Protein 7L6Y (pdb70)

Nearest PDB structures (foldseek):
  7l6y-assembly2_B  TM=1.002E+00  e=5.584E-46  Streptococcus pyogenes MGAS5005
  7l6z-assembly3_C  TM=9.583E-01  e=1.752E-33  Streptococcus pneumoniae R6
  1zkc-assembly2_B  TM=8.829E-01  e=7.314E-18  Homo sapiens
  2qer-assembly1_A  TM=8.668E-01  e=1.224E-15  Cryptosporidium parvum Iowa II
  3bo7-assembly2_B  TM=8.291E-01  e=6.160E-13  Toxoplasma gondii

Secondary structure (DSSP, 8-state):
-GGGSGGG--S--TT-EEE--BTTB--EEEE-TTT-HHHHHHHHHHHHTTTTTT-B--B--TT--EE--TTSSSS----TTTTT-TTT-SSS-B-----TT---BTTEE---SSTT-B-S-EEB----S--TTTS-GGGS-HHHHHHGGG-B-GGGTTTS---EEEEE--HHHHHHHTTTTGGGS-----BB----EEE------/-GGGSGGG--S--TT-EEE--BTTB--EEEE-TTT-HHHHHHHHHHHHHTTTTT-B--B--TT--EE--TTSSSS----TTTTT-TTT-SSS-BPP---TT---BTTEE---SSTT-B-S-EEB----S--TTTS-GGGS-HHHHHHGGG-B-GGGTTTS---EEEEE--HHHHHHHTTTTGGGS-----BB----EEE------

B-factor: mean 20.82, std 8.14, range [8.85, 63.01]

Structure (mmCIF, N/CA/C/O backbone):
data_7L6Y
#
_entry.id   7L6Y
#
_cell.length_a   68.251
_cell.length_b   50.532
_cell.length_c   106.977
_cell.angle_alpha   90.000
_cell.angle_beta   92.320
_cell.angle_gamma   90.000
#
_symmetry.space_group_name_H-M   'C 1 2 1'
#
loop_
_entity.id
_entity.type
_entity.pdbx_description
1 polymer 'Peptidyl-prolyl cis-trans isomerase'
2 water water
#
loop_
_atom_site.group_PDB
_atom_site.id
_atom_site.type_symbol
_atom_site.label_atom_id
_atom_site.label_alt_id
_atom_site.label_comp_id
_atom_site.label_asym_id
_atom_site.label_entity_id
_atom_site.label_seq_id
_atom_site.pdbx_PDB_ins_code
_atom_site.Cartn_x
_atom_site.Cartn_y
_atom_site.Cartn_z
_atom_site.occupancy
_atom_site.B_iso_or_equiv
_atom_site.auth_seq_id
_atom_site.auth_comp_id
_atom_site.auth_asym_id
_atom_site.auth_atom_id
_atom_site.pdbx_PDB_model_num
ATOM 1 N N . ASP A 1 4 ? -7.858 15.300 -5.246 1.00 53.49 60 ASP A N 1
ATOM 2 C CA . ASP A 1 4 ? -6.913 15.590 -4.129 1.00 47.30 60 ASP A CA 1
ATOM 3 C C . ASP A 1 4 ? -7.082 14.516 -3.050 1.00 41.02 60 ASP A C 1
ATOM 4 O O . ASP A 1 4 ? -8.187 14.423 -2.479 1.00 37.81 60 ASP A O 1
ATOM 9 N N . ALA A 1 5 ? -6.012 13.765 -2.770 1.00 37.45 61 ALA A N 1
ATOM 10 C CA . ALA A 1 5 ? -6.033 12.661 -1.780 1.00 35.68 61 ALA A CA 1
ATOM 11 C C . ALA A 1 5 ? -6.357 13.177 -0.369 1.00 34.15 61 ALA A C 1
ATOM 12 O O . ALA A 1 5 ? -6.899 12.389 0.404 1.00 33.02 61 ALA A O 1
ATOM 14 N N . SER A 1 6 ? -6.055 14.446 -0.057 1.00 35.89 62 SER A N 1
ATOM 15 C CA . SER A 1 6 ? -6.290 15.012 1.303 1.00 34.72 62 SER A CA 1
ATOM 16 C C . SER A 1 6 ? -7.788 15.057 1.655 1.00 31.76 62 SER A C 1
ATOM 17 O O . SER A 1 6 ? -8.097 15.059 2.864 1.00 36.43 62 SER A O 1
ATOM 20 N N . GLN A 1 7 ? -8.683 15.080 0.657 1.00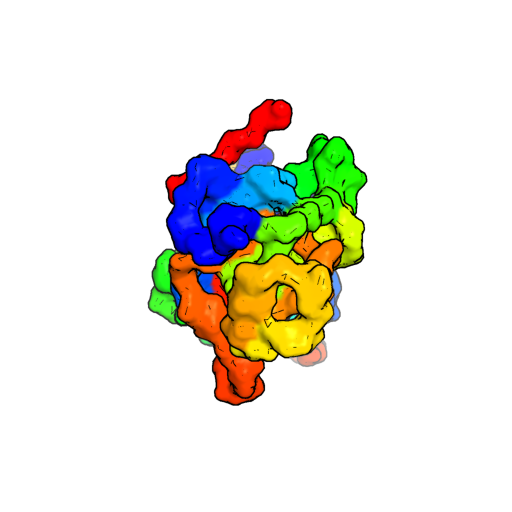 29.23 63 GLN A N 1
ATOM 21 C CA . GLN A 1 7 ? -10.157 15.076 0.893 1.00 27.99 63 GLN A CA 1
ATOM 22 C C . GLN A 1 7 ? -10.617 13.709 1.421 1.00 23.78 63 GLN A C 1
ATOM 23 O O . GLN A 1 7 ? -11.764 13.612 1.923 1.00 23.85 63 GLN A O 1
ATOM 29 N N . PHE A 1 8 ? -9.771 12.685 1.287 1.00 21.31 64 PHE A N 1
ATOM 30 C CA . PHE A 1 8 ? -10.083 11.293 1.694 1.00 18.84 64 PHE A CA 1
ATOM 31 C C . PHE A 1 8 ? -9.202 10.965 2.891 1.00 19.19 64 PHE A C 1
ATOM 32 O O . PHE A 1 8 ? -8.067 10.522 2.732 1.00 20.06 64 PHE A O 1
ATOM 40 N N . PRO A 1 9 ? -9.716 11.139 4.128 1.00 18.44 65 PRO A N 1
ATOM 41 C CA . PRO A 1 9 ? -8.868 11.057 5.317 1.00 18.90 65 PRO A CA 1
ATOM 42 C C . PRO A 1 9 ? -8.317 9.654 5.614 1.00 17.24 65 PRO A C 1
ATOM 43 O O . PRO A 1 9 ? -7.400 9.556 6.405 1.00 17.54 65 PRO A O 1
ATOM 47 N N . GLN A 1 10 ? -8.865 8.617 4.977 1.00 15.85 66 GLN A N 1
ATOM 48 C CA . GLN A 1 10 ? -8.308 7.249 5.158 1.00 15.47 66 GLN A CA 1
ATOM 49 C C . GLN A 1 10 ? -6.954 7.107 4.441 1.00 16.83 66 GLN A C 1
ATOM 50 O O . GLN A 1 10 ? -6.279 6.115 4.706 1.00 17.62 66 GLN A O 1
ATOM 56 N N . LEU A 1 11 ? -6.566 8.064 3.591 1.00 17.21 67 LEU A N 1
ATOM 57 C CA . LEU A 1 11 ? -5.355 7.879 2.744 1.00 18.53 67 LEU A CA 1
ATOM 58 C C . LEU A 1 11 ? -4.091 8.416 3.424 1.00 19.90 67 LEU A C 1
ATOM 59 O O . LEU A 1 11 ? -3.032 8.352 2.800 1.00 22.96 67 LEU A O 1
ATOM 64 N N . THR A 1 12 ? -4.192 8.901 4.657 1.00 19.64 68 THR A N 1
ATOM 65 C CA . THR A 1 12 ? -3.002 9.319 5.440 1.00 20.69 68 THR A CA 1
ATOM 66 C C . THR A 1 12 ? -3.076 8.687 6.834 1.00 21.20 68 THR A C 1
ATOM 67 O O . THR A 1 12 ? -4.186 8.586 7.379 1.00 19.45 68 THR A O 1
ATOM 71 N N . LYS A 1 13 ? -1.929 8.263 7.364 1.00 22.33 69 LYS A N 1
ATOM 72 C CA A LYS A 1 13 ? -1.849 7.667 8.724 0.50 22.47 69 LYS A CA 1
ATOM 73 C CA B LYS A 1 13 ? -1.826 7.667 8.722 0.50 22.45 69 LYS A CA 1
ATOM 74 C C . LYS A 1 13 ? -1.862 8.779 9.776 1.00 21.28 69 LYS A C 1
ATOM 75 O O . LYS A 1 13 ? -2.091 8.456 10.938 1.00 22.81 69 LYS A O 1
ATOM 86 N N . GLU A 1 14 ? -1.629 10.030 9.365 1.00 22.03 70 GLU A N 1
ATOM 87 C CA . GLU A 1 14 ? -1.618 11.156 10.333 1.00 23.22 70 GLU A CA 1
ATOM 88 C C . GLU A 1 14 ? -3.017 11.330 10.929 1.00 21.44 70 GLU A C 1
ATOM 89 O O . GLU A 1 14 ? -4.012 11.277 10.177 1.00 21.51 70 GLU A O 1
ATOM 95 N N . VAL A 1 15 ? -3.076 11.497 12.250 1.00 21.52 71 VAL A N 1
ATOM 96 C CA . VAL A 1 15 ? -4.369 11.731 12.942 1.00 19.52 71 VAL A CA 1
ATOM 97 C C . VAL A 1 15 ? -4.665 13.230 12.879 1.00 21.06 71 VAL A C 1
ATOM 98 O O . VAL A 1 15 ? -3.919 14.012 13.496 1.00 23.27 71 VAL A O 1
ATOM 102 N N . GLY A 1 16 ? -5.704 13.601 12.128 1.00 20.00 72 GLY A N 1
ATOM 103 C CA . GLY A 1 16 ? -6.102 15.008 11.924 1.00 22.38 72 GLY A CA 1
ATOM 104 C C . GLY A 1 16 ? -6.676 15.641 13.181 1.00 21.29 72 GLY A C 1
ATOM 105 O O . GLY A 1 16 ? -7.006 14.905 14.130 1.00 20.57 72 GLY A O 1
ATOM 106 N N . LYS A 1 17 ? -6.786 16.970 13.184 1.00 22.52 73 LYS A N 1
ATOM 107 C CA . LYS A 1 17 ? -7.348 17.726 14.330 1.00 24.51 73 LYS A CA 1
ATOM 108 C C . LYS A 1 17 ? -8.709 17.154 14.743 1.00 22.41 73 LYS A C 1
ATOM 109 O O . LYS A 1 17 ? -8.929 17.022 15.946 1.00 23.83 73 LYS A O 1
ATOM 115 N N . GLU A 1 18 ? -9.578 16.843 13.775 1.00 22.19 74 GLU A N 1
ATOM 116 C CA . GLU A 1 18 ? -10.957 16.379 14.081 1.00 21.39 74 GLU A CA 1
ATOM 117 C C . GLU A 1 18 ? -11.048 14.852 13.984 1.00 19.14 74 GLU A C 1
ATOM 118 O O . GLU A 1 18 ? -12.127 14.348 13.639 1.00 22.04 74 GLU A O 1
ATOM 124 N N . GLU A 1 19 ? -9.948 14.153 14.258 1.00 17.41 75 GLU A N 1
ATOM 125 C CA . GLU A 1 19 ? -9.955 12.670 14.262 1.00 15.68 75 GLU A CA 1
ATOM 126 C C . GLU A 1 19 ? -9.586 12.155 15.651 1.00 16.49 75 GLU A C 1
ATOM 127 O O . GLU A 1 19 ? -8.821 12.816 16.377 1.00 19.62 75 GLU A O 1
ATOM 133 N N . ALA A 1 20 ? -10.139 11.002 16.000 1.00 14.26 76 ALA A N 1
ATOM 134 C CA . ALA A 1 20 ? -9.834 10.341 17.278 1.00 14.99 76 ALA A CA 1
ATOM 135 C C . ALA A 1 20 ? -8.830 9.217 17.017 1.00 14.77 76 ALA A C 1
ATOM 136 O O . ALA A 1 20 ? -8.652 8.816 15.848 1.00 15.29 76 ALA A O 1
ATOM 138 N N . LYS A 1 21 ? -8.245 8.690 18.080 1.00 15.24 77 LYS A N 1
ATOM 139 C CA . LYS A 1 21 ? -7.224 7.625 17.927 1.00 15.65 77 LYS A CA 1
ATOM 140 C C . LYS A 1 21 ? -7.374 6.628 19.069 1.00 15.49 77 LYS A C 1
ATOM 141 O O . LYS A 1 21 ? -7.450 7.063 20.239 1.00 14.99 77 LYS A O 1
ATOM 147 N N . VAL A 1 22 ? -7.425 5.343 18.726 1.00 14.49 78 VAL A N 1
ATOM 148 C CA . VAL A 1 22 ? -7.515 4.281 19.760 1.00 15.08 78 VAL A CA 1
ATOM 149 C C . VAL A 1 22 ? -6.526 3.167 19.443 1.00 14.89 78 VAL A C 1
ATOM 150 O O . VAL A 1 22 ? -6.130 3.002 18.264 1.00 14.91 78 VAL A O 1
ATOM 154 N N . VAL A 1 23 ? -6.170 2.413 20.478 1.00 16.07 79 VAL A N 1
ATOM 155 C CA . VAL A 1 23 ? -5.362 1.179 20.287 1.00 15.99 79 VAL A CA 1
ATOM 156 C C . VAL A 1 23 ? -6.221 0.026 20.793 1.00 15.70 79 VAL A C 1
ATOM 157 O O . VAL A 1 23 ? -6.596 -0.029 21.963 1.00 18.76 79 VAL A O 1
ATOM 169 N N . ARG A 1 25 ? -6.230 -3.530 21.687 1.00 16.97 81 ARG A N 1
ATOM 170 C CA . ARG A 1 25 ? -5.321 -4.592 22.080 1.00 17.93 81 ARG A CA 1
ATOM 171 C C . ARG A 1 25 ? -6.045 -5.932 21.920 1.00 17.55 81 ARG A C 1
ATOM 172 O O . ARG A 1 25 ? -7.148 -6.086 22.474 1.00 18.46 81 ARG A O 1
ATOM 180 N N . THR A 1 26 ? -5.466 -6.847 21.140 1.00 17.18 82 THR A N 1
ATOM 181 C CA . THR A 1 26 ? -6.100 -8.168 20.892 1.00 16.07 82 THR A CA 1
ATOM 182 C C . THR A 1 26 ? -5.150 -9.292 21.298 1.00 17.37 82 THR A C 1
ATOM 183 O O . THR A 1 26 ? -3.927 -9.047 21.474 1.00 17.63 82 THR A O 1
ATOM 187 N N . SER A 1 27 ? -5.697 -10.500 21.382 1.00 17.36 83 SER A N 1
ATOM 188 C CA . SER A 1 27 ? -4.872 -11.679 21.734 1.00 18.97 83 SER A CA 1
ATOM 189 C C . SER A 1 27 ? -3.859 -11.973 20.623 1.00 19.18 83 SER A C 1
ATOM 190 O O . SER A 1 27 ? -2.969 -12.781 20.870 1.00 20.80 83 SER A O 1
ATOM 193 N N . GLN A 1 28 ? -3.986 -11.324 19.465 1.00 17.84 84 GLN A N 1
ATOM 194 C CA . GLN A 1 28 ? -3.044 -11.526 18.331 1.00 18.07 84 GLN A CA 1
ATOM 195 C C . GLN A 1 28 ? -2.185 -10.276 18.103 1.00 17.92 84 GLN A C 1
ATOM 196 O O . GLN A 1 28 ? -1.413 -10.269 17.120 1.00 18.25 84 GLN A O 1
ATOM 202 N N . GLY A 1 29 ? -2.291 -9.258 18.953 1.00 16.62 85 GLY A N 1
ATOM 203 C CA . GLY A 1 29 ? -1.487 -8.034 18.786 1.00 16.86 85 GLY A CA 1
ATOM 204 C C . GLY A 1 29 ? -2.332 -6.778 18.810 1.00 15.12 85 GLY A C 1
ATOM 205 O O . GLY A 1 29 ? -3.576 -6.873 18.930 1.00 15.99 85 GLY A O 1
ATOM 206 N N . ASP A 1 30 ? -1.673 -5.630 18.715 1.00 17.01 86 ASP A N 1
ATOM 207 C CA . ASP A 1 30 ? -2.330 -4.307 18.841 1.00 16.17 86 ASP A CA 1
ATOM 208 C C . ASP A 1 30 ? -2.671 -3.728 17.471 1.00 15.27 86 ASP A C 1
ATOM 209 O O . ASP A 1 30 ? -1.810 -3.726 16.585 1.00 18.05 86 ASP A O 1
ATOM 214 N N . ILE A 1 31 ? -3.898 -3.234 17.336 1.00 15.39 87 ILE A N 1
ATOM 215 C CA . ILE A 1 31 ? -4.386 -2.554 16.103 1.00 14.55 87 ILE A CA 1
ATOM 216 C C . ILE A 1 31 ? -4.671 -1.100 16.474 1.00 15.08 87 ILE A C 1
ATOM 217 O O . ILE A 1 31 ? -5.499 -0.867 17.369 1.00 15.96 87 ILE A O 1
ATOM 222 N N . THR A 1 32 ? -3.993 -0.161 15.842 1.00 13.69 88 THR A N 1
ATOM 223 C CA . THR A 1 32 ? -4.200 1.281 16.087 1.00 15.50 88 THR A CA 1
ATOM 224 C C . THR A 1 32 ? -5.114 1.812 14.994 1.00 13.30 88 THR A C 1
ATOM 225 O O . THR A 1 32 ? -4.873 1.516 13.816 1.00 14.55 88 THR A O 1
ATOM 229 N N . LEU A 1 33 ? -6.174 2.492 15.410 1.00 13.82 89 LEU A N 1
ATOM 230 C CA . LEU A 1 33 ? -7.173 3.026 14.462 1.00 14.46 89 LEU A CA 1
ATOM 231 C C . LEU A 1 33 ? -7.391 4.508 14.703 1.00 14.73 89 LEU A C 1
ATOM 232 O O . LEU A 1 33 ? -7.365 4.935 15.876 1.00 16.30 89 LEU A O 1
ATOM 237 N N . LYS A 1 34 ? -7.609 5.241 13.623 1.00 13.27 90 LYS A N 1
ATOM 238 C CA . LYS A 1 34 ? -8.124 6.609 13.779 1.00 15.14 90 LYS A CA 1
ATOM 239 C C . LYS A 1 34 ? -9.602 6.554 13.405 1.00 13.89 90 LYS A C 1
ATOM 240 O O . LYS A 1 34 ? -10.001 5.667 12.629 1.00 14.11 90 LYS A O 1
ATOM 246 N N . LEU A 1 35 ? -10.374 7.469 13.965 1.00 13.25 91 LEU A N 1
ATOM 247 C CA . LEU A 1 35 ? -11.837 7.514 13.748 1.00 12.83 91 LEU A CA 1
ATOM 248 C C . LEU A 1 35 ? -12.208 8.860 13.140 1.00 12.93 91 LEU A C 1
ATOM 249 O O . LEU A 1 35 ? -11.471 9.848 13.348 1.00 14.69 91 LEU A O 1
ATOM 254 N N . PHE A 1 36 ? -13.380 8.912 12.507 1.00 12.94 92 PHE A N 1
ATOM 255 C CA . PHE A 1 36 ? -13.795 10.084 11.694 1.00 13.84 92 PHE A CA 1
ATOM 256 C C . PHE A 1 36 ? -15.090 10.705 12.205 1.00 14.22 92 PHE A C 1
ATOM 257 O O . PHE A 1 36 ? -16.129 10.627 11.555 1.00 14.17 92 PHE A O 1
ATOM 265 N N . PRO A 1 37 ? -15.065 11.402 13.355 1.00 15.53 93 PRO A N 1
ATOM 266 C CA . PRO A 1 37 ? -16.288 12.001 13.881 1.00 17.22 93 PRO A CA 1
ATOM 267 C C . PRO A 1 37 ? -16.887 13.109 13.002 1.00 18.10 93 PRO A C 1
ATOM 268 O O . PRO A 1 37 ? -18.046 13.393 13.157 1.00 19.13 93 PRO A O 1
ATOM 272 N N . LYS A 1 38 ? -16.112 13.664 12.076 1.00 19.69 94 LYS A N 1
ATOM 273 C CA A LYS A 1 38 ? -16.586 14.724 11.149 0.50 21.09 94 LYS A CA 1
ATOM 274 C CA B LYS A 1 38 ? -16.638 14.741 11.195 0.50 21.47 94 LYS A CA 1
ATOM 275 C C . LYS A 1 38 ? -17.641 14.134 10.203 1.00 21.14 94 LYS A C 1
ATOM 276 O O . LYS A 1 38 ? -18.548 14.868 9.783 1.00 22.26 94 LYS A O 1
ATOM 287 N N . TYR A 1 39 ? -17.524 12.833 9.906 1.00 17.38 95 TYR A N 1
ATOM 288 C CA . TYR A 1 39 ? -18.382 12.195 8.873 1.00 17.58 95 TYR A CA 1
ATOM 289 C C . TYR A 1 39 ? -19.328 11.145 9.452 1.00 17.16 95 TYR A C 1
ATOM 290 O O . TYR A 1 39 ? -20.378 10.898 8.837 1.00 19.67 95 TYR A O 1
ATOM 299 N N . ALA A 1 40 ? -18.977 10.550 10.588 1.00 15.14 96 ALA A N 1
ATOM 300 C CA . ALA A 1 40 ? -19.823 9.496 11.188 1.00 14.66 96 ALA A CA 1
ATOM 301 C C . ALA A 1 40 ? -19.848 9.713 12.692 1.00 14.41 96 ALA A C 1
ATOM 302 O O . ALA A 1 40 ? -19.419 8.857 13.458 1.00 14.06 96 ALA A O 1
ATOM 304 N N . PRO A 1 41 ? -20.390 10.861 13.155 1.00 15.05 97 PRO A N 1
ATOM 305 C CA . PRO A 1 41 ? -20.346 11.198 14.575 1.00 15.72 97 PRO A CA 1
ATOM 306 C C . PRO A 1 41 ? -21.072 10.187 15.470 1.00 14.60 97 PRO A C 1
ATOM 307 O O . PRO A 1 41 ? -20.609 9.971 16.574 1.00 15.07 97 PRO A O 1
ATOM 311 N N . LEU A 1 42 ? -22.190 9.620 15.004 1.00 13.70 98 LEU A N 1
ATOM 312 C CA . LEU A 1 42 ? -22.932 8.657 15.862 1.00 14.53 98 LEU A CA 1
ATOM 313 C C . LEU A 1 42 ? -22.087 7.395 16.026 1.00 12.99 98 LEU A C 1
ATOM 314 O O . LEU A 1 42 ? -21.897 6.947 17.156 1.00 13.39 98 LEU A O 1
ATOM 319 N N . ALA A 1 43 ? -21.582 6.847 14.927 1.00 12.56 99 ALA A N 1
ATOM 320 C CA . ALA A 1 43 ? -20.777 5.617 15.051 1.00 12.13 99 ALA A CA 1
ATOM 321 C C . ALA A 1 43 ? -19.539 5.888 15.914 1.00 11.55 99 ALA A C 1
ATOM 322 O O . ALA A 1 43 ? -19.165 5.019 16.703 1.00 12.45 99 ALA A O 1
ATOM 324 N N . VAL A 1 44 ? -18.901 7.046 15.754 1.00 12.35 100 VAL A N 1
ATOM 325 C CA . VAL A 1 44 ? -17.685 7.321 16.562 1.00 12.85 100 VAL A CA 1
ATOM 326 C C . VAL A 1 44 ? -18.056 7.483 18.048 1.00 13.31 100 VAL A C 1
ATOM 327 O O . VAL A 1 44 ? -17.376 6.901 18.908 1.00 12.80 100 VAL A O 1
ATOM 331 N N . GLU A 1 45 ? -19.089 8.266 18.360 1.00 12.79 101 GLU A N 1
ATOM 332 C CA . GLU A 1 45 ? -19.458 8.435 19.787 1.00 13.09 101 GLU A CA 1
ATOM 333 C C . GLU A 1 45 ? -19.836 7.081 20.388 1.00 12.19 101 GLU A C 1
ATOM 334 O O . GLU A 1 45 ? -19.423 6.801 21.514 1.00 13.39 101 GLU A O 1
ATOM 340 N N . ASN A 1 46 ? -20.633 6.304 19.668 1.00 12.61 102 ASN A N 1
ATOM 341 C CA . ASN A 1 46 ? -21.090 4.981 20.143 1.00 11.98 102 ASN A CA 1
ATOM 342 C C . ASN A 1 46 ? -19.882 4.101 20.463 1.00 12.08 102 ASN A C 1
ATOM 343 O O . ASN A 1 46 ? -19.790 3.524 21.543 1.00 12.01 102 ASN A O 1
ATOM 348 N N . PHE A 1 47 ? -18.945 4.052 19.529 1.00 11.56 103 PHE A N 1
ATOM 349 C CA . PHE A 1 47 ? -17.777 3.162 19.682 1.00 11.90 103 PHE A CA 1
ATOM 350 C C . PHE A 1 47 ? -16.880 3.647 20.818 1.00 11.86 103 PHE A C 1
ATOM 351 O O . PHE A 1 47 ? -16.459 2.820 21.639 1.00 13.75 103 PHE A O 1
ATOM 359 N N . LEU A 1 48 ? -16.598 4.956 20.874 1.00 13.02 104 LEU A N 1
ATOM 360 C CA . LEU A 1 48 ? -15.691 5.473 21.935 1.00 13.37 104 LEU A CA 1
ATOM 361 C C . LEU A 1 48 ? -16.339 5.309 23.311 1.00 14.02 104 LEU A C 1
ATOM 362 O O . LEU A 1 48 ? -15.620 4.987 24.276 1.00 15.35 104 LEU A O 1
ATOM 367 N N . THR A 1 49 ? -17.652 5.541 23.407 1.00 14.24 105 THR A N 1
ATOM 368 C CA . THR A 1 49 ? -18.328 5.446 24.720 1.00 15.18 105 THR A CA 1
ATOM 369 C C . THR A 1 49 ? -18.326 3.993 25.196 1.00 13.67 105 THR A C 1
ATOM 370 O O . THR A 1 49 ? -18.029 3.766 26.374 1.00 15.89 105 THR A O 1
ATOM 374 N N . HIS A 1 50 ? -18.714 3.061 24.333 1.00 13.85 106 HIS A N 1
ATOM 375 C CA . HIS A 1 50 ? -18.635 1.613 24.658 1.00 13.17 106 HIS A CA 1
ATOM 376 C C . HIS A 1 50 ? -17.203 1.235 25.041 1.00 14.26 106 HIS A C 1
ATOM 377 O O . HIS A 1 50 ? -17.005 0.528 26.044 1.00 16.58 106 HIS A O 1
ATOM 384 N N . ALA A 1 51 ? -16.232 1.699 24.259 1.00 14.55 107 ALA A N 1
ATOM 385 C CA . ALA A 1 51 ? -14.826 1.348 24.533 1.00 15.23 107 ALA A CA 1
ATOM 386 C C . ALA A 1 51 ? -14.443 1.833 25.934 1.00 15.28 107 ALA A C 1
ATOM 387 O O . ALA A 1 51 ? -13.875 1.035 26.695 1.00 18.92 107 ALA A O 1
ATOM 389 N N . LYS A 1 52 ? -14.751 3.095 26.239 1.00 17.39 108 LYS A N 1
ATOM 390 C CA A LYS A 1 52 ? -14.368 3.733 27.527 0.50 18.32 108 LYS A CA 1
ATOM 391 C CA B LYS A 1 52 ? -14.363 3.716 27.540 0.50 20.08 108 LYS A CA 1
ATOM 392 C C . LYS A 1 52 ? -15.010 2.978 28.710 1.00 19.16 108 LYS A C 1
ATOM 393 O O . LYS A 1 52 ? -14.360 2.888 29.764 1.00 21.70 108 LYS A O 1
ATOM 404 N N . LYS A 1 53 ? -16.234 2.466 28.526 1.00 18.83 109 LYS A N 1
ATOM 405 C CA . LYS A 1 53 ? -16.977 1.747 29.600 1.00 19.45 109 LYS A CA 1
ATOM 406 C C . LYS A 1 53 ? -16.609 0.259 29.662 1.00 19.18 109 LYS A C 1
ATOM 407 O O . LYS A 1 53 ? -17.149 -0.443 30.538 1.00 22.78 109 LYS A O 1
ATOM 413 N N . GLY A 1 54 ? -15.706 -0.202 28.796 1.00 18.21 110 GLY A N 1
ATOM 414 C CA . GLY A 1 54 ? -15.258 -1.613 28.832 1.00 17.82 110 GLY A CA 1
ATOM 415 C C . GLY A 1 54 ? -16.225 -2.593 28.183 1.00 17.60 110 GLY A C 1
ATOM 416 O O . GLY A 1 54 ? -16.037 -3.822 28.352 1.00 18.46 110 GLY A O 1
ATOM 417 N N . TYR A 1 55 ? -17.200 -2.086 27.429 1.00 16.17 111 TYR A N 1
ATOM 418 C CA . TYR A 1 55 ? -18.232 -2.936 26.778 1.00 16.00 111 TYR A CA 1
ATOM 419 C C . TYR A 1 55 ? -17.601 -3.959 25.822 1.00 16.32 111 TYR A C 1
ATOM 420 O O . TYR A 1 55 ? -18.182 -5.062 25.623 1.00 16.77 111 TYR A O 1
ATOM 429 N N . TYR A 1 56 ? -16.456 -3.608 25.231 1.00 15.52 112 TYR A N 1
ATOM 430 C CA . TYR A 1 56 ? -15.831 -4.508 24.232 1.00 15.78 112 TYR A CA 1
ATOM 431 C C . TYR A 1 56 ? -14.769 -5.401 24.876 1.00 15.79 112 TYR A C 1
ATOM 432 O O . TYR A 1 56 ? -14.206 -6.269 24.181 1.00 16.09 112 TYR A O 1
ATOM 441 N N . ASP A 1 57 ? -14.512 -5.223 26.166 1.00 16.77 113 ASP A N 1
ATOM 442 C CA . ASP A 1 57 ? -13.419 -5.989 26.812 1.00 17.79 113 ASP A CA 1
ATOM 443 C C . ASP A 1 57 ? -13.744 -7.487 26.837 1.00 17.27 113 ASP A C 1
ATOM 444 O O . ASP A 1 57 ? -14.835 -7.886 27.302 1.00 19.36 113 ASP A O 1
ATOM 449 N N A ASN A 1 58 ? -12.777 -8.296 26.401 0.50 16.33 114 ASN A N 1
ATOM 450 N N B ASN A 1 58 ? -12.780 -8.274 26.364 0.50 17.05 114 ASN A N 1
ATOM 451 C CA A ASN A 1 58 ? -12.849 -9.783 26.373 0.50 16.26 114 ASN A CA 1
ATOM 452 C CA B ASN A 1 58 ? -12.806 -9.758 26.379 0.50 17.08 114 ASN A CA 1
ATOM 453 C C A ASN A 1 58 ? -13.897 -10.273 25.373 0.50 17.05 114 ASN A C 1
ATOM 454 C C B ASN A 1 58 ? -13.765 -10.293 25.306 0.50 17.66 114 ASN A C 1
ATOM 455 O O A ASN A 1 58 ? -14.342 -11.423 25.517 0.50 20.56 114 ASN A O 1
ATOM 456 O O B ASN A 1 58 ? -13.961 -11.521 25.278 0.50 18.09 114 ASN A O 1
ATOM 465 N N . LEU A 1 59 ? -14.270 -9.444 24.397 1.00 15.53 115 LEU A N 1
ATOM 466 C CA . LEU A 1 59 ? -15.190 -9.948 23.347 1.00 17.20 115 LEU A CA 1
ATOM 467 C C . LEU A 1 59 ? -14.360 -10.680 22.296 1.00 16.05 115 LEU A C 1
ATOM 468 O O . LEU A 1 59 ? -13.160 -10.388 22.140 1.00 17.14 115 LEU A O 1
ATOM 473 N N . THR A 1 60 ? -14.987 -11.627 21.620 1.00 15.57 116 THR A N 1
ATOM 474 C CA . THR A 1 60 ? -14.306 -12.373 20.541 1.00 15.97 116 THR A CA 1
ATOM 475 C C . THR A 1 60 ? -14.491 -11.693 19.183 1.00 15.16 116 THR A C 1
ATOM 476 O O . THR A 1 60 ? -15.393 -10.849 19.023 1.00 14.97 116 THR A O 1
ATOM 480 N N . PHE A 1 61 ? -13.589 -12.011 18.259 1.00 14.10 117 PHE A N 1
ATOM 481 C CA . PHE A 1 61 ? -13.849 -11.752 16.827 1.00 14.89 117 PHE A CA 1
ATOM 482 C C . PHE A 1 61 ? -14.739 -12.916 16.410 1.00 14.74 117 PHE A C 1
ATOM 483 O O . PHE A 1 61 ? -14.232 -14.026 16.215 1.00 15.79 117 PHE A O 1
ATOM 491 N N . HIS A 1 62 ? -16.057 -12.697 16.427 1.00 13.95 118 HIS A N 1
ATOM 492 C CA . HIS A 1 62 ? -16.998 -13.820 16.181 1.00 15.45 118 HIS A CA 1
ATOM 493 C C . HIS A 1 62 ? -17.160 -14.131 14.697 1.00 16.12 118 HIS A C 1
ATOM 494 O O . HIS A 1 62 ? -17.784 -15.153 14.403 1.00 17.23 118 HIS A O 1
ATOM 501 N N . ARG A 1 63 ? -16.653 -13.274 13.806 1.00 14.10 119 ARG A N 1
ATOM 502 C CA . ARG A 1 63 ? -16.655 -13.595 12.363 1.00 14.71 119 ARG A CA 1
ATOM 503 C C . ARG A 1 63 ? -15.266 -13.257 11.837 1.00 13.36 119 ARG A C 1
ATOM 504 O O . ARG A 1 63 ? -14.819 -12.119 12.017 1.00 15.59 119 ARG A O 1
ATOM 512 N N . VAL A 1 64 ? -14.605 -14.259 11.287 1.00 14.98 120 VAL A N 1
ATOM 513 C CA . VAL A 1 64 ? -13.239 -14.097 10.725 1.00 14.64 120 VAL A CA 1
ATOM 514 C C . VAL A 1 64 ? -13.249 -14.752 9.348 1.00 16.95 120 VAL A C 1
ATOM 515 O O . VAL A 1 64 ? -13.297 -15.994 9.288 1.00 16.46 120 VAL A O 1
ATOM 519 N N . ILE A 1 65 ? -13.224 -13.940 8.287 1.00 17.83 121 ILE A N 1
ATOM 520 C CA . ILE A 1 65 ? -13.312 -14.501 6.911 1.00 19.45 121 ILE A CA 1
ATOM 521 C C . ILE A 1 65 ? -12.147 -13.957 6.091 1.00 18.79 121 ILE A C 1
ATOM 522 O O . ILE A 1 65 ? -12.134 -12.753 5.785 1.00 17.44 121 ILE A O 1
ATOM 527 N N . ASN A 1 66 ? -11.200 -14.839 5.786 1.00 23.17 122 ASN A N 1
ATOM 528 C CA . ASN A 1 66 ? -9.992 -14.425 5.041 1.00 22.84 122 ASN A CA 1
ATOM 529 C C . ASN A 1 66 ? -10.400 -13.732 3.739 1.00 19.68 122 ASN A C 1
ATOM 530 O O . ASN A 1 66 ? -11.352 -14.179 3.064 1.00 20.96 122 ASN A O 1
ATOM 535 N N . ASP A 1 67 ? -9.677 -12.669 3.420 1.00 18.32 123 ASP A N 1
ATOM 536 C CA . ASP A 1 67 ? -9.862 -11.876 2.187 1.00 17.39 123 ASP A CA 1
ATOM 537 C C . ASP A 1 67 ? -11.207 -11.154 2.219 1.00 16.51 123 ASP A C 1
ATOM 538 O O . ASP A 1 67 ? -11.714 -10.787 1.160 1.00 16.46 123 ASP A O 1
ATOM 543 N N . PHE A 1 68 ? -11.751 -10.943 3.413 1.00 15.21 124 PHE A N 1
ATOM 544 C CA . PHE A 1 68 ? -13.052 -10.243 3.514 1.00 16.14 124 PHE A CA 1
ATOM 545 C C . PHE A 1 68 ? -12.965 -9.278 4.685 1.00 13.37 124 PHE A C 1
ATOM 546 O O . PHE A 1 68 ? -12.613 -8.115 4.488 1.00 14.24 124 PHE A O 1
ATOM 570 N N . ILE A 1 70 ? -12.899 -9.029 9.453 1.00 12.58 126 ILE A N 1
ATOM 571 C CA . ILE A 1 70 ? -12.932 -9.597 10.792 1.00 12.24 126 ILE A CA 1
ATOM 572 C C . ILE A 1 70 ? -13.956 -8.744 11.545 1.00 10.91 126 ILE A C 1
ATOM 573 O O . ILE A 1 70 ? -13.942 -7.511 11.400 1.00 12.90 126 ILE A O 1
ATOM 578 N N . GLN A 1 71 ? -14.782 -9.373 12.391 1.00 12.75 127 GLN A N 1
ATOM 579 C CA A GLN A 1 71 ? -15.911 -8.663 13.038 0.60 12.84 127 GLN A CA 1
ATOM 580 C CA B GLN A 1 71 ? -15.936 -8.690 13.028 0.40 12.60 127 GLN A CA 1
ATOM 581 C C . GLN A 1 71 ? -15.993 -9.004 14.525 1.00 12.52 127 GLN A C 1
ATOM 582 O O . GLN A 1 71 ? -15.775 -10.164 14.886 1.00 13.02 127 GLN A O 1
ATOM 593 N N . SER A 1 72 ? -16.299 -7.988 15.325 1.00 12.04 128 SER A N 1
ATOM 594 C CA . SER A 1 72 ? -16.434 -8.154 16.791 1.00 11.43 128 SER A CA 1
ATOM 595 C C . SER A 1 72 ? -17.548 -7.231 17.299 1.00 12.20 128 SER A C 1
ATOM 596 O O . SER A 1 72 ? -18.374 -6.790 16.497 1.00 12.39 128 SER A O 1
ATOM 599 N N . GLY A 1 73 ? -17.583 -7.033 18.610 1.00 12.56 129 GLY A N 1
ATOM 600 C CA . GLY A 1 73 ? -18.537 -6.115 19.248 1.00 13.07 129 GLY A CA 1
ATOM 601 C C . GLY A 1 73 ? -19.858 -6.756 19.644 1.00 13.65 129 GLY A C 1
ATOM 602 O O . GLY A 1 73 ? -20.774 -5.990 19.972 1.00 15.33 129 GLY A O 1
ATOM 603 N N . ASP A 1 74 ? -19.960 -8.088 19.657 1.00 13.75 130 ASP A N 1
ATOM 604 C CA . ASP A 1 74 ? -21.233 -8.747 20.055 1.00 15.17 130 ASP A CA 1
ATOM 605 C C . ASP A 1 74 ? -21.066 -9.436 21.408 1.00 16.54 130 ASP A C 1
ATOM 606 O O . ASP A 1 74 ? -20.424 -10.481 21.484 1.00 17.90 130 ASP A O 1
ATOM 611 N N . PRO A 1 75 ? -21.687 -8.925 22.499 1.00 16.90 131 PRO A N 1
ATOM 612 C CA . PRO A 1 75 ? -21.636 -9.594 23.796 1.00 19.46 131 PRO A CA 1
ATOM 613 C C . PRO A 1 75 ? -22.141 -11.045 23.760 1.00 20.83 131 PRO A C 1
ATOM 614 O O . PRO A 1 75 ? -21.736 -11.803 24.615 1.00 25.45 131 PRO A O 1
ATOM 618 N N . LYS A 1 76 ? -22.993 -11.386 22.781 1.00 21.60 132 LYS A N 1
ATOM 619 C CA . LYS A 1 76 ? -23.580 -12.752 22.640 1.00 22.97 132 LYS A CA 1
ATOM 620 C C . LYS A 1 76 ? -22.620 -13.682 21.888 1.00 24.23 132 LYS A C 1
ATOM 621 O O . LYS A 1 76 ? -22.843 -14.907 21.914 1.00 28.02 132 LYS A O 1
ATOM 627 N N . GLY A 1 77 ? -21.619 -13.112 21.211 1.00 22.82 133 GLY A N 1
ATOM 628 C CA . GLY A 1 77 ? -20.554 -13.897 20.548 1.00 22.55 133 GLY A CA 1
ATOM 629 C C . GLY A 1 77 ? -20.994 -14.653 19.296 1.00 23.46 133 GLY A C 1
ATOM 630 O O . GLY A 1 77 ? -20.208 -15.498 18.836 1.00 26.42 133 GLY A O 1
ATOM 631 N N . ASP A 1 78 ? -22.144 -14.323 18.699 1.00 25.64 134 ASP A N 1
ATOM 632 C CA . ASP A 1 78 ? -22.636 -15.111 17.533 1.00 25.70 134 ASP A CA 1
ATOM 633 C C . ASP A 1 78 ? -23.237 -14.201 16.452 1.00 22.79 134 ASP A C 1
ATOM 634 O O . ASP A 1 78 ? -23.762 -14.746 15.469 1.00 24.87 134 ASP A O 1
ATOM 639 N N . GLY A 1 79 ? -23.151 -12.877 16.621 1.00 21.76 135 GLY A N 1
ATOM 640 C CA . GLY A 1 79 ? -23.689 -11.929 15.628 1.00 21.94 135 GLY A CA 1
ATOM 641 C C . GLY A 1 79 ? -25.129 -11.519 15.891 1.00 22.35 135 GLY A C 1
ATOM 642 O O . GLY A 1 79 ? -25.612 -10.624 15.179 1.00 24.44 135 GLY A O 1
ATOM 643 N N . THR A 1 80 ? -25.808 -12.127 16.871 1.00 21.94 136 THR A N 1
ATOM 644 C CA . THR A 1 80 ? -27.235 -11.779 17.124 1.00 23.24 136 THR A CA 1
ATOM 645 C C . THR A 1 80 ? -27.391 -10.668 18.171 1.00 21.86 136 THR A C 1
ATOM 646 O O . THR A 1 80 ? -28.531 -10.190 18.330 1.00 25.71 136 THR A O 1
ATOM 650 N N . GLY A 1 81 ? -26.311 -10.254 18.836 1.00 19.64 137 GLY A N 1
ATOM 651 C CA . GLY A 1 81 ? -26.441 -9.332 19.976 1.00 18.50 137 GLY A CA 1
ATOM 652 C C . GLY A 1 81 ? -25.779 -7.982 19.789 1.00 17.71 137 GLY A C 1
ATOM 653 O O . GLY A 1 81 ? -25.423 -7.598 18.644 1.00 18.36 137 GLY A O 1
ATOM 654 N N . GLY A 1 82 ? -25.631 -7.273 20.895 1.00 17.52 138 GLY A N 1
ATOM 655 C CA . GLY A 1 82 ? -25.054 -5.924 20.908 1.00 18.24 138 GLY A CA 1
ATOM 656 C C . GLY A 1 82 ? -26.131 -4.871 20.785 1.00 15.25 138 GLY A C 1
ATOM 657 O O . GLY A 1 82 ? -27.202 -5.154 20.222 1.00 18.03 138 GLY A O 1
ATOM 658 N N . GLU A 1 83 ? -25.841 -3.678 21.283 1.00 15.06 139 GLU A N 1
ATOM 659 C CA . GLU A 1 83 ? -26.776 -2.545 21.180 1.00 14.36 139 GLU A CA 1
ATOM 660 C C . GLU A 1 83 ? -25.982 -1.257 21.228 1.00 13.08 139 GLU A C 1
ATOM 661 O O . GLU A 1 83 ? -24.838 -1.280 21.735 1.00 13.74 139 GLU A O 1
ATOM 667 N N . SER A 1 84 ? -26.583 -0.192 20.723 1.00 12.14 140 SER A N 1
ATOM 668 C CA . SER A 1 84 ? -25.958 1.142 20.803 1.00 12.47 140 SER A CA 1
ATOM 669 C C . SER A 1 84 ? -26.025 1.657 22.247 1.00 12.43 140 SER A C 1
ATOM 670 O O . SER A 1 84 ? -26.863 1.170 23.070 1.00 14.12 140 SER A O 1
ATOM 673 N N . ILE A 1 85 ? -25.257 2.701 22.504 1.00 13.04 141 ILE A N 1
ATOM 674 C CA . ILE A 1 85 ? -25.244 3.374 23.829 1.00 13.84 141 ILE A CA 1
ATOM 675 C C . ILE A 1 85 ? -26.564 4.121 24.057 1.00 13.52 141 ILE A C 1
ATOM 676 O O . ILE A 1 85 ? -26.793 4.564 25.206 1.00 15.05 141 ILE A O 1
ATOM 681 N N . TRP A 1 86 ? -27.405 4.249 23.029 1.00 13.21 142 TRP A N 1
ATOM 682 C CA . TRP A 1 86 ? -28.683 5.006 23.174 1.00 14.99 142 TRP A CA 1
ATOM 683 C C . TRP A 1 86 ? -29.905 4.091 23.278 1.00 14.32 142 TRP A C 1
ATOM 684 O O . TRP A 1 86 ? -31.017 4.614 23.537 1.00 15.13 142 TRP A O 1
ATOM 695 N N . LYS A 1 87 ? -29.737 2.790 23.064 1.00 13.94 143 LYS A N 1
ATOM 696 C CA . LYS A 1 87 ? -30.895 1.870 23.087 1.00 16.42 143 LYS A CA 1
ATOM 697 C C . LYS A 1 87 ? -31.559 1.925 24.458 1.00 16.49 143 LYS A C 1
ATOM 698 O O . LYS A 1 87 ? -30.883 1.697 25.460 1.00 17.55 143 LYS A O 1
ATOM 704 N N . GLY A 1 88 ? -32.856 2.222 24.470 1.00 16.72 144 GLY A N 1
ATOM 705 C CA . GLY A 1 88 ? -33.623 2.287 25.725 1.00 18.18 144 GLY A CA 1
ATOM 706 C C . GLY A 1 88 ? -33.405 3.584 26.476 1.00 19.89 144 GLY A C 1
ATOM 707 O O . GLY A 1 88 ? -33.967 3.706 27.569 1.00 22.65 144 GLY A O 1
ATOM 708 N N . LYS A 1 89 ? -32.677 4.537 25.900 1.00 18.74 145 LYS A N 1
ATOM 709 C CA . LYS A 1 89 ? -32.280 5.772 26.607 1.00 18.64 145 LYS A CA 1
ATOM 710 C C . LYS A 1 89 ? -32.591 7.040 25.811 1.00 19.45 145 LYS A C 1
ATOM 711 O O . LYS A 1 89 ? -33.064 7.995 26.445 1.00 23.95 145 LYS A O 1
ATOM 717 N N . ASP A 1 90 ? -32.346 7.052 24.496 1.00 18.50 146 ASP A N 1
ATOM 718 C CA . ASP A 1 90 ? -32.527 8.302 23.710 1.00 19.80 146 ASP A CA 1
ATOM 719 C C . ASP A 1 90 ? -33.133 7.940 22.368 1.00 18.10 146 ASP A C 1
ATOM 720 O O . ASP A 1 90 ? -32.416 7.595 21.434 1.00 17.82 146 ASP A O 1
ATOM 725 N N . PRO A 1 91 ? -34.472 8.019 22.212 1.00 18.95 147 PRO A N 1
ATOM 726 C CA . PRO A 1 91 ? -35.097 7.625 20.950 1.00 21.21 147 PRO A CA 1
ATOM 727 C C . PRO A 1 91 ? -34.738 8.556 19.783 1.00 19.31 147 PRO A C 1
ATOM 728 O O . PRO A 1 91 ? -34.982 8.173 18.649 1.00 21.61 147 PRO A O 1
ATOM 732 N N . LYS A 1 92 ? -34.151 9.724 20.067 1.00 20.83 148 LYS A N 1
ATOM 733 C CA . LYS A 1 92 ? -33.674 10.627 18.981 1.00 22.22 148 LYS A CA 1
ATOM 734 C C . LYS A 1 92 ? -32.533 9.933 18.235 1.00 21.49 148 LYS A C 1
ATOM 735 O O . LYS A 1 92 ? -32.332 10.220 17.046 1.00 22.37 148 LYS A O 1
ATOM 741 N N . LYS A 1 93 ? -31.826 9.039 18.923 1.00 19.05 149 LYS A N 1
ATOM 742 C CA . LYS A 1 93 ? -30.640 8.378 18.323 1.00 19.35 149 LYS A CA 1
ATOM 743 C C . LYS A 1 93 ? -30.900 6.888 18.090 1.00 17.85 149 LYS A C 1
ATOM 744 O O . LYS A 1 93 ? -30.356 6.349 17.120 1.00 20.03 149 LYS A O 1
ATOM 750 N N . ASP A 1 94 ? -31.691 6.247 18.940 1.00 16.68 150 ASP A N 1
ATOM 751 C CA . ASP A 1 94 ? -31.960 4.796 18.781 1.00 15.59 150 ASP A CA 1
ATOM 752 C C . ASP A 1 94 ? -33.393 4.547 19.251 1.00 17.27 150 ASP A C 1
ATOM 753 O O . ASP A 1 94 ? -33.631 4.625 20.467 1.00 18.50 150 ASP A O 1
ATOM 758 N N . ALA A 1 95 ? -34.288 4.236 18.309 1.00 19.72 151 ALA A N 1
ATOM 759 C CA . ALA A 1 95 ? -35.717 4.004 18.609 1.00 21.34 151 ALA A CA 1
ATOM 760 C C . ALA A 1 95 ? -35.949 2.598 19.172 1.00 20.07 151 ALA A C 1
ATOM 761 O O . ALA A 1 95 ? -37.100 2.305 19.518 1.00 22.77 151 ALA A O 1
ATOM 763 N N . GLY A 1 96 ? -34.917 1.759 19.217 1.00 19.28 152 GLY A N 1
ATOM 764 C CA . GLY A 1 96 ? -35.024 0.399 19.772 1.00 19.55 152 GLY A CA 1
ATOM 765 C C . GLY A 1 96 ? -34.315 -0.656 18.948 1.00 21.31 152 GLY A C 1
ATOM 766 O O . GLY A 1 96 ? -34.056 -1.750 19.495 1.00 25.30 152 GLY A O 1
ATOM 767 N N . ASN A 1 97 ? -33.985 -0.345 17.694 1.00 20.69 153 A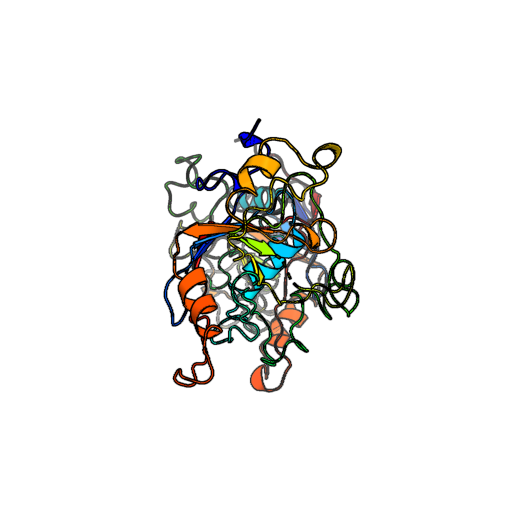SN A N 1
ATOM 768 C CA . ASN A 1 97 ? -33.372 -1.360 16.793 1.00 23.85 153 ASN A CA 1
ATOM 769 C C . ASN A 1 97 ? -31.996 -0.904 16.311 1.00 19.58 153 ASN A C 1
ATOM 770 O O . ASN A 1 97 ? -31.458 -1.587 15.443 1.00 24.07 153 ASN A O 1
ATOM 775 N N . GLY A 1 98 ? -31.483 0.218 16.818 1.00 16.90 154 GLY A N 1
ATOM 776 C CA . GLY A 1 98 ? -30.168 0.715 16.379 1.00 14.24 154 GLY A CA 1
ATOM 777 C C . GLY A 1 98 ? -30.218 2.132 15.833 1.00 14.80 154 GLY A C 1
ATOM 778 O O . GLY A 1 98 ? -31.313 2.719 15.735 1.00 16.21 154 GLY A O 1
ATOM 779 N N . PHE A 1 99 ? -29.047 2.667 15.477 1.00 14.13 155 PHE A N 1
ATOM 780 C CA . PHE A 1 99 ? -28.984 4.062 14.980 1.00 14.13 155 PHE A CA 1
ATOM 781 C C . PHE A 1 99 ? -28.779 4.050 13.468 1.00 14.09 155 PHE A C 1
ATOM 782 O O . PHE A 1 99 ? -28.458 2.996 12.882 1.00 14.83 155 PHE A O 1
ATOM 790 N N . VAL A 1 100 ? -28.952 5.225 12.867 1.00 15.41 156 VAL A N 1
ATOM 791 C CA . VAL A 1 100 ? -28.941 5.361 11.387 1.00 15.27 156 VAL A CA 1
ATOM 792 C C . VAL A 1 100 ? -27.540 5.126 10.809 1.00 14.82 156 VAL A C 1
ATOM 793 O O . VAL A 1 100 ? -26.523 5.441 11.462 1.00 14.04 156 VAL A O 1
ATOM 797 N N . ASN A 1 101 ? -27.519 4.634 9.570 1.00 15.27 157 ASN A N 1
ATOM 798 C CA . ASN A 1 101 ? -26.275 4.590 8.778 1.00 14.79 157 ASN A CA 1
ATOM 799 C C . ASN A 1 101 ? -25.801 6.027 8.567 1.00 15.28 157 ASN A C 1
ATOM 800 O O . ASN A 1 101 ? -26.658 6.950 8.477 1.00 17.06 157 ASN A O 1
ATOM 805 N N . GLU A 1 102 ? -24.485 6.181 8.433 1.00 15.39 158 GLU A N 1
ATOM 806 C CA . GLU A 1 102 ? -23.855 7.489 8.152 1.00 16.54 158 GLU A CA 1
ATOM 807 C C . GLU A 1 102 ? -22.940 7.249 6.948 1.00 16.62 158 GLU A C 1
ATOM 808 O O . GLU A 1 102 ? -21.798 6.841 7.153 1.00 17.73 158 GLU A O 1
ATOM 814 N N . ILE A 1 103 ? -23.480 7.409 5.742 1.00 16.94 159 ILE A N 1
ATOM 815 C CA . ILE A 1 103 ? -22.735 7.194 4.473 1.00 16.85 159 ILE A CA 1
ATOM 816 C C . ILE A 1 103 ? -22.084 8.518 4.086 1.00 17.54 159 ILE A C 1
ATOM 817 O O . ILE A 1 103 ? -22.769 9.551 4.112 1.00 20.06 159 ILE A O 1
ATOM 822 N N . SER A 1 104 ? -20.815 8.457 3.694 1.00 16.93 160 SER A N 1
ATOM 823 C CA . SER A 1 104 ? -20.034 9.661 3.329 1.00 17.30 160 SER A CA 1
ATOM 824 C C . SER A 1 104 ? -19.392 9.463 1.966 1.00 17.40 160 SER A C 1
ATOM 825 O O . SER A 1 104 ? -18.855 8.403 1.698 1.00 17.47 160 SER A O 1
ATOM 828 N N . PRO A 1 105 ? -19.412 10.471 1.080 1.00 18.25 161 PRO A N 1
ATOM 829 C CA . PRO A 1 105 ? -18.692 10.357 -0.184 1.00 17.92 161 PRO A CA 1
ATOM 830 C C . PRO A 1 105 ? -17.164 10.411 0.021 1.00 17.80 161 PRO A C 1
ATOM 831 O O . PRO A 1 105 ? -16.432 10.270 -0.958 1.00 17.80 161 PRO A O 1
ATOM 835 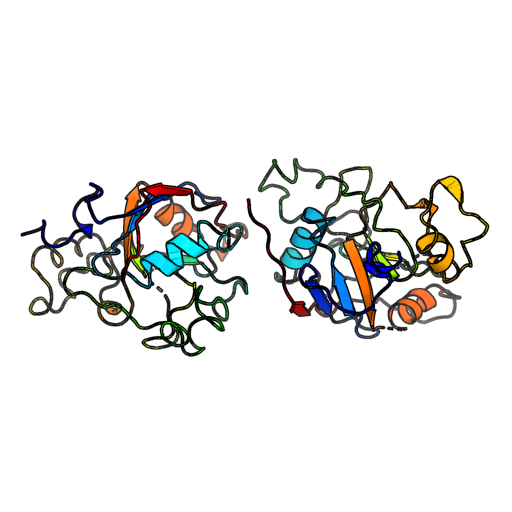N N . PHE A 1 106 ? -16.718 10.611 1.270 1.00 17.17 162 PHE A N 1
ATOM 836 C CA . PHE A 1 106 ? -15.270 10.697 1.587 1.00 17.62 162 PHE A CA 1
ATOM 837 C C . PHE A 1 106 ? -14.736 9.427 2.249 1.00 16.23 162 PHE A C 1
ATOM 838 O O . PHE A 1 106 ? -13.530 9.380 2.470 1.00 16.68 162 PHE A O 1
ATOM 846 N N . LEU A 1 107 ? -15.590 8.445 2.542 1.00 15.15 163 LEU A N 1
ATOM 847 C CA . LEU A 1 107 ? -15.150 7.231 3.288 1.00 14.31 163 LEU A CA 1
ATOM 848 C C . LEU A 1 107 ? -15.613 5.972 2.567 1.00 13.42 163 LEU A C 1
ATOM 849 O O . LEU A 1 107 ? -16.787 5.905 2.171 1.00 14.02 163 LEU A O 1
ATOM 854 N N . TYR A 1 108 ? -14.719 4.990 2.451 1.00 13.21 164 TYR A N 1
ATOM 855 C CA . TYR A 1 108 ? -14.952 3.786 1.618 1.00 13.22 164 TYR A CA 1
ATOM 856 C C . TYR A 1 108 ? -14.422 2.529 2.316 1.00 12.83 164 TYR A C 1
ATOM 857 O O . TYR A 1 108 ? -13.536 2.612 3.185 1.00 12.69 164 TYR A O 1
ATOM 866 N N . HIS A 1 109 ? -14.921 1.384 1.870 1.00 12.53 165 HIS A N 1
ATOM 867 C CA . HIS A 1 109 ? -14.528 0.052 2.389 1.00 12.46 165 HIS A CA 1
ATOM 868 C C . HIS A 1 109 ? -13.182 -0.415 1.819 1.00 13.08 165 HIS A C 1
ATOM 869 O O . HIS A 1 109 ? -13.042 -1.596 1.498 1.00 13.18 165 HIS A O 1
ATOM 876 N N . ILE A 1 110 ? -12.206 0.478 1.767 1.00 12.41 166 ILE A N 1
ATOM 877 C CA . ILE A 1 110 ? -10.842 0.037 1.363 1.00 12.85 166 ILE A CA 1
ATOM 878 C C . ILE A 1 110 ? -10.273 -0.832 2.491 1.00 13.14 166 ILE A C 1
ATOM 879 O O . ILE A 1 110 ? -10.769 -0.791 3.636 1.00 12.94 166 ILE A O 1
ATOM 884 N N . ARG A 1 111 ? -9.253 -1.598 2.158 1.00 13.64 167 ARG A N 1
ATOM 885 C CA . ARG A 1 111 ? -8.542 -2.440 3.140 1.00 13.92 167 ARG A CA 1
ATOM 886 C C . ARG A 1 111 ? -8.131 -1.552 4.325 1.00 13.04 167 ARG A C 1
ATOM 887 O O . ARG A 1 111 ? -7.639 -0.433 4.105 1.00 13.82 167 ARG A O 1
ATOM 895 N N . GLY A 1 112 ? -8.434 -2.002 5.546 1.00 12.80 168 GLY A N 1
ATOM 896 C CA . GLY A 1 112 ? -8.108 -1.257 6.775 1.00 13.28 168 GLY A CA 1
ATOM 897 C C . GLY A 1 112 ? -9.278 -0.415 7.265 1.00 12.22 168 GLY A C 1
ATOM 898 O O . GLY A 1 112 ? -9.196 0.087 8.392 1.00 12.49 168 GLY A O 1
ATOM 899 N N . ALA A 1 113 ? -10.342 -0.272 6.474 1.00 12.02 169 ALA A N 1
ATOM 900 C CA . ALA A 1 113 ? -11.489 0.559 6.916 1.00 11.51 169 ALA A CA 1
ATOM 901 C C . ALA A 1 113 ? -12.235 -0.132 8.062 1.00 12.55 169 ALA A C 1
ATOM 902 O O . ALA A 1 113 ? -12.474 -1.351 7.989 1.00 12.46 169 ALA A O 1
ATOM 904 N N . LEU A 1 114 ? -12.573 0.655 9.074 1.00 11.09 170 LEU A N 1
ATOM 905 C CA . LEU A 1 114 ? -13.405 0.229 10.230 1.00 11.19 170 LEU A CA 1
ATOM 906 C C . LEU A 1 114 ? -14.851 0.633 9.935 1.00 9.93 170 LEU A C 1
ATOM 907 O O . LEU A 1 114 ? -15.091 1.800 9.643 1.00 11.63 170 LEU A O 1
ATOM 912 N N . ALA A 1 115 ? -15.768 -0.320 10.032 1.00 10.98 171 ALA A N 1
ATOM 913 C CA . ALA A 1 115 ? -17.172 -0.062 9.649 1.00 11.35 171 ALA A CA 1
ATOM 914 C C . ALA A 1 115 ? -18.116 -0.703 10.659 1.00 11.17 171 ALA A C 1
ATOM 915 O O . ALA A 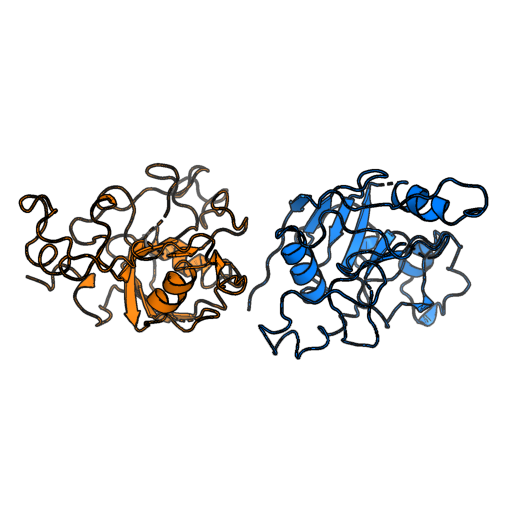1 115 ? -17.709 -1.574 11.427 1.00 11.52 171 ALA A O 1
ATOM 925 N N . ALA A 1 117 ? -21.282 -3.086 11.378 1.00 13.34 173 ALA A N 1
ATOM 926 C CA . ALA A 1 117 ? -22.173 -4.111 10.870 1.00 14.64 173 ALA A CA 1
ATOM 927 C C . ALA A 1 117 ? -23.635 -3.687 11.109 1.00 16.76 173 ALA A C 1
ATOM 928 O O . ALA A 1 117 ? -23.898 -2.867 12.000 1.00 17.80 173 ALA A O 1
ATOM 930 N N . ASN A 1 118 ? -24.551 -4.195 10.298 1.00 18.01 174 ASN A N 1
ATOM 931 C CA . ASN A 1 118 ? -25.988 -3.879 10.514 1.00 20.92 174 ASN A CA 1
ATOM 932 C C . ASN A 1 118 ? -26.794 -5.059 9.971 1.00 23.48 174 ASN A C 1
ATOM 933 O O . ASN A 1 118 ? -26.252 -5.844 9.177 1.00 26.15 174 ASN A O 1
ATOM 938 N N . ALA A 1 119 ? -28.030 -5.192 10.445 1.00 25.67 175 ALA A N 1
ATOM 939 C CA . ALA A 1 119 ? -28.992 -6.236 10.019 1.00 29.53 175 ALA A CA 1
ATOM 940 C C . ALA A 1 119 ? -30.059 -5.541 9.177 1.00 28.68 175 ALA A C 1
ATOM 941 O O . ALA A 1 119 ? -31.235 -5.924 9.239 1.00 33.37 175 ALA A O 1
ATOM 943 N N . GLY A 1 120 ? -29.624 -4.532 8.432 1.00 26.63 176 GLY A N 1
ATOM 944 C CA . GLY A 1 120 ? -30.497 -3.701 7.598 1.00 27.57 176 GLY A CA 1
ATOM 945 C C . GLY A 1 120 ? -30.141 -2.251 7.797 1.00 26.49 176 GLY A C 1
ATOM 946 O O . GLY A 1 120 ? -29.655 -1.896 8.896 1.00 24.29 176 GLY A O 1
ATOM 947 N N . ALA A 1 121 ? -30.359 -1.434 6.776 1.00 28.23 177 ALA A N 1
ATOM 948 C CA . ALA A 1 121 ? -30.043 0.001 6.913 1.00 26.38 177 ALA A CA 1
ATOM 949 C C . ALA A 1 121 ? -30.632 0.539 8.224 1.00 24.31 177 ALA A C 1
ATOM 950 O O . ALA A 1 121 ? -31.814 0.260 8.518 1.00 26.36 177 ALA A O 1
ATOM 952 N N . ASN A 1 122 ? -29.803 1.240 8.992 1.00 24.92 178 ASN A N 1
ATOM 953 C CA . ASN A 1 122 ? -30.249 1.992 10.192 1.00 24.08 178 ASN A CA 1
ATOM 954 C C . ASN A 1 122 ? -30.542 1.080 11.397 1.00 25.68 178 ASN A C 1
ATOM 955 O O . ASN A 1 122 ? -31.372 1.462 12.208 1.00 23.69 178 ASN A O 1
ATOM 960 N N . THR A 1 123 ? -29.844 -0.049 11.532 1.00 20.20 179 THR A N 1
ATOM 961 C CA . THR A 1 123 ? -29.921 -0.992 12.683 1.00 18.35 179 THR A CA 1
ATOM 962 C C . THR A 1 123 ? -28.532 -1.128 13.325 1.00 16.65 179 THR A C 1
ATOM 963 O O . THR A 1 123 ? -28.209 -2.191 13.876 1.00 19.96 179 THR A O 1
ATOM 967 N N . ASN A 1 124 ? -27.741 -0.067 13.280 1.00 14.48 180 ASN A N 1
ATOM 968 C CA . ASN A 1 124 ? -26.387 -0.105 13.896 1.00 13.39 180 ASN A CA 1
ATOM 969 C C . ASN A 1 124 ? -26.503 -0.240 15.420 1.00 12.62 180 ASN A C 1
ATOM 970 O O . ASN A 1 124 ? -27.227 0.549 16.049 1.00 12.68 180 ASN A O 1
ATOM 975 N N . GLY A 1 125 ? -25.774 -1.183 16.003 1.00 12.47 181 GLY A N 1
ATOM 976 C CA . GLY A 1 125 ? -25.801 -1.414 17.455 1.00 12.01 181 GLY A CA 1
ATOM 977 C C . GLY A 1 125 ? -24.415 -1.248 18.043 1.00 10.83 181 GLY A C 1
ATOM 978 O O . GLY A 1 125 ? -23.999 -0.103 18.286 1.00 13.27 181 GLY A O 1
ATOM 979 N N . SER A 1 126 ? -23.693 -2.350 18.191 1.00 12.01 182 SER A N 1
ATOM 980 C CA . SER A 1 126 ? -22.302 -2.294 18.713 1.00 12.39 182 SER A CA 1
ATOM 981 C C . SER A 1 126 ? -21.320 -3.064 17.828 1.00 12.86 182 SER A C 1
ATOM 982 O O . SER A 1 126 ? -20.127 -2.923 18.061 1.00 13.85 182 SER A O 1
ATOM 985 N N . GLN A 1 127 ? -21.803 -3.872 16.889 1.00 12.45 183 GLN A N 1
ATOM 986 C CA . GLN A 1 127 ? -20.890 -4.733 16.092 1.00 12.12 183 GLN A CA 1
ATOM 987 C C . GLN A 1 127 ? -20.168 -3.923 15.024 1.00 11.85 183 GLN A C 1
ATOM 988 O O . GLN A 1 127 ? -20.775 -3.086 14.355 1.00 12.58 183 GLN A O 1
ATOM 994 N N . PHE A 1 128 ? -18.875 -4.181 14.913 1.00 11.79 184 PHE A N 1
ATOM 995 C CA . PHE A 1 128 ? -18.001 -3.469 13.955 1.00 11.41 184 PHE A CA 1
ATOM 996 C C . PHE A 1 128 ? -17.116 -4.486 13.241 1.00 12.85 184 PHE A C 1
ATOM 997 O O . PHE A 1 128 ? -16.927 -5.614 13.722 1.00 12.00 184 PHE A O 1
ATOM 1005 N N . TYR A 1 129 ? -16.620 -4.093 12.075 1.00 10.84 185 TYR A N 1
ATOM 1006 C CA . TYR A 1 129 ? -15.700 -4.980 11.332 1.00 12.39 185 TYR A CA 1
ATOM 1007 C C . TYR A 1 129 ? -14.588 -4.157 10.707 1.00 10.15 185 TYR A C 1
ATOM 1008 O O . TYR A 1 129 ? -14.736 -2.947 10.480 1.00 11.69 185 TYR A O 1
ATOM 1017 N N . ILE A 1 130 ? -13.467 -4.836 10.511 1.00 11.20 186 ILE A N 1
ATOM 1018 C CA . ILE A 1 130 ? -12.310 -4.258 9.782 1.00 11.60 186 ILE A CA 1
ATOM 1019 C C . ILE A 1 130 ? -12.201 -4.965 8.429 1.00 12.98 186 ILE A C 1
ATOM 1020 O O . ILE A 1 130 ? -12.155 -6.206 8.389 1.00 12.41 186 ILE A O 1
ATOM 1025 N N . ASN A 1 131 ? -12.198 -4.175 7.368 1.00 12.22 187 ASN A N 1
ATOM 1026 C CA . ASN A 1 131 ? -12.070 -4.689 5.982 1.00 12.59 187 ASN A CA 1
ATOM 1027 C C . ASN A 1 131 ? -10.645 -5.198 5.793 1.00 12.56 187 ASN A C 1
ATOM 1028 O O . ASN A 1 131 ? -9.708 -4.417 6.012 1.00 13.29 187 ASN A O 1
ATOM 1033 N N . GLN A 1 132 ? -10.513 -6.451 5.355 1.00 12.53 188 GLN A N 1
ATOM 1034 C CA . GLN A 1 132 ? -9.156 -7.070 5.271 1.00 13.32 188 GLN A CA 1
ATOM 1035 C C . GLN A 1 132 ? -8.792 -7.518 3.848 1.00 13.78 188 GLN A C 1
ATOM 1036 O O . GLN A 1 132 ? -7.611 -7.779 3.625 1.00 15.92 188 GLN A O 1
ATOM 1042 N N . ASN A 1 133 ? -9.759 -7.569 2.945 1.00 14.15 189 ASN A N 1
ATOM 1043 C CA . ASN A 1 133 ? -9.571 -8.016 1.541 1.00 14.17 189 ASN A CA 1
ATOM 1044 C C . ASN A 1 133 ? -8.290 -7.420 0.944 1.00 13.96 189 ASN A C 1
ATOM 1045 O O . ASN A 1 133 ? -8.050 -6.212 1.103 1.00 14.62 189 ASN A O 1
ATOM 1050 N N . LYS A 1 134 ? -7.549 -8.245 0.204 1.00 16.65 190 LYS A N 1
ATOM 1051 C CA . LYS A 1 134 ? -6.281 -7.833 -0.453 1.00 18.22 190 LYS A CA 1
ATOM 1052 C C . LYS A 1 134 ? -6.364 -7.932 -1.985 1.00 17.15 190 LYS A C 1
ATOM 1053 O O . LYS A 1 134 ? -5.296 -7.813 -2.631 1.00 22.03 190 LYS A O 1
ATOM 1059 N N . LYS A 1 135 ? -7.549 -8.171 -2.554 1.00 18.71 191 LYS A N 1
ATOM 1060 C CA . LYS A 1 135 ? -7.707 -8.307 -4.033 1.00 18.85 191 LYS A CA 1
ATOM 1061 C C . LYS A 1 135 ? -7.601 -6.927 -4.685 1.00 18.37 191 LYS A C 1
ATOM 1062 O O . LYS A 1 135 ? -8.156 -5.979 -4.139 1.00 18.38 191 LYS A O 1
ATOM 1068 N N . ASN A 1 136 ? -6.915 -6.837 -5.825 1.00 17.94 192 ASN A N 1
ATOM 1069 C CA . ASN A 1 136 ? -6.902 -5.577 -6.602 1.00 17.22 192 ASN A CA 1
ATOM 1070 C C . ASN A 1 136 ? -8.336 -5.317 -7.078 1.00 18.00 192 ASN A C 1
ATOM 1071 O O . ASN A 1 136 ? -8.784 -6.005 -8.000 1.00 19.47 192 ASN A O 1
ATOM 1076 N N . GLN A 1 137 ? -9.028 -4.349 -6.477 1.00 16.08 193 GLN A N 1
ATOM 1077 C CA . GLN A 1 137 ? -10.449 -4.059 -6.807 1.00 17.04 193 GLN A CA 1
ATOM 1078 C C . GLN A 1 137 ? -10.606 -2.913 -7.819 1.00 18.04 193 GLN A C 1
ATOM 1079 O O . GLN A 1 137 ? -11.743 -2.669 -8.242 1.00 19.75 193 GLN A O 1
ATOM 1085 N N A SER A 1 138 ? -9.498 -2.285 -8.235 0.60 18.31 194 SER A N 1
ATOM 1086 N N B SER A 1 138 ? -9.509 -2.269 -8.224 0.40 18.65 194 SER A N 1
ATOM 1087 C CA A SER A 1 138 ? -9.558 -1.063 -9.088 0.60 19.64 194 SER A CA 1
ATOM 1088 C CA B SER A 1 138 ? -9.591 -1.051 -9.079 0.40 20.07 194 SER A CA 1
ATOM 1089 C C A SER A 1 138 ? -10.353 -1.291 -10.381 0.60 21.15 194 SER A C 1
ATOM 1090 C C B SER A 1 138 ? -10.366 -1.292 -10.384 0.40 21.64 194 SER A C 1
ATOM 1091 O O A SER A 1 138 ? -11.271 -0.494 -10.642 0.60 22.48 194 SER A O 1
ATOM 1092 O O B SER A 1 138 ? -11.285 -0.500 -10.659 0.40 22.92 194 SER A O 1
ATOM 1097 N N . LYS A 1 139 ? -10.014 -2.328 -11.154 1.00 24.70 195 LYS A N 1
ATOM 1098 C CA . LYS A 1 139 ? -10.651 -2.565 -12.487 1.00 27.00 195 LYS A CA 1
ATOM 1099 C C . LYS A 1 139 ? -12.150 -2.857 -12.370 1.00 27.26 195 LYS A C 1
ATOM 1100 O O . LYS A 1 139 ? -12.906 -2.431 -13.275 1.00 28.13 195 LYS A O 1
ATOM 1106 N N . GLY A 1 140 ? -12.557 -3.543 -11.304 1.00 24.03 196 GLY A N 1
ATOM 1107 C CA . GLY A 1 140 ? -13.963 -3.948 -11.116 1.00 24.48 196 GLY A CA 1
ATOM 1108 C C . GLY A 1 140 ? -14.859 -2.784 -10.745 1.00 23.14 196 GLY A C 1
ATOM 1109 O O . GLY A 1 140 ? -16.082 -2.948 -10.844 1.00 25.60 196 GLY A O 1
ATOM 1110 N N . LEU A 1 141 ? -14.281 -1.646 -10.353 1.00 22.05 197 LEU A N 1
ATOM 1111 C CA . LEU A 1 141 ? -15.107 -0.498 -9.885 1.00 21.70 197 LEU A CA 1
ATOM 1112 C C . LEU A 1 141 ? -15.757 0.215 -11.070 1.00 22.11 197 LEU A C 1
ATOM 1113 O O . LEU A 1 141 ? -15.149 0.259 -12.152 1.00 23.81 197 LEU A O 1
ATOM 1118 N N . SER A 1 142 ? -16.966 0.738 -10.850 1.00 22.15 198 SER A N 1
ATOM 1119 C CA . SER A 1 142 ? -17.577 1.704 -11.793 1.00 24.37 198 SER A CA 1
ATOM 1120 C C . SER A 1 142 ? -16.797 3.006 -11.588 1.00 25.54 198 SER A C 1
ATOM 1121 O O . SER A 1 142 ? -17.104 3.737 -10.631 1.00 23.63 198 SER A O 1
ATOM 1124 N N . SER A 1 143 ? -15.770 3.229 -12.405 1.00 24.52 199 SER A N 1
ATOM 1125 C CA . SER A 1 143 ? -14.841 4.381 -12.263 1.00 27.68 199 SER A CA 1
ATOM 1126 C C . SER A 1 143 ? -15.612 5.695 -12.138 1.00 22.18 199 SER A C 1
ATOM 1127 O O . SER A 1 143 ? -15.201 6.541 -11.322 1.00 21.27 199 SER A O 1
ATOM 1130 N N . THR A 1 144 ? -16.662 5.862 -12.949 1.00 19.95 200 THR A N 1
ATOM 1131 C CA . THR A 1 144 ? -17.469 7.110 -12.980 1.00 19.12 200 THR A CA 1
ATOM 1132 C C . THR A 1 144 ? -17.967 7.449 -11.572 1.00 17.68 200 THR A C 1
ATOM 1133 O O . THR A 1 144 ? -18.115 8.634 -11.271 1.00 18.47 200 THR A O 1
ATOM 1137 N N . ASN A 1 145 ? -18.175 6.431 -10.743 1.00 17.65 201 ASN A N 1
ATOM 1138 C CA . ASN A 1 145 ? -18.838 6.646 -9.435 1.00 18.23 201 ASN A CA 1
ATOM 1139 C C . ASN A 1 145 ? -17.853 6.641 -8.261 1.00 17.60 201 ASN A C 1
ATOM 1140 O O . ASN A 1 145 ? -18.322 6.708 -7.118 1.00 19.65 201 ASN A O 1
ATOM 1145 N N . TYR A 1 146 ? -16.550 6.592 -8.526 1.00 18.12 202 TYR A N 1
ATOM 1146 C CA . TYR A 1 146 ? -15.529 6.593 -7.445 1.00 18.18 202 TYR A CA 1
ATOM 1147 C C . TYR A 1 146 ? -14.511 7.698 -7.674 1.00 18.93 202 TYR A C 1
ATOM 1148 O O . TYR A 1 146 ? -14.084 7.901 -8.803 1.00 20.74 202 TYR A O 1
ATOM 1157 N N . PRO A 1 147 ? -14.098 8.437 -6.621 1.00 19.26 203 PRO A N 1
ATOM 1158 C CA . PRO A 1 147 ? -13.025 9.421 -6.748 1.00 20.66 203 PRO A CA 1
ATOM 1159 C C . PRO A 1 147 ? -11.747 8.709 -7.209 1.00 21.12 203 PRO A C 1
ATOM 1160 O O . PRO A 1 147 ? -11.510 7.585 -6.823 1.00 19.40 203 PRO A O 1
ATOM 1164 N N A LYS A 1 148 ? -10.956 9.391 -8.038 0.50 20.92 204 LYS A N 1
ATOM 1165 N N B LYS A 1 148 ? -10.948 9.383 -8.032 0.50 20.94 204 LYS A N 1
ATOM 1166 C CA A LYS A 1 148 ? -9.678 8.829 -8.561 0.50 22.43 204 LYS A CA 1
ATOM 1167 C CA B LYS A 1 148 ? -9.696 8.777 -8.565 0.50 22.39 204 LYS A CA 1
ATOM 1168 C C A LYS A 1 148 ? -8.801 8.301 -7.428 0.50 22.05 204 LYS A C 1
ATOM 1169 C C B LYS A 1 148 ? -8.777 8.305 -7.436 0.50 21.93 204 LYS A C 1
ATOM 1170 O O A LYS A 1 148 ? -8.293 7.185 -7.519 0.50 21.72 204 LYS A O 1
ATOM 1171 O O B LYS A 1 148 ? -8.215 7.215 -7.535 0.50 20.91 204 LYS A O 1
ATOM 1182 N N . PRO A 1 149 ? -8.554 9.081 -6.346 1.00 21.03 205 PRO A N 1
ATOM 1183 C CA . PRO A 1 149 ? -7.665 8.622 -5.277 1.00 20.15 205 PRO A CA 1
ATOM 1184 C C . PRO A 1 149 ? -8.149 7.319 -4.626 1.00 17.87 205 PRO A C 1
ATOM 1185 O O . PRO A 1 149 ? -7.342 6.563 -4.140 1.00 18.46 205 PRO A O 1
ATOM 1189 N N . ILE A 1 150 ? -9.461 7.098 -4.646 1.00 16.50 206 ILE A N 1
ATOM 1190 C CA . ILE A 1 150 ? -10.072 5.887 -4.029 1.00 15.98 206 ILE A CA 1
ATOM 1191 C C . ILE A 1 150 ? -9.977 4.711 -4.997 1.00 15.91 206 ILE A C 1
ATOM 1192 O O . ILE A 1 150 ? -9.715 3.593 -4.543 1.00 15.98 206 ILE A O 1
ATOM 1197 N N . ILE A 1 151 ? -10.152 4.958 -6.294 1.00 15.73 207 ILE A N 1
ATOM 1198 C CA . ILE A 1 151 ? -9.902 3.876 -7.289 1.00 17.43 207 ILE A CA 1
ATOM 1199 C C . ILE A 1 151 ? -8.471 3.367 -7.088 1.00 17.58 207 ILE A C 1
ATOM 1200 O O . ILE A 1 151 ? -8.255 2.146 -7.029 1.00 18.10 207 ILE A O 1
ATOM 1205 N N . SER A 1 152 ? -7.527 4.299 -6.976 1.00 17.41 208 SER A N 1
ATOM 1206 C CA . SER A 1 152 ? -6.100 3.924 -6.782 1.00 17.71 208 SER A CA 1
ATOM 1207 C C . SER A 1 152 ? -5.947 3.153 -5.460 1.00 17.20 208 SER A C 1
ATOM 1208 O O . SER A 1 152 ? -5.307 2.083 -5.446 1.00 17.20 208 SER A O 1
ATOM 1211 N N . ALA A 1 153 ? -6.544 3.659 -4.377 1.00 15.61 209 ALA A N 1
ATOM 1212 C CA . ALA A 1 153 ? -6.366 2.987 -3.073 1.00 16.12 209 ALA A CA 1
ATOM 1213 C C . ALA A 1 153 ? -6.923 1.556 -3.144 1.00 15.21 209 ALA A C 1
ATOM 1214 O O . ALA A 1 153 ? -6.361 0.660 -2.529 1.00 15.78 209 ALA A O 1
ATOM 1216 N N . TYR A 1 154 ? -8.005 1.352 -3.893 1.00 14.92 210 TYR A N 1
ATOM 1217 C CA . TYR A 1 154 ? -8.631 0.008 -3.992 1.00 14.05 210 TYR A CA 1
ATOM 1218 C C . TYR A 1 154 ? -7.709 -1.017 -4.682 1.00 15.90 210 TYR A C 1
ATOM 1219 O O . TYR A 1 154 ? -8.020 -2.219 -4.667 1.00 15.13 210 TYR A O 1
ATOM 1228 N N A GLU A 1 155 ? -6.613 -0.549 -5.284 0.60 15.34 211 GLU A N 1
ATOM 1229 N N B GLU A 1 155 ? -6.589 -0.573 -5.253 0.40 16.51 211 GLU A N 1
ATOM 1230 C CA A GLU A 1 155 ? -5.615 -1.494 -5.863 0.60 16.27 211 GLU A CA 1
ATOM 1231 C CA B GLU A 1 155 ? -5.674 -1.563 -5.889 0.40 18.05 211 GLU A CA 1
ATOM 1232 C C A GLU A 1 155 ? -5.157 -2.480 -4.777 0.60 16.63 211 GLU A C 1
ATOM 1233 C C B GLU A 1 155 ? -5.020 -2.433 -4.800 0.40 17.81 211 GLU A C 1
ATOM 1234 O O A GLU A 1 155 ? -4.877 -3.655 -5.106 0.60 16.04 211 GLU A O 1
ATOM 1235 O O B GLU A 1 155 ? -4.482 -3.500 -5.156 0.40 18.26 211 GLU A O 1
ATOM 1246 N N . HIS A 1 156 ? -5.097 -2.017 -3.528 1.00 15.83 212 HIS A N 1
ATOM 1247 C CA . HIS A 1 156 ? -4.513 -2.789 -2.395 1.00 16.72 212 HIS A CA 1
ATOM 1248 C C . HIS A 1 156 ? -5.558 -3.644 -1.686 1.00 16.09 212 HIS A C 1
ATOM 1249 O O . HIS A 1 156 ? -5.173 -4.373 -0.766 1.00 16.89 212 HIS A O 1
ATOM 1256 N N . GLY A 1 157 ? -6.803 -3.573 -2.133 1.00 14.90 213 GLY A N 1
ATOM 1257 C CA . GLY A 1 157 ? -7.850 -4.423 -1.544 1.00 14.43 213 GLY A CA 1
ATOM 1258 C C . GLY A 1 157 ? -8.997 -3.653 -0.929 1.00 12.84 213 GLY A C 1
ATOM 1259 O O . GLY A 1 157 ? -8.890 -2.449 -0.654 1.00 14.10 213 GLY A O 1
ATOM 1260 N N . GLY A 1 158 ? -10.091 -4.360 -0.748 1.00 14.25 214 GLY A N 1
ATOM 1261 C CA . GLY A 1 158 ? -11.260 -3.788 -0.061 1.00 13.81 2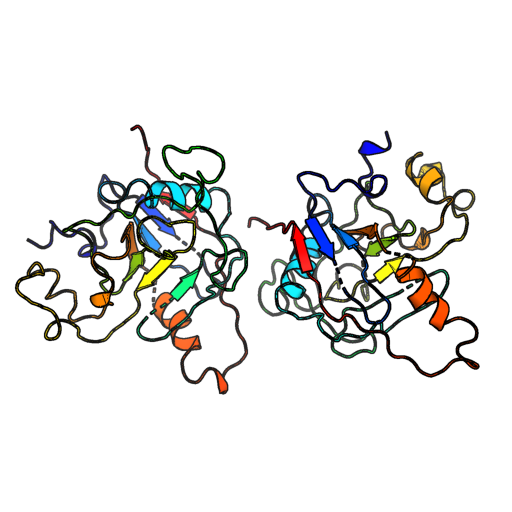14 GLY A CA 1
ATOM 1262 C C . GLY A 1 158 ? -12.517 -4.488 -0.482 1.00 14.54 214 GLY A C 1
ATOM 1263 O O . GLY A 1 158 ? -12.448 -5.439 -1.249 1.00 15.29 214 GLY A O 1
ATOM 1264 N N . ASN A 1 159 ? -13.640 -4.000 0.022 1.00 12.94 215 ASN A N 1
ATOM 1265 C CA . ASN A 1 159 ? -14.962 -4.621 -0.221 1.00 12.80 215 ASN A CA 1
ATOM 1266 C C . ASN A 1 159 ? -15.886 -3.552 -0.783 1.00 13.80 215 ASN A C 1
ATOM 1267 O O . ASN A 1 159 ? -16.786 -3.079 -0.090 1.00 13.79 215 ASN A O 1
ATOM 1272 N N . PRO A 1 160 ? -15.715 -3.162 -2.066 1.00 13.66 216 PRO A N 1
ATOM 1273 C CA . PRO A 1 160 ? -16.502 -2.066 -2.628 1.00 14.99 216 PRO A CA 1
ATOM 1274 C C . PRO A 1 160 ? -18.010 -2.346 -2.667 1.00 14.51 216 PRO A C 1
ATOM 1275 O O . PRO A 1 160 ? -18.754 -1.395 -2.738 1.00 16.26 216 PRO A O 1
ATOM 1279 N N . SER A 1 161 ? -18.399 -3.621 -2.650 1.00 14.54 217 SER A N 1
ATOM 1280 C CA . SER A 1 161 ? -19.839 -3.983 -2.647 1.00 16.96 217 SER A CA 1
ATOM 1281 C C . SER A 1 161 ? -20.533 -3.438 -1.391 1.00 17.16 217 SER A C 1
ATOM 1282 O O . SER A 1 161 ? -21.768 -3.358 -1.398 1.00 19.65 217 SER A O 1
ATOM 1285 N N . LEU A 1 162 ? -19.773 -3.079 -0.363 1.00 15.10 218 LEU A N 1
ATOM 1286 C CA . LEU A 1 162 ? -20.342 -2.590 0.921 1.00 14.17 218 LEU A CA 1
ATOM 1287 C C . LEU A 1 162 ? -20.478 -1.065 0.912 1.00 15.53 218 LEU A C 1
ATOM 1288 O O . LEU A 1 162 ? -21.178 -0.520 1.779 1.00 15.03 218 LEU A O 1
ATOM 1293 N N . ASP A 1 163 ? -19.834 -0.386 -0.024 1.00 13.52 219 ASP A N 1
ATOM 1294 C CA . ASP A 1 163 ? -19.928 1.087 -0.105 1.00 14.85 219 ASP A CA 1
ATOM 1295 C C . ASP A 1 163 ? -21.397 1.488 -0.275 1.00 14.83 219 ASP A C 1
ATOM 1296 O O . ASP A 1 163 ? -22.074 0.949 -1.164 1.00 16.22 219 ASP A O 1
ATOM 1301 N N . GLY A 1 164 ? -21.839 2.415 0.567 1.00 15.31 220 GLY A N 1
ATOM 1302 C CA . GLY A 1 164 ? -23.205 2.957 0.528 1.00 15.25 220 GLY A CA 1
ATOM 1303 C C . GLY A 1 164 ? -24.178 2.163 1.388 1.00 16.10 220 GLY A C 1
ATOM 1304 O O . GLY A 1 164 ? -25.277 2.656 1.643 1.00 17.57 220 GLY A O 1
ATOM 1305 N N . GLY A 1 165 ? -23.813 0.958 1.814 1.00 15.08 221 GLY A N 1
ATOM 1306 C CA . GLY A 1 165 ? -24.715 0.102 2.605 1.00 16.24 221 GLY A CA 1
ATOM 1307 C C . GLY A 1 165 ? -24.380 0.047 4.088 1.00 15.55 221 GLY A C 1
ATOM 1308 O O . GLY A 1 165 ? -25.240 -0.387 4.864 1.00 16.63 221 GLY A O 1
ATOM 1309 N N . TYR A 1 166 ? -23.179 0.468 4.467 1.00 13.73 222 TYR A N 1
ATOM 1310 C CA . TYR A 1 166 ? -22.687 0.337 5.855 1.00 13.50 222 TYR A CA 1
ATOM 1311 C C . TYR A 1 166 ? -21.847 1.557 6.210 1.00 12.97 222 TYR A C 1
ATOM 1312 O O . TYR A 1 166 ? -21.065 2.036 5.357 1.00 13.95 222 TYR A O 1
ATOM 1321 N N . THR A 1 167 ? -21.951 1.991 7.456 1.00 12.70 223 THR A N 1
ATOM 1322 C CA . THR A 1 167 ? -21.158 3.142 7.915 1.00 13.04 223 THR A CA 1
ATOM 1323 C C . THR A 1 167 ? -19.684 2.790 8.021 1.00 13.26 223 THR A C 1
ATOM 1324 O O . THR A 1 167 ? -19.349 1.823 8.698 1.00 14.20 223 THR A O 1
ATOM 1328 N N . VAL A 1 168 ? -18.849 3.578 7.360 1.00 12.06 224 VAL A N 1
ATOM 1329 C CA . VAL A 1 168 ? -17.389 3.539 7.618 1.00 12.45 224 VAL A CA 1
ATOM 1330 C C . VAL A 1 168 ? -17.109 4.637 8.645 1.00 10.74 224 VAL A C 1
ATOM 1331 O O . VAL A 1 168 ? -17.553 5.780 8.422 1.00 12.86 224 VAL A O 1
ATOM 1335 N N . PHE A 1 169 ? -16.326 4.342 9.686 1.00 11.60 225 PHE A N 1
ATOM 1336 C CA . PHE A 1 169 ? -16.079 5.387 10.717 1.00 11.79 225 PHE A CA 1
ATOM 1337 C C . PHE A 1 169 ? -14.633 5.378 11.227 1.00 12.70 225 PHE A C 1
ATOM 1338 O O . PHE A 1 169 ? -14.332 6.160 12.123 1.00 12.59 225 PHE A O 1
ATOM 1346 N N . GLY A 1 170 ? -13.758 4.554 10.656 1.00 11.59 226 GLY A N 1
ATOM 1347 C CA . GLY A 1 170 ? -12.358 4.606 11.092 1.00 11.93 226 GLY A CA 1
ATOM 1348 C C . GLY A 1 170 ? -11.448 3.928 10.095 1.00 11.62 226 GLY A C 1
ATOM 1349 O O . GLY A 1 170 ? -11.923 3.426 9.058 1.00 11.76 226 GLY A O 1
ATOM 1350 N N . GLN A 1 171 ? -10.161 3.921 10.423 1.00 12.01 227 GLN A N 1
ATOM 1351 C CA . GLN A 1 171 ? -9.144 3.321 9.532 1.00 12.15 227 GLN A CA 1
ATOM 1352 C C . GLN A 1 171 ? -7.995 2.795 10.386 1.00 13.01 227 GLN A C 1
ATOM 1353 O O . GLN A 1 171 ? -7.511 3.512 11.268 1.00 12.81 227 GLN A O 1
ATOM 1359 N N . VAL A 1 172 ? -7.543 1.587 10.072 1.00 12.61 228 VAL A N 1
ATOM 1360 C CA . VAL A 1 172 ? -6.315 1.058 10.720 1.00 13.25 228 VAL A CA 1
ATOM 1361 C C . VAL A 1 172 ? -5.110 1.878 10.256 1.00 14.92 228 VAL A C 1
ATOM 1362 O O . VAL A 1 172 ? -4.921 2.006 9.027 1.00 15.56 228 VAL A O 1
ATOM 1366 N N . ILE A 1 173 ? -4.344 2.396 11.215 1.00 14.28 229 ILE A N 1
ATOM 1367 C CA . ILE A 1 173 ? -3.123 3.189 10.900 1.00 15.02 229 ILE A CA 1
ATOM 1368 C C . ILE A 1 173 ? -1.856 2.467 11.392 1.00 16.15 229 ILE A C 1
ATOM 1369 O O . ILE A 1 173 ? -0.750 2.936 11.091 1.00 18.21 229 ILE A O 1
ATOM 1374 N N . ASP A 1 174 ? -2.004 1.387 12.156 1.00 15.27 230 ASP A N 1
ATOM 1375 C CA . ASP A 1 174 ? -0.850 0.549 12.567 1.00 17.68 230 ASP A CA 1
ATOM 1376 C C . ASP A 1 174 ? -1.431 -0.803 12.969 1.00 16.03 230 ASP A C 1
ATOM 1377 O O . ASP A 1 174 ? -2.566 -0.846 13.462 1.00 15.25 230 ASP A O 1
ATOM 1382 N N . GLY A 1 175 ? -0.702 -1.874 12.710 1.00 17.32 231 GLY A N 1
ATOM 1383 C CA . GLY A 1 175 ? -1.131 -3.224 13.092 1.00 16.51 231 GLY A CA 1
ATOM 1384 C C . GLY A 1 175 ? -1.972 -3.948 12.043 1.00 17.23 231 GLY A C 1
ATOM 1385 O O . GLY A 1 175 ? -2.667 -4.897 12.367 1.00 17.33 231 GLY A O 1
ATOM 1402 N N . ASP A 1 177 ? -0.829 -5.889 10.064 1.00 15.98 233 ASP A N 1
ATOM 1403 C CA . ASP A 1 177 ? -0.300 -7.241 10.124 1.00 16.32 233 ASP A CA 1
ATOM 1404 C C . ASP A 1 177 ? -1.093 -8.077 11.133 1.00 18.47 233 ASP A C 1
ATOM 1405 O O . ASP A 1 177 ? -1.236 -9.292 10.926 1.00 16.02 233 ASP A O 1
ATOM 1410 N N . VAL A 1 178 ? -1.572 -7.453 12.203 1.00 15.08 234 VAL A N 1
ATOM 1411 C CA . VAL A 1 178 ? -2.400 -8.172 13.218 1.00 15.34 234 VAL A CA 1
ATOM 1412 C C . VAL A 1 178 ? -3.738 -8.559 12.575 1.00 14.29 234 VAL A C 1
ATOM 1413 O O . VAL A 1 178 ? -4.174 -9.700 12.760 1.00 14.75 234 VAL A O 1
ATOM 1417 N N . VAL A 1 179 ? -4.367 -7.628 11.861 1.00 14.16 235 VAL A N 1
ATOM 1418 C CA . VAL A 1 179 ? -5.650 -7.926 11.167 1.00 13.36 235 VAL A CA 1
ATOM 1419 C C . VAL A 1 179 ? -5.429 -9.112 10.223 1.00 13.30 235 VAL A C 1
ATOM 1420 O O . VAL A 1 179 ? -6.255 -10.022 10.188 1.00 15.10 235 VAL A O 1
ATOM 1424 N N . ASP A 1 180 ? -4.300 -9.140 9.517 1.00 14.63 236 ASP A N 1
ATOM 1425 C CA . ASP A 1 180 ? -4.013 -10.255 8.575 1.00 15.19 236 ASP A CA 1
ATOM 1426 C C . ASP A 1 180 ? -3.768 -11.561 9.338 1.00 15.53 236 ASP A C 1
ATOM 1427 O O . ASP A 1 180 ? -4.205 -12.606 8.856 1.00 16.34 236 ASP A O 1
ATOM 1432 N N . LYS A 1 181 ? -3.086 -11.500 10.477 1.00 15.88 237 LYS A N 1
ATOM 1433 C CA . LYS A 1 181 ? -2.830 -12.701 11.308 1.00 17.15 237 LYS A CA 1
ATOM 1434 C C . LYS A 1 181 ? -4.164 -13.266 11.815 1.00 16.73 237 LYS A C 1
ATOM 1435 O O . LYS A 1 181 ? -4.338 -14.488 11.815 1.00 17.24 237 LYS A O 1
ATOM 1441 N N . ILE A 1 182 ? -5.073 -12.394 12.244 1.00 15.02 238 ILE A N 1
ATOM 1442 C CA . ILE A 1 182 ? -6.421 -12.866 12.675 1.00 15.21 238 ILE A CA 1
ATOM 1443 C C . ILE A 1 182 ? -7.119 -13.508 11.470 1.00 15.36 238 ILE A C 1
ATOM 1444 O O . ILE A 1 182 ? -7.633 -14.641 11.599 1.00 16.40 238 ILE A O 1
ATOM 1449 N N . ALA A 1 183 ? -7.127 -12.825 10.326 1.00 14.93 239 ALA A N 1
ATOM 1450 C CA . ALA A 1 183 ? -7.827 -13.364 9.140 1.00 16.80 239 ALA A CA 1
ATOM 1451 C C . ALA A 1 183 ? -7.231 -14.719 8.734 1.00 18.42 239 ALA A C 1
ATOM 1452 O O . ALA A 1 183 ? -7.994 -15.586 8.309 1.00 18.18 239 ALA A O 1
ATOM 1454 N N . ALA A 1 184 ? -5.913 -14.883 8.875 1.00 18.52 240 ALA A N 1
ATOM 1455 C CA . ALA A 1 184 ? -5.206 -16.123 8.478 1.00 19.57 240 ALA A CA 1
ATOM 1456 C C . ALA A 1 184 ? -5.756 -17.354 9.208 1.00 20.82 240 ALA A C 1
ATOM 1457 O O . ALA A 1 184 ? -5.611 -18.460 8.666 1.00 21.95 240 ALA A O 1
ATOM 1459 N N . THR A 1 185 ? -6.345 -17.182 10.394 1.00 18.82 241 THR A N 1
ATOM 1460 C CA . THR A 1 185 ? -6.860 -18.340 11.176 1.00 20.24 241 THR A CA 1
ATOM 1461 C C . THR A 1 185 ? -8.024 -19.024 10.448 1.00 20.49 241 THR A C 1
ATOM 1462 O O . THR A 1 185 ? -8.324 -20.175 10.804 1.00 22.57 241 THR A O 1
ATOM 1466 N N . SER A 1 186 ? -8.643 -18.362 9.466 1.00 19.21 242 SER A N 1
ATOM 1467 C CA . SER A 1 186 ? -9.776 -18.980 8.720 1.00 21.17 242 SER A CA 1
ATOM 1468 C C . SER A 1 186 ? -9.241 -19.876 7.590 1.00 23.62 242 SER A C 1
ATOM 1469 O O . SER A 1 186 ? -10.029 -20.656 7.046 1.00 27.63 242 SER A O 1
ATOM 1472 N N . ILE A 1 187 ? -7.959 -19.736 7.226 1.00 23.72 243 ILE A N 1
ATOM 1473 C CA . ILE A 1 187 ? -7.307 -20.525 6.136 1.00 27.11 243 ILE A CA 1
ATOM 1474 C C . ILE A 1 187 ? -6.943 -21.906 6.687 1.00 28.33 243 ILE A C 1
ATOM 1475 O O . ILE A 1 187 ? -6.269 -21.958 7.736 1.00 28.04 243 ILE A O 1
ATOM 1480 N N . ASN A 1 188 ? -7.354 -22.972 5.989 1.00 32.28 244 ASN A N 1
ATOM 1481 C CA . ASN A 1 188 ? -7.067 -24.373 6.409 1.00 34.37 244 ASN A CA 1
ATOM 1482 C C . ASN A 1 188 ? -7.376 -24.533 7.904 1.00 33.41 244 ASN A C 1
ATOM 1483 O O . ASN A 1 188 ? -6.610 -25.224 8.601 1.00 37.09 244 ASN A O 1
ATOM 1488 N N . GLN A 1 189 ? -8.464 -23.916 8.371 1.00 38.28 245 GLN A N 1
ATOM 1489 C CA . GLN A 1 189 ? -8.864 -23.968 9.805 1.00 39.55 245 GLN A CA 1
ATOM 1490 C C . GLN A 1 189 ? -9.088 -25.429 10.228 1.00 41.23 245 GLN A C 1
ATOM 1491 O O . GLN A 1 189 ? -8.983 -25.704 11.439 1.00 39.05 245 GLN A O 1
ATOM 1497 N N . ASN A 1 190 ? -9.363 -26.323 9.267 1.00 43.47 246 ASN A N 1
ATOM 1498 C CA . ASN A 1 190 ? -9.592 -27.770 9.544 1.00 49.66 246 ASN A CA 1
ATOM 1499 C C . ASN A 1 190 ? -8.295 -28.449 10.013 1.00 48.05 246 ASN A C 1
ATOM 1500 O O . ASN A 1 190 ? -8.392 -29.570 10.550 1.00 53.19 246 ASN A O 1
ATOM 1505 N N . ASP A 1 191 ? -7.136 -27.808 9.808 1.00 46.59 247 ASP A N 1
ATOM 1506 C CA . ASP A 1 191 ? -5.818 -28.402 10.176 1.00 44.46 247 ASP A CA 1
ATOM 1507 C C . ASP A 1 191 ? -5.120 -27.559 11.253 1.00 39.55 247 ASP A C 1
ATOM 1508 O O . ASP A 1 191 ? -3.963 -27.883 11.589 1.00 45.73 247 ASP A O 1
ATOM 1513 N N . LYS A 1 192 ? -5.793 -26.529 11.774 1.00 32.52 248 LYS A N 1
ATOM 1514 C CA . LYS A 1 192 ? -5.192 -25.618 12.785 1.00 30.30 248 LYS A CA 1
ATOM 1515 C C . LYS A 1 192 ? -5.883 -25.783 14.134 1.00 28.21 248 LYS A C 1
ATOM 1516 O O . LYS A 1 192 ? -7.050 -26.171 14.201 1.00 29.62 248 LYS A O 1
ATOM 1522 N N . PRO A 1 193 ? -5.195 -25.463 15.255 1.00 27.23 249 PRO A N 1
ATOM 1523 C CA . PRO A 1 193 ? -5.802 -25.577 16.578 1.00 28.37 249 PRO A CA 1
ATOM 1524 C C . PRO A 1 193 ? -7.008 -24.644 16.725 1.00 28.23 249 PRO A C 1
ATOM 1525 O O . PRO A 1 193 ? -7.021 -23.587 16.110 1.00 26.66 249 PRO A O 1
ATOM 1529 N N . GLU A 1 194 ? -7.995 -25.064 17.516 1.00 32.16 250 GLU A N 1
ATOM 1530 C CA . GLU A 1 194 ? -9.149 -24.184 17.813 1.00 32.87 250 GLU A CA 1
ATOM 1531 C C . GLU A 1 194 ? -8.576 -22.928 18.468 1.00 29.64 250 GLU A C 1
ATOM 1532 O O . GLU A 1 194 ? -7.601 -23.056 19.241 1.00 29.27 250 GLU A O 1
ATOM 1538 N N . GLN A 1 195 ? -9.111 -21.759 18.131 1.00 28.30 251 GLN A N 1
ATOM 1539 C CA . GLN A 1 195 ? -8.592 -20.480 18.668 1.00 28.41 251 GLN A CA 1
ATOM 1540 C C . GLN A 1 195 ? -9.706 -19.435 18.700 1.00 27.31 251 GLN A C 1
ATOM 1541 O O . GLN A 1 195 ? -10.311 -19.167 17.648 1.00 28.93 251 GLN A O 1
ATOM 1547 N N . ASP A 1 196 ? -9.957 -18.891 19.885 1.00 24.86 252 ASP A N 1
ATOM 1548 C CA . ASP A 1 196 ? -10.897 -17.758 20.055 1.00 25.19 252 ASP A CA 1
ATOM 1549 C C . ASP A 1 196 ? -10.021 -16.512 20.153 1.00 24.19 252 ASP A C 1
ATOM 1550 O O . ASP A 1 196 ? -9.184 -16.461 21.073 1.00 28.21 252 ASP A O 1
ATOM 1555 N N . ILE A 1 197 ? -10.131 -15.607 19.184 1.00 19.61 253 ILE A N 1
ATOM 1556 C CA . ILE A 1 197 ? -9.343 -14.346 19.195 1.00 18.33 253 ILE A CA 1
ATOM 1557 C C . ILE A 1 197 ? -10.177 -13.287 19.909 1.00 16.99 253 ILE A C 1
ATOM 1558 O O . ILE A 1 197 ? -11.365 -13.134 19.562 1.00 17.86 253 ILE A O 1
ATOM 1563 N N . THR A 1 198 ? -9.577 -12.621 20.896 1.00 17.21 254 THR A N 1
ATOM 1564 C CA . THR A 1 198 ? -10.328 -11.654 21.724 1.00 15.95 254 THR A CA 1
ATOM 1565 C C . THR A 1 198 ? -9.712 -10.259 21.737 1.00 16.85 254 THR A C 1
ATOM 1566 O O . THR A 1 198 ? -8.512 -10.093 21.426 1.00 17.36 254 THR A O 1
ATOM 1570 N N . ILE A 1 199 ? -10.572 -9.287 22.008 1.00 15.16 255 ILE A N 1
ATOM 1571 C CA . ILE A 1 199 ? -10.144 -7.906 22.341 1.00 16.74 255 ILE A CA 1
ATOM 1572 C C . ILE A 1 199 ? -9.835 -7.906 23.834 1.00 15.78 255 ILE A C 1
ATOM 1573 O O . ILE A 1 199 ? -10.707 -8.304 24.632 1.00 18.94 255 ILE A O 1
ATOM 1578 N N . THR A 1 200 ? -8.616 -7.532 24.186 1.00 18.41 256 THR A N 1
ATOM 1579 C CA . THR A 1 200 ? -8.219 -7.426 25.609 1.00 20.54 256 THR A CA 1
ATOM 1580 C C . THR A 1 200 ? -8.787 -6.134 26.184 1.00 23.05 256 THR A C 1
ATOM 1581 O O . THR A 1 200 ? -9.400 -6.155 27.267 1.00 24.84 256 THR A O 1
ATOM 1585 N N . SER A 1 201 ? -8.553 -5.049 25.462 1.00 18.22 257 SER A N 1
ATOM 1586 C CA . SER A 1 201 ? -8.923 -3.689 25.901 1.00 20.98 257 SER A CA 1
ATOM 1587 C C . SER A 1 201 ? -8.813 -2.750 24.708 1.00 18.27 257 SER A C 1
ATOM 1588 O O . SER A 1 201 ? -8.208 -3.144 23.690 1.00 18.99 257 SER A O 1
ATOM 1591 N N . ILE A 1 202 ? -9.390 -1.563 24.840 1.00 20.26 258 ILE A N 1
ATOM 1592 C CA . ILE A 1 202 ? -9.290 -0.479 23.832 1.00 19.58 258 ILE A CA 1
ATOM 1593 C C . ILE A 1 202 ? -8.852 0.774 24.582 1.00 21.70 258 ILE A C 1
ATOM 1594 O O . ILE A 1 202 ? -9.592 1.229 25.481 1.00 28.82 258 ILE A O 1
ATOM 1599 N N . ASP A 1 203 ? -7.653 1.246 24.280 1.00 20.83 259 ASP A N 1
ATOM 1600 C CA . ASP A 1 203 ? -7.045 2.442 24.905 1.00 21.96 259 ASP A CA 1
ATOM 1601 C C . ASP A 1 203 ? -7.423 3.659 24.058 1.00 18.64 259 ASP A C 1
ATOM 1602 O O . ASP A 1 203 ? -7.146 3.647 22.854 1.00 18.94 259 ASP A O 1
ATOM 1607 N N . ILE A 1 204 ? -8.080 4.650 24.650 1.00 17.65 260 ILE A N 1
ATOM 1608 C CA . ILE A 1 204 ? -8.389 5.883 23.880 1.00 17.14 260 ILE A CA 1
ATOM 1609 C C . ILE A 1 204 ? -7.188 6.817 24.023 1.00 18.28 260 ILE A C 1
ATOM 1610 O O . ILE A 1 204 ? -6.965 7.355 25.119 1.00 20.59 260 ILE A O 1
ATOM 1615 N N . VAL A 1 205 ? -6.416 6.940 22.948 1.00 17.58 261 VAL A N 1
ATOM 1616 C CA . VAL A 1 205 ? -5.199 7.794 22.938 1.00 18.17 261 VAL A CA 1
ATOM 1617 C C . VAL A 1 205 ? -5.632 9.239 22.719 1.00 18.86 261 VAL A C 1
ATOM 1618 O O . VAL A 1 205 ? -5.104 10.122 23.417 1.00 20.25 261 VAL A O 1
ATOM 1622 N N . LYS A 1 206 ? -6.527 9.451 21.752 1.00 17.00 262 LYS A N 1
ATOM 1623 C CA . LYS A 1 206 ? -7.078 10.798 21.490 1.00 18.44 262 LYS A CA 1
ATOM 1624 C C . LYS A 1 206 ? -8.592 10.653 21.427 1.00 16.86 262 LYS A C 1
ATOM 1625 O O . LYS A 1 206 ? -9.116 10.039 20.492 1.00 16.69 262 LYS A O 1
ATOM 1631 N N . ASP A 1 207 ? -9.250 11.188 22.436 1.00 17.74 263 ASP A N 1
ATOM 1632 C CA . ASP A 1 207 ? -10.713 11.068 22.536 1.00 18.28 263 ASP A CA 1
ATOM 1633 C C . ASP A 1 207 ? -11.348 12.119 21.633 1.00 19.25 263 ASP A C 1
ATOM 1634 O O . ASP A 1 207 ? -10.646 12.984 21.072 1.00 20.70 263 ASP A O 1
ATOM 1639 N N A TYR A 1 208 ? -12.661 11.997 21.512 0.60 19.92 264 TYR A N 1
ATOM 1640 N N B TYR A 1 208 ? -12.667 12.050 21.472 0.40 20.42 264 TYR A N 1
ATOM 1641 C CA A TYR A 1 208 ? -13.473 12.975 20.766 0.60 20.15 264 TYR A CA 1
ATOM 1642 C CA B TYR A 1 208 ? -13.420 13.073 20.699 0.40 21.08 264 TYR A CA 1
ATOM 1643 C C A TYR A 1 208 ? -14.839 12.994 21.436 0.60 21.17 264 TYR A C 1
ATOM 1644 C C B TYR A 1 208 ? -14.869 13.031 21.176 0.40 21.73 264 TYR A C 1
ATOM 1645 O O A TYR A 1 208 ? -15.326 11.926 21.863 0.60 23.78 264 TYR A O 1
ATOM 1646 O O B TYR A 1 208 ? -15.488 11.943 21.109 0.40 20.20 264 TYR A O 1
ATOM 1663 N N . ARG A 1 209 ? -15.397 14.183 21.591 1.00 21.32 265 ARG A N 1
ATOM 1664 C CA . ARG A 1 209 ? -16.748 14.241 22.193 1.00 20.98 265 ARG A CA 1
ATOM 1665 C C . ARG A 1 209 ? -17.667 15.094 21.332 1.00 21.75 265 ARG A C 1
ATOM 1666 O O . ARG A 1 209 ? -17.188 15.839 20.464 1.00 22.35 265 ARG A O 1
ATOM 1674 N N . PHE A 1 210 ? -18.959 14.912 21.566 1.00 21.11 266 PHE A N 1
ATOM 1675 C CA . PHE A 1 210 ? -20.001 15.488 20.689 1.00 22.22 266 PHE A CA 1
ATOM 1676 C C . PHE A 1 210 ? -20.957 16.356 21.493 1.00 21.78 266 PHE A C 1
ATOM 1677 O O . PHE A 1 210 ? -21.224 16.061 22.684 1.00 24.73 266 PHE A O 1
ATOM 1685 N N . LYS A 1 211 ? -21.415 17.418 20.833 1.00 27.30 267 LYS A N 1
ATOM 1686 C CA . LYS A 1 211 ? -22.370 18.415 21.369 1.00 27.99 267 LYS A CA 1
ATOM 1687 C C . LYS A 1 211 ? -23.795 18.004 21.001 1.00 27.39 267 LYS A C 1
ATOM 1688 O O . LYS A 1 211 ? -23.986 17.376 19.940 1.00 29.43 267 LYS A O 1
ATOM 1694 N N . ASN A 1 212 ? -24.757 18.388 21.834 1.00 27.72 268 ASN A N 1
ATOM 1695 C CA . ASN A 1 212 ? -26.197 18.140 21.569 1.00 29.74 268 ASN A CA 1
ATOM 1696 C C . ASN A 1 212 ? -26.814 19.452 21.072 1.00 35.98 268 ASN A C 1
ATOM 1697 O O . ASN A 1 212 ? -26.079 20.406 20.783 1.00 37.07 268 ASN A O 1
ATOM 1703 N N . ASP B 1 4 ? -28.428 39.302 58.551 1.00 47.15 60 ASP B N 1
ATOM 1704 C CA . ASP B 1 4 ? -29.354 39.640 57.431 1.00 41.29 60 ASP B CA 1
ATOM 1705 C C . ASP B 1 4 ? -29.189 38.591 56.327 1.00 35.97 60 ASP B C 1
ATOM 1706 O O . ASP B 1 4 ? -28.076 38.497 55.760 1.00 32.51 60 ASP B O 1
ATOM 1711 N N . ALA B 1 5 ? -30.263 37.857 56.020 1.00 32.54 61 ALA B N 1
ATOM 1712 C CA . ALA B 1 5 ? -30.229 36.770 55.012 1.00 31.43 61 ALA B CA 1
ATOM 1713 C C . ALA B 1 5 ? -29.845 37.304 53.623 1.00 29.47 61 ALA B C 1
ATOM 1714 O O . ALA B 1 5 ? -29.268 36.521 52.854 1.00 26.87 61 ALA B O 1
ATOM 1716 N N . SER B 1 6 ? -30.123 38.583 53.328 1.00 30.70 62 SER B N 1
ATOM 1717 C CA . SER B 1 6 ? -29.849 39.174 51.984 1.00 30.14 62 SER B CA 1
ATOM 1718 C C . SER B 1 6 ? -28.345 39.244 51.666 1.00 27.61 62 SER B C 1
ATOM 1719 O O . SER B 1 6 ? -28.003 39.428 50.485 1.00 31.72 62 SER B O 1
ATOM 1722 N N A GLN B 1 7 ? -27.486 39.085 52.680 0.60 26.11 63 GLN B N 1
ATOM 1723 N N B GLN B 1 7 ? -27.478 39.111 52.679 0.40 24.12 63 GLN B N 1
ATOM 1724 C CA A GLN B 1 7 ? -26.007 39.118 52.485 0.60 23.96 63 GLN B CA 1
ATOM 1725 C CA B GLN B 1 7 ? -26.002 39.135 52.455 0.40 21.67 63 GLN B CA 1
ATOM 1726 C C A GLN B 1 7 ? -25.532 37.776 51.919 0.60 21.83 63 GLN B C 1
ATOM 1727 C C B GLN B 1 7 ? -25.536 37.782 51.904 0.40 20.59 63 GLN B C 1
ATOM 1728 O O A GLN B 1 7 ? -24.395 37.713 51.402 0.60 22.40 63 GLN B O 1
ATOM 1729 O O B GLN B 1 7 ? -24.402 37.713 51.382 0.40 20.97 63 GLN B O 1
ATOM 1740 N N . PHE B 1 8 ? -26.386 36.756 52.010 1.00 19.47 64 PHE B N 1
ATOM 1741 C CA . PHE B 1 8 ? -26.063 35.376 51.570 1.00 18.73 64 PHE B CA 1
ATOM 1742 C C . PHE B 1 8 ? -26.946 35.057 50.375 1.00 17.49 64 PHE B C 1
ATOM 1743 O O . PHE B 1 8 ? -28.096 34.657 50.535 1.00 17.77 64 PHE B O 1
ATOM 1751 N N . PRO B 1 9 ? -26.435 35.211 49.133 1.00 16.63 65 PRO B N 1
ATOM 1752 C CA . PRO B 1 9 ? -27.299 35.108 47.960 1.00 17.64 65 PRO B CA 1
ATOM 1753 C C . PRO B 1 9 ? -27.872 33.706 47.701 1.00 15.76 65 PRO B C 1
ATOM 1754 O O . PRO B 1 9 ? -28.772 33.590 46.885 1.00 16.73 65 PRO B O 1
ATOM 1758 N N . GLN B 1 10 ? -27.355 32.682 48.380 1.00 14.12 66 GLN B N 1
ATOM 1759 C CA . GLN B 1 10 ? -27.914 31.325 48.186 1.00 13.91 66 GLN B CA 1
ATOM 1760 C C . GLN B 1 10 ? -29.271 31.225 48.884 1.00 14.73 66 GLN B C 1
ATOM 1761 O O . GLN B 1 10 ? -29.981 30.257 48.617 1.00 15.68 66 GLN B O 1
ATOM 1767 N N . LEU B 1 11 ? -29.618 32.199 49.731 1.00 15.07 67 LEU B N 1
ATOM 1768 C CA . LEU B 1 11 ? -30.828 32.063 50.589 1.00 16.51 67 LEU B CA 1
ATOM 1769 C C . LEU B 1 11 ? -32.071 32.627 49.906 1.00 18.06 67 LEU B C 1
ATOM 1770 O O . LEU B 1 11 ? -33.126 32.594 50.536 1.00 21.29 67 LEU B O 1
ATOM 1775 N N . THR B 1 12 ? -31.958 33.070 48.656 1.00 18.12 68 THR B N 1
ATOM 1776 C CA . THR B 1 12 ? -33.148 33.470 47.867 1.00 18.83 68 THR B CA 1
ATOM 1777 C C . THR B 1 12 ? -33.076 32.818 46.485 1.00 18.04 68 THR B C 1
ATOM 1778 O O . THR B 1 12 ? -31.972 32.721 45.915 1.00 17.92 68 THR B O 1
ATOM 1782 N N . LYS B 1 13 ? -34.225 32.406 45.970 1.00 19.32 69 LYS B N 1
ATOM 1783 C CA . LYS B 1 13 ? -34.301 31.817 44.614 1.00 19.77 69 LYS B CA 1
ATOM 1784 C C . LYS B 1 13 ? -34.273 32.916 43.552 1.00 20.32 69 LYS B C 1
ATOM 1785 O O . LYS B 1 13 ? -34.037 32.599 42.388 1.00 20.17 69 LYS B O 1
ATOM 1791 N N A GLU B 1 14 ? -34.537 34.163 43.944 0.60 20.63 70 GLU B N 1
ATOM 1792 N N B GLU B 1 14 ? -34.515 34.167 43.959 0.40 20.60 70 GLU B N 1
ATOM 1793 C CA A GLU B 1 14 ? -34.541 35.280 42.966 0.60 22.41 70 GLU B CA 1
ATOM 1794 C CA B GLU B 1 14 ? -34.502 35.312 43.011 0.40 21.89 70 GLU B CA 1
ATOM 1795 C C A GLU B 1 14 ? -33.137 35.431 42.371 0.60 20.43 70 GLU B C 1
ATOM 1796 C C B GLU B 1 14 ? -33.115 35.422 42.373 0.40 20.15 70 GLU B C 1
ATOM 1797 O O A GLU B 1 14 ? -32.149 35.383 43.130 0.60 21.04 70 GLU B O 1
ATOM 1798 O O B GLU B 1 14 ? -32.110 35.325 43.106 0.40 19.59 70 GLU B O 1
ATOM 1809 N N . VAL B 1 15 ? -33.068 35.583 41.050 1.00 20.07 71 VAL B N 1
ATOM 1810 C CA . VAL B 1 15 ? -31.769 35.769 40.354 1.00 19.53 71 VAL B CA 1
ATOM 1811 C C . VAL B 1 15 ? -31.437 37.261 40.424 1.00 21.11 71 VAL B C 1
ATOM 1812 O O . VAL B 1 15 ? -32.179 38.072 39.843 1.00 23.85 71 VAL B O 1
ATOM 1816 N N . GLY B 1 16 ? -30.362 37.591 41.132 1.00 20.77 72 GLY B N 1
ATOM 1817 C CA . GLY B 1 16 ? -29.946 38.990 41.324 1.00 21.36 72 GLY B CA 1
ATOM 1818 C C . GLY B 1 16 ? -29.377 39.609 40.059 1.00 21.78 72 GLY B C 1
ATOM 1819 O O . GLY B 1 16 ? -29.068 38.874 39.100 1.00 20.59 72 GLY B O 1
ATOM 1820 N N . LYS B 1 17 ? -29.221 40.927 40.082 1.00 21.97 73 LYS B N 1
ATOM 1821 C CA . LYS B 1 17 ? -28.679 41.689 38.931 1.00 24.02 73 LYS B CA 1
ATOM 1822 C C . LYS B 1 17 ? -27.334 41.105 38.483 1.00 22.14 73 LYS B C 1
ATOM 1823 O O . LYS B 1 17 ? -27.108 41.037 37.262 1.00 23.65 73 LYS B O 1
ATOM 1829 N N . GLU B 1 18 ? -26.467 40.749 39.437 1.00 20.53 74 GLU B N 1
ATOM 1830 C CA . GLU B 1 18 ? -25.098 40.256 39.142 1.00 20.47 74 GLU B CA 1
ATOM 1831 C C . GLU B 1 18 ? -25.033 38.725 39.212 1.00 18.86 74 GLU B C 1
ATOM 1832 O O . GLU B 1 18 ? -23.929 38.184 39.426 1.00 20.53 74 GLU B O 1
ATOM 1838 N N . GLU B 1 19 ? -26.165 38.051 39.017 1.00 17.08 75 GLU B N 1
ATOM 1839 C CA . GLU B 1 19 ? -26.158 36.568 39.018 1.00 16.85 75 GLU B CA 1
ATOM 1840 C C . GLU B 1 19 ? -26.499 36.073 37.614 1.00 16.12 75 GLU B C 1
ATOM 1841 O O . GLU B 1 19 ? -27.191 36.790 36.870 1.00 19.86 75 GLU B O 1
ATOM 1847 N N . ALA B 1 20 ? -25.977 34.903 37.260 1.00 15.78 76 ALA B N 1
ATOM 1848 C CA . ALA B 1 20 ? -26.294 34.252 35.971 1.00 15.79 76 ALA B CA 1
ATOM 1849 C C . ALA B 1 20 ? -27.261 33.092 36.235 1.00 14.20 76 ALA B C 1
ATOM 1850 O O . ALA B 1 20 ? -27.459 32.726 37.406 1.00 14.80 76 ALA B O 1
ATOM 1852 N N . LYS B 1 21 ? -27.877 32.572 35.182 1.00 14.75 77 LYS B N 1
ATOM 1853 C CA . LYS B 1 21 ? -28.896 31.513 35.340 1.00 14.64 77 LYS B CA 1
ATOM 1854 C C . LYS B 1 21 ? -28.759 30.507 34.208 1.00 13.79 77 LYS B C 1
ATOM 1855 O O . LYS B 1 21 ? -28.649 30.914 33.033 1.00 14.95 77 LYS B O 1
ATOM 1861 N N . VAL B 1 22 ? -28.741 29.236 34.570 1.00 13.79 78 VAL B N 1
ATOM 1862 C CA . VAL B 1 22 ? -28.633 28.152 33.563 1.00 13.57 78 VAL B CA 1
ATOM 1863 C C . VAL B 1 22 ? -29.647 27.060 33.885 1.00 13.17 78 VAL B C 1
ATOM 1864 O O . VAL B 1 22 ? -30.065 26.918 35.050 1.00 13.56 78 VAL B O 1
ATOM 1868 N N . VAL B 1 23 ? -29.987 26.280 32.873 1.00 13.76 79 VAL B N 1
ATOM 1869 C CA . VAL B 1 23 ? -30.799 25.056 33.069 1.00 13.71 79 VAL B CA 1
ATOM 1870 C C . VAL B 1 23 ? -29.940 23.892 32.604 1.00 13.93 79 VAL B C 1
ATOM 1871 O O . VAL B 1 23 ? -29.554 23.829 31.435 1.00 15.18 79 VAL B O 1
ATOM 1891 N N . ARG B 1 25 ? -29.983 20.270 31.770 1.00 14.46 81 ARG B N 1
ATOM 1892 C CA . ARG B 1 25 ? -30.887 19.199 31.387 1.00 15.17 81 ARG B CA 1
ATOM 1893 C C . ARG B 1 25 ? -30.147 17.874 31.534 1.00 14.61 81 ARG B C 1
ATOM 1894 O O . ARG B 1 25 ? -29.037 17.759 30.984 1.00 15.92 81 ARG B O 1
ATOM 1902 N N . THR B 1 26 ? -30.704 16.942 32.305 1.00 12.75 82 THR B N 1
ATOM 1903 C CA . THR B 1 26 ? -30.079 15.618 32.530 1.00 13.41 82 THR B CA 1
ATOM 1904 C C . THR B 1 26 ? -31.032 14.505 32.114 1.00 12.53 82 THR B C 1
ATOM 1905 O O . THR B 1 26 ? -32.242 14.759 31.951 1.00 14.32 82 THR B O 1
ATOM 1909 N N . SER B 1 27 ? -30.519 13.288 32.066 1.00 13.46 83 SER B N 1
ATOM 1910 C CA . SER B 1 27 ? -31.354 12.114 31.738 1.00 14.35 83 SER B CA 1
ATOM 1911 C C . SER B 1 27 ? -32.359 11.841 32.871 1.00 14.29 83 SER B C 1
ATOM 1912 O O . SER B 1 27 ? -33.245 11.008 32.659 1.00 16.36 83 SER B O 1
ATOM 1915 N N . GLN B 1 28 ? -32.231 12.519 34.016 1.00 14.16 84 GLN B N 1
ATOM 1916 C CA . GLN B 1 28 ? -33.211 12.323 35.123 1.00 14.44 84 GLN B CA 1
ATOM 1917 C C . GLN B 1 28 ? -34.048 13.583 35.347 1.00 14.71 84 GLN B C 1
ATOM 1918 O O . GLN B 1 28 ? -34.821 13.606 36.316 1.00 15.38 84 GLN B O 1
ATOM 1924 N N . GLY B 1 29 ? -33.926 14.586 34.484 1.00 13.41 85 GLY B N 1
ATOM 1925 C CA . GLY B 1 29 ? -34.721 15.816 34.602 1.00 13.65 85 GLY B CA 1
ATOM 1926 C C . GLY B 1 29 ? -33.878 17.078 34.592 1.00 12.56 85 GLY B C 1
ATOM 1927 O O . GLY B 1 29 ? -32.653 16.996 34.503 1.00 13.29 85 GLY B O 1
ATOM 1928 N N . ASP B 1 30 ? -34.533 18.223 34.719 1.00 13.49 86 ASP B N 1
ATOM 1929 C CA . ASP B 1 30 ? -33.882 19.546 34.581 1.00 13.89 86 ASP B CA 1
ATOM 1930 C C . ASP B 1 30 ? -33.571 20.187 35.926 1.00 13.08 86 ASP B C 1
ATOM 1931 O O . ASP B 1 30 ? -34.461 20.250 36.786 1.00 15.97 86 ASP B O 1
ATOM 1936 N N . ILE B 1 31 ? -32.341 20.673 36.066 1.00 12.59 87 ILE B N 1
ATOM 1937 C CA . ILE B 1 31 ? -31.871 21.366 37.296 1.00 12.62 87 ILE B CA 1
ATOM 1938 C C . ILE B 1 31 ? -31.578 22.818 36.920 1.00 13.03 87 ILE B C 1
ATOM 1939 O O . ILE B 1 31 ? -30.728 23.053 36.033 1.00 14.10 87 ILE B O 1
ATOM 1944 N N . THR B 1 32 ? -32.246 23.764 37.559 1.00 12.29 88 THR B N 1
ATOM 1945 C CA . THR B 1 32 ? -32.031 25.200 37.291 1.00 12.12 88 THR B CA 1
ATOM 1946 C C . THR B 1 32 ? -31.091 25.747 38.349 1.00 11.97 88 THR B C 1
ATOM 1947 O O . THR B 1 32 ? -31.343 25.530 39.538 1.00 12.47 88 THR B O 1
ATOM 1951 N N . LEU B 1 33 ? -30.041 26.435 37.907 1.00 11.69 89 LEU B N 1
ATOM 1952 C CA . LEU B 1 33 ? -29.054 26.963 38.864 1.00 13.11 89 LEU B CA 1
ATOM 1953 C C . LEU B 1 33 ? -28.810 28.436 38.607 1.00 12.93 89 LEU B C 1
ATOM 1954 O O . LEU B 1 33 ? -28.752 28.857 37.425 1.00 14.90 89 LEU B O 1
ATOM 1959 N N . LYS B 1 34 ? -28.626 29.175 39.685 1.00 12.74 90 LYS B N 1
ATOM 1960 C CA . LYS B 1 34 ? -28.085 30.531 39.506 1.00 13.71 90 LYS B CA 1
ATOM 1961 C C . LYS B 1 34 ? -26.603 30.509 39.902 1.00 13.32 90 LYS B C 1
ATOM 1962 O O . LYS B 1 34 ? -26.194 29.656 40.700 1.00 13.47 90 LYS B O 1
ATOM 1968 N N . LEU B 1 35 ? -25.827 31.403 39.302 1.00 12.88 91 LEU B N 1
ATOM 1969 C CA . LEU B 1 35 ? -24.358 31.444 39.500 1.00 13.12 91 LEU B CA 1
ATOM 1970 C C . LEU B 1 35 ? -23.942 32.784 40.100 1.00 12.66 91 LEU B C 1
ATOM 1971 O O . LEU B 1 35 ? -24.635 33.793 39.897 1.00 13.63 91 LEU B O 1
ATOM 1976 N N . PHE B 1 36 ? -22.769 32.797 40.730 1.00 13.48 92 PHE B N 1
ATOM 1977 C CA . PHE B 1 36 ? -22.328 33.969 41.522 1.00 13.51 92 PHE B CA 1
ATOM 1978 C C . PHE B 1 36 ? -21.015 34.551 41.002 1.00 14.45 92 PHE B C 1
ATOM 1979 O O . PHE B 1 36 ? -19.984 34.477 41.680 1.00 15.11 92 PHE B O 1
ATOM 1987 N N . PRO B 1 37 ? -21.005 35.191 39.812 1.00 15.77 93 PRO B N 1
ATOM 1988 C CA . PRO B 1 37 ? -19.766 35.753 39.266 1.00 17.28 93 PRO B CA 1
ATOM 1989 C C . PRO B 1 37 ? -19.172 36.913 40.087 1.00 19.27 93 PRO B C 1
ATOM 1990 O O . PRO B 1 37 ? -17.995 37.182 39.929 1.00 19.94 93 PRO B O 1
ATOM 1994 N N . LYS B 1 38 ? -19.975 37.563 40.931 1.00 20.23 94 LYS B N 1
ATOM 1995 C CA . LYS B 1 38 ? -19.504 38.658 41.824 1.00 22.03 94 LYS B CA 1
ATOM 1996 C C . LYS B 1 38 ? -18.481 38.104 42.832 1.00 21.95 94 LYS B C 1
ATOM 1997 O O . LYS B 1 38 ? -17.584 38.860 43.257 1.00 24.20 94 LYS B O 1
ATOM 2003 N N . TYR B 1 39 ? -18.572 36.811 43.157 1.00 17.77 95 TYR B N 1
ATOM 2004 C CA . TYR B 1 39 ? -17.737 36.204 44.225 1.00 18.04 95 TYR B CA 1
ATOM 2005 C C . TYR B 1 39 ? -16.764 35.165 43.668 1.00 18.04 95 TYR B C 1
ATOM 2006 O O . TYR B 1 39 ? -15.701 34.983 44.263 1.00 20.21 95 TYR B O 1
ATOM 2015 N N . ALA B 1 40 ? -17.134 34.500 42.575 1.00 15.77 96 ALA B N 1
ATOM 2016 C CA . ALA B 1 40 ? -16.296 33.431 41.982 1.00 16.24 96 ALA B CA 1
ATOM 2017 C C . ALA B 1 40 ? -16.278 33.618 40.471 1.00 15.87 96 ALA B C 1
ATOM 2018 O O . ALA B 1 40 ? -16.729 32.757 39.727 1.00 15.58 96 ALA B O 1
ATOM 2020 N N . PRO B 1 41 ? -15.733 34.742 39.967 1.00 16.91 97 PRO B N 1
ATOM 2021 C CA . PRO B 1 41 ? -15.772 35.011 38.535 1.00 17.11 97 PRO B CA 1
ATOM 2022 C C . PRO B 1 41 ? -15.055 33.981 37.643 1.00 16.44 97 PRO B C 1
ATOM 2023 O O . PRO B 1 41 ? -15.514 33.733 36.559 1.00 16.21 97 PRO B O 1
ATOM 2027 N N A LEU B 1 42 ? -13.935 33.425 38.107 0.60 16.05 98 LEU B N 1
ATOM 2028 N N B LEU B 1 42 ? -13.942 33.413 38.117 0.40 16.27 98 LEU B N 1
ATOM 2029 C CA A LEU B 1 42 ? -13.201 32.401 37.319 0.60 15.50 98 LEU B CA 1
ATOM 2030 C CA B LEU B 1 42 ? -13.194 32.413 37.308 0.40 15.93 98 LEU B CA 1
ATOM 2031 C C A LEU B 1 42 ? -14.081 31.159 37.198 0.60 13.99 98 LEU B C 1
ATOM 2032 C C B LEU B 1 42 ? -14.028 31.133 37.209 0.40 14.43 98 LEU B C 1
ATOM 2033 O O A LEU B 1 42 ? -14.296 30.694 36.075 0.60 13.82 98 LEU B O 1
ATOM 2034 O O B LEU B 1 42 ? -14.149 30.600 36.098 0.40 14.21 98 LEU B O 1
ATOM 2043 N N . ALA B 1 43 ? -14.588 30.663 38.324 1.00 13.83 99 ALA B N 1
ATOM 2044 C CA . ALA B 1 43 ? -15.403 29.437 38.245 1.00 13.19 99 ALA B CA 1
ATOM 2045 C C . ALA B 1 43 ? -16.621 29.686 37.346 1.00 12.81 99 ALA B C 1
ATOM 2046 O O . ALA B 1 43 ? -16.994 28.797 36.572 1.00 12.84 99 ALA B O 1
ATOM 2048 N N . VAL B 1 44 ? -17.227 30.860 37.447 1.00 12.35 100 VAL B N 1
ATOM 2049 C CA . VAL B 1 44 ? -18.471 31.083 36.665 1.00 13.06 100 VAL B CA 1
ATOM 2050 C C . VAL B 1 44 ? -18.104 31.206 35.182 1.00 13.95 100 VAL B C 1
ATOM 2051 O O . VAL B 1 44 ? -18.812 30.615 34.342 1.00 13.83 100 VAL B O 1
ATOM 2055 N N . GLU B 1 45 ? -17.045 31.952 34.858 1.00 13.64 101 GLU B N 1
ATOM 2056 C CA . GLU B 1 45 ? -16.684 32.091 33.427 1.00 15.30 101 GLU B CA 1
ATOM 2057 C C . GLU B 1 45 ? -16.320 30.717 32.850 1.00 14.12 101 GLU B C 1
ATOM 2058 O O . GLU B 1 45 ? -16.756 30.397 31.738 1.00 14.93 101 GLU B O 1
ATOM 2064 N N . ASN B 1 46 ? -15.513 29.954 33.570 1.00 13.48 102 ASN B N 1
ATOM 2065 C CA . ASN B 1 46 ? -15.085 28.609 33.124 1.00 14.19 102 ASN B CA 1
ATOM 2066 C C . ASN B 1 46 ? -16.336 27.755 32.862 1.00 13.61 102 ASN B C 1
ATOM 2067 O O . ASN B 1 46 ? -16.438 27.116 31.805 1.00 13.17 102 ASN B O 1
ATOM 2072 N N . PHE B 1 47 ? -17.283 27.767 33.800 1.00 13.55 103 PHE B N 1
ATOM 2073 C CA . PHE B 1 47 ? -18.475 26.902 33.692 1.00 12.55 103 PHE B CA 1
ATOM 2074 C C . PHE B 1 47 ? -19.370 27.364 32.531 1.00 13.90 103 PHE B C 1
ATOM 2075 O O . PHE B 1 47 ? -19.826 26.510 31.750 1.00 13.66 103 PHE B O 1
ATOM 2083 N N . LEU B 1 48 ? -19.626 28.672 32.425 1.00 13.16 104 LEU B N 1
ATOM 2084 C CA . LEU B 1 48 ? -20.529 29.191 31.363 1.00 14.87 104 LEU B CA 1
ATOM 2085 C C . LEU B 1 48 ? -19.902 28.942 29.993 1.00 15.22 104 LEU B C 1
ATOM 2086 O O . LEU B 1 48 ? -20.629 28.612 29.051 1.00 16.39 104 LEU B O 1
ATOM 2091 N N . THR B 1 49 ? -18.587 29.115 29.897 1.00 15.24 105 THR B N 1
ATOM 2092 C CA . THR B 1 49 ? -17.918 28.915 28.588 1.00 14.92 105 THR B CA 1
ATOM 2093 C C . THR B 1 49 ? -17.962 27.433 28.202 1.00 15.86 105 THR B C 1
ATOM 2094 O O . THR B 1 49 ? -18.336 27.128 27.049 1.00 16.37 105 THR B O 1
ATOM 2098 N N . HIS B 1 50 ? -17.557 26.545 29.108 1.00 13.90 106 HIS B N 1
ATOM 2099 C CA . HIS B 1 50 ? -17.680 25.093 28.829 1.00 15.31 106 HIS B CA 1
ATOM 2100 C C . HIS B 1 50 ? -19.129 24.737 28.476 1.00 15.84 106 HIS B C 1
ATOM 2101 O O . HIS B 1 50 ? -19.338 23.929 27.559 1.00 15.56 106 HIS B O 1
ATOM 2108 N N . ALA B 1 51 ? -20.097 25.299 29.209 1.00 15.28 107 ALA B N 1
ATOM 2109 C CA . ALA B 1 51 ? -21.520 24.971 28.960 1.00 15.45 107 ALA B CA 1
ATOM 2110 C C . ALA B 1 51 ? -21.900 25.354 27.524 1.00 16.64 107 ALA B C 1
ATOM 2111 O O . ALA B 1 51 ? -22.420 24.501 26.796 1.00 16.54 107 ALA B O 1
ATOM 2113 N N A LYS B 1 52 ? -21.609 26.597 27.136 0.60 17.40 108 LYS B N 1
ATOM 2114 N N B LYS B 1 52 ? -21.646 26.614 27.153 0.40 17.43 108 LYS B N 1
ATOM 2115 C CA A LYS B 1 52 ? -21.948 27.144 25.788 0.60 19.07 108 LYS B CA 1
ATOM 2116 C CA B LYS B 1 52 ? -21.931 27.131 25.785 0.40 19.12 108 LYS B CA 1
ATOM 2117 C C A LYS B 1 52 ? -21.211 26.393 24.666 0.60 17.36 108 LYS B C 1
ATOM 2118 C C B LYS B 1 52 ? -21.263 26.258 24.722 0.40 17.43 108 LYS B C 1
ATOM 2119 O O A LYS B 1 52 ? -21.770 26.296 23.556 0.60 18.91 108 LYS B O 1
ATOM 2120 O O B LYS B 1 52 ? -21.938 25.891 23.741 0.40 18.44 108 LYS B O 1
ATOM 2131 N N . LYS B 1 53 ? -19.986 25.934 24.921 1.00 17.68 109 LYS B N 1
ATOM 2132 C CA . LYS B 1 53 ? -19.188 25.201 23.908 1.00 18.79 109 LYS B CA 1
ATOM 2133 C C . LYS B 1 53 ? -19.563 23.715 23.884 1.00 17.98 109 LYS B C 1
ATOM 2134 O O . LYS B 1 53 ? -19.037 23.009 23.009 1.00 20.58 109 LYS B O 1
ATOM 2140 N N . GLY B 1 54 ? -20.478 23.283 24.761 1.00 16.20 110 GLY B N 1
ATOM 2141 C CA . GLY B 1 54 ? -20.955 21.884 24.760 1.00 16.71 110 GLY B CA 1
ATOM 2142 C C . GLY B 1 54 ? -19.974 20.914 25.387 1.00 14.78 110 GLY B C 1
ATOM 2143 O O . GLY B 1 54 ? -20.164 19.697 25.255 1.00 16.62 110 GLY B O 1
ATOM 2144 N N . TYR B 1 55 ? -19.020 21.427 26.160 1.00 15.56 111 TYR B N 1
ATOM 2145 C CA . TYR B 1 55 ? -17.992 20.571 26.803 1.00 16.52 111 TYR B CA 1
ATOM 2146 C C . TYR B 1 55 ? -18.630 19.563 27.767 1.00 14.55 111 TYR B C 1
ATOM 2147 O O . TYR B 1 55 ? -18.109 18.454 27.934 1.00 16.25 111 TYR B O 1
ATOM 2156 N N . TYR B 1 56 ? -19.746 19.937 28.396 1.00 13.68 112 TYR B N 1
ATOM 2157 C CA . TYR B 1 56 ? -20.388 19.052 29.400 1.00 13.36 112 TYR B CA 1
ATOM 2158 C C . TYR B 1 56 ? -21.445 18.141 28.771 1.00 12.97 112 TYR B C 1
ATOM 2159 O O . TYR B 1 56 ? -21.931 17.226 29.439 1.00 14.20 112 TYR B O 1
ATOM 2168 N N . ASP B 1 57 ? -21.761 18.350 27.499 1.00 13.02 113 ASP B N 1
ATOM 2169 C CA . ASP B 1 57 ? -22.826 17.549 26.849 1.00 13.02 113 ASP B CA 1
ATOM 2170 C C . ASP B 1 57 ? -22.431 16.072 26.841 1.00 13.46 113 ASP B C 1
ATOM 2171 O O . ASP B 1 57 ? -21.288 15.749 26.455 1.00 14.81 113 ASP B O 1
ATOM 2176 N N . ASN B 1 58 ? -23.364 15.219 27.248 1.00 12.59 114 ASN B N 1
ATOM 2177 C CA . ASN B 1 58 ? -23.239 13.740 27.244 1.00 14.18 114 ASN B CA 1
ATOM 2178 C C . ASN B 1 58 ? -22.282 13.235 28.319 1.00 14.06 114 ASN B C 1
ATOM 2179 O O . ASN B 1 58 ? -22.056 12.008 28.349 1.00 16.09 114 ASN B O 1
ATOM 2184 N N . LEU B 1 59 ? -21.781 14.099 29.203 1.00 13.26 115 LEU B N 1
ATOM 2185 C CA . LEU B 1 59 ? -20.935 13.557 30.293 1.00 13.56 115 LEU B CA 1
ATOM 2186 C C . LEU B 1 59 ? -21.810 12.898 31.350 1.00 12.96 115 LEU B C 1
ATOM 2187 O O . LEU B 1 59 ? -22.990 13.273 31.509 1.00 13.89 115 LEU B O 1
ATOM 2192 N N . THR B 1 60 ? -21.245 11.915 32.022 1.00 13.59 116 THR B N 1
ATOM 2193 C CA . THR B 1 60 ? -21.953 11.239 33.124 1.00 12.35 116 THR B CA 1
ATOM 2194 C C . THR B 1 60 ? -21.788 12.004 34.434 1.00 12.94 116 THR B C 1
ATOM 2195 O O . THR B 1 60 ? -20.888 12.864 34.546 1.00 12.91 116 THR B O 1
ATOM 2199 N N . PHE B 1 61 ? -22.674 11.724 35.381 1.00 11.96 117 PHE B N 1
ATOM 2200 C CA . PHE B 1 61 ? -22.406 12.043 36.802 1.00 11.62 117 PHE B CA 1
ATOM 2201 C C . PHE B 1 61 ? -21.548 10.883 37.284 1.00 11.35 117 PHE B C 1
ATOM 2202 O O . PHE B 1 61 ? -22.059 9.794 37.523 1.00 12.96 117 PHE B O 1
ATOM 2210 N N . HIS B 1 62 ? -20.228 11.081 37.258 1.00 11.67 118 HIS B N 1
ATOM 2211 C CA . HIS B 1 62 ? -19.298 9.954 37.532 1.00 12.89 118 HIS B CA 1
ATOM 2212 C C . HIS B 1 62 ? -19.146 9.690 39.029 1.00 12.39 118 HIS B C 1
ATOM 2213 O O . HIS B 1 62 ? -18.505 8.710 39.398 1.00 14.78 118 HIS B O 1
ATOM 2220 N N . ARG B 1 63 ? -19.713 10.549 39.868 1.00 11.79 119 ARG B N 1
ATOM 2221 C CA . ARG B 1 63 ? -19.743 10.269 41.320 1.00 12.93 119 ARG B CA 1
ATOM 2222 C C . ARG B 1 63 ? -21.139 10.643 41.808 1.00 11.78 119 ARG B C 1
ATOM 2223 O O . ARG B 1 63 ? -21.559 11.775 41.594 1.00 12.64 119 ARG B O 1
ATOM 2231 N N . VAL B 1 64 ? -21.835 9.665 42.362 1.00 11.99 120 VAL B N 1
ATOM 2232 C CA . VAL B 1 64 ? -23.216 9.829 42.869 1.00 13.40 120 VAL B CA 1
ATOM 2233 C C . VAL B 1 64 ? -23.226 9.185 44.240 1.00 13.02 120 VAL B C 1
ATOM 2234 O O . VAL B 1 64 ? -23.177 7.961 44.329 1.00 14.73 120 VAL B O 1
ATOM 2238 N N . ILE B 1 65 ? -23.303 10.011 45.276 1.00 15.66 121 ILE B N 1
ATOM 2239 C CA . ILE B 1 65 ? -23.237 9.480 46.654 1.00 16.72 121 ILE B CA 1
ATOM 2240 C C . ILE B 1 65 ? -24.390 10.080 47.447 1.00 16.24 121 ILE B C 1
ATOM 2241 O O . ILE B 1 65 ? -24.370 11.294 47.738 1.00 14.02 121 ILE B O 1
ATOM 2246 N N . ASN B 1 66 ? -25.377 9.240 47.773 1.00 17.67 122 ASN B N 1
ATOM 2247 C CA . ASN B 1 66 ? -26.567 9.725 48.504 1.00 18.39 122 ASN B CA 1
ATOM 2248 C C . ASN B 1 66 ? -26.115 10.380 49.808 1.00 16.05 122 ASN B C 1
ATOM 2249 O O . ASN B 1 66 ? -25.152 9.910 50.460 1.00 17.83 122 ASN B O 1
ATOM 2254 N N . ASP B 1 67 ? -26.821 11.432 50.164 1.00 16.00 123 ASP B N 1
ATOM 2255 C CA . ASP B 1 67 ? -26.572 12.213 51.389 1.00 15.85 123 ASP B CA 1
ATOM 2256 C C . ASP B 1 67 ? -25.197 12.875 51.320 1.00 13.44 123 ASP B C 1
ATOM 2257 O O . ASP B 1 67 ? -24.675 13.245 52.365 1.00 14.14 123 ASP B O 1
ATOM 2262 N N . PHE B 1 68 ? -24.678 13.094 50.115 1.00 13.13 124 PHE B N 1
ATOM 2263 C CA . PHE B 1 68 ? -23.378 13.792 50.006 1.00 13.02 124 PHE B CA 1
ATOM 2264 C C . PHE B 1 68 ? -23.435 14.740 48.816 1.00 11.92 124 PHE B C 1
ATOM 2265 O O . PHE B 1 68 ? -23.731 15.931 48.977 1.00 12.20 124 PHE B O 1
ATOM 2289 N N . ILE B 1 70 ? -23.513 14.924 44.073 1.00 11.00 126 ILE B N 1
ATOM 2290 C CA . ILE B 1 70 ? -23.433 14.349 42.736 1.00 10.43 126 ILE B CA 1
ATOM 2291 C C . ILE B 1 70 ? -22.411 15.188 41.963 1.00 10.89 126 ILE B C 1
ATOM 2292 O O . ILE B 1 70 ? -22.418 16.438 42.095 1.00 10.30 126 ILE B O 1
ATOM 2297 N N . GLN B 1 71 ? -21.571 14.518 41.180 1.00 11.25 127 GLN B N 1
ATOM 2298 C CA . GLN B 1 71 ? -20.418 15.185 40.544 1.00 11.03 127 GLN B CA 1
ATOM 2299 C C . GLN B 1 71 ? -20.338 14.823 39.065 1.00 10.78 127 GLN B C 1
ATOM 2300 O O . GLN B 1 71 ? -20.564 13.651 38.708 1.00 11.86 127 GLN B O 1
ATOM 2306 N N . SER B 1 72 ? -20.001 15.811 38.259 1.00 10.73 128 SER B N 1
ATOM 2307 C CA . SER B 1 72 ? -19.810 15.575 36.802 1.00 10.13 128 SER B CA 1
ATOM 2308 C C . SER B 1 72 ? -18.635 16.416 36.284 1.00 10.89 128 SER B C 1
ATOM 2309 O O . SER B 1 72 ? -17.838 16.934 37.088 1.00 11.85 128 SER B O 1
ATOM 2312 N N . GLY B 1 73 ? -18.572 16.559 34.963 1.00 11.54 129 GLY B N 1
ATOM 2313 C CA . GLY B 1 73 ? -17.574 17.416 34.307 1.00 12.28 129 GLY B CA 1
ATOM 2314 C C . GLY B 1 73 ? -16.275 16.721 33.947 1.00 12.37 129 GLY B C 1
ATOM 2315 O O . GLY B 1 73 ? -15.306 17.444 33.670 1.00 15.74 129 GLY B O 1
ATOM 2316 N N . ASP B 1 74 ? -16.218 15.385 33.956 1.00 13.11 130 ASP B N 1
ATOM 2317 C CA . ASP B 1 74 ? -14.955 14.675 33.632 1.00 14.04 130 ASP B CA 1
ATOM 2318 C C . ASP B 1 74 ? -15.124 13.838 32.366 1.00 14.33 130 ASP B C 1
ATOM 2319 O O . ASP B 1 74 ? -15.720 12.766 32.398 1.00 15.97 130 ASP B O 1
ATOM 2324 N N . PRO B 1 75 ? -14.562 14.272 31.221 1.00 16.10 131 PRO B N 1
ATOM 2325 C CA . PRO B 1 75 ? -14.575 13.458 30.004 1.00 17.95 131 PRO B CA 1
ATOM 2326 C C . PRO B 1 75 ? -14.040 12.026 30.199 1.00 18.99 131 PRO B C 1
ATOM 2327 O O . PRO B 1 75 ? -14.526 11.124 29.522 1.00 20.58 131 PRO B O 1
ATOM 2331 N N . LYS B 1 76 ? -13.100 11.822 31.133 1.00 17.59 132 LYS B N 1
ATOM 2332 C CA . LYS B 1 76 ? -12.514 10.465 31.349 1.00 20.33 132 LYS B CA 1
ATOM 2333 C C . LYS B 1 76 ? -13.491 9.574 32.128 1.00 20.25 132 LYS B C 1
ATOM 2334 O O . LYS B 1 76 ? -13.281 8.352 32.146 1.00 23.56 132 LYS B O 1
ATOM 2340 N N . GLY B 1 77 ? -14.486 10.176 32.783 1.00 19.50 133 GLY B N 1
ATOM 2341 C CA . GLY B 1 77 ? -15.563 9.461 33.499 1.00 19.78 133 GLY B CA 1
ATOM 2342 C C . GLY B 1 77 ? -15.133 8.777 34.789 1.00 19.21 133 GLY B C 1
ATOM 2343 O O . GLY B 1 77 ? -15.945 7.974 35.301 1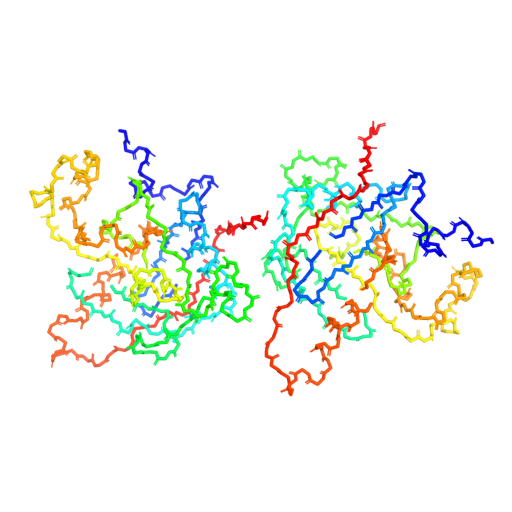.00 20.21 133 GLY B O 1
ATOM 2344 N N . ASP B 1 78 ? -13.969 9.115 35.354 1.00 19.90 134 ASP B N 1
ATOM 2345 C CA . ASP B 1 78 ? -13.464 8.410 36.570 1.00 20.74 134 ASP B CA 1
ATOM 2346 C C . ASP B 1 78 ? -12.871 9.401 37.582 1.00 19.79 134 ASP B C 1
ATOM 2347 O O . ASP B 1 78 ? -12.281 8.937 38.586 1.00 22.16 134 ASP B O 1
ATOM 2352 N N . GLY B 1 79 ? -13.015 10.703 37.331 1.00 17.54 135 GLY B N 1
ATOM 2353 C CA . GLY B 1 79 ? -12.502 11.747 38.239 1.00 19.07 135 GLY B CA 1
ATOM 2354 C C . GLY B 1 79 ? -11.065 12.150 37.949 1.00 19.74 135 GLY B C 1
ATOM 2355 O O . GLY B 1 79 ? -10.587 13.085 38.613 1.00 23.09 135 GLY B O 1
ATOM 2356 N N . THR B 1 80 ? -10.388 11.489 36.999 1.00 20.53 136 THR B N 1
ATOM 2357 C CA . THR B 1 80 ? -8.955 11.799 36.735 1.00 21.89 136 THR B CA 1
ATOM 2358 C C . THR B 1 80 ? -8.788 12.877 35.662 1.00 21.72 136 THR B C 1
ATOM 2359 O O . THR B 1 80 ? -7.639 13.306 35.451 1.00 23.73 136 THR B O 1
ATOM 2363 N N . GLY B 1 81 ? -9.872 13.307 35.014 1.00 18.83 137 GLY B N 1
ATOM 2364 C CA . GLY B 1 81 ? -9.693 14.223 33.877 1.00 19.75 137 GLY B CA 1
ATOM 2365 C C . GLY B 1 81 ? -10.405 15.552 34.001 1.00 17.27 137 GLY B C 1
ATOM 2366 O O . GLY B 1 81 ? -10.796 15.965 35.112 1.00 18.29 137 GLY B O 1
ATOM 2367 N N . GLY B 1 82 ? -10.577 16.192 32.853 1.00 16.62 138 GLY B N 1
ATOM 2368 C CA . GLY B 1 82 ? -11.211 17.512 32.776 1.00 16.41 138 GLY B CA 1
ATOM 2369 C C . GLY B 1 82 ? -10.179 18.603 32.869 1.00 15.60 138 GLY B C 1
ATOM 2370 O O . GLY B 1 82 ? -9.085 18.371 33.436 1.00 19.77 138 GLY B O 1
ATOM 2371 N N . GLU B 1 83 ? -10.507 19.760 32.324 1.00 15.18 139 GLU B N 1
ATOM 2372 C CA . GLU B 1 83 ? -9.542 20.875 32.365 1.00 15.91 139 GLU B CA 1
ATOM 2373 C C . GLU B 1 83 ? -10.297 22.183 32.219 1.00 14.99 139 GLU B C 1
ATOM 2374 O O . GLU B 1 83 ? -11.437 22.181 31.714 1.00 15.10 139 GLU B O 1
ATOM 2380 N N . SER B 1 84 ? -9.650 23.258 32.632 1.00 13.38 140 SER B N 1
ATOM 2381 C CA . SER B 1 84 ? -10.260 24.600 32.549 1.00 12.95 140 SER B CA 1
ATOM 2382 C C . SER B 1 84 ? -10.239 25.081 31.109 1.00 14.46 140 SER B C 1
ATOM 2383 O O . SER B 1 84 ? -9.452 24.533 30.304 1.00 15.84 140 SER B O 1
ATOM 2386 N N . ILE B 1 85 ? -10.978 26.153 30.832 1.00 14.32 141 ILE B N 1
ATOM 2387 C CA . ILE B 1 85 ? -10.999 26.757 29.468 1.00 14.86 141 ILE B CA 1
ATOM 2388 C C . ILE B 1 85 ? -9.659 27.453 29.206 1.00 15.82 141 ILE B C 1
ATOM 2389 O O . ILE B 1 85 ? -9.422 27.842 28.054 1.00 17.89 141 ILE B O 1
ATOM 2394 N N . TRP B 1 86 ? -8.822 27.601 30.235 1.00 14.90 142 TRP B N 1
ATOM 2395 C CA . TRP B 1 86 ? -7.526 28.329 30.086 1.00 15.11 142 TRP B CA 1
ATOM 2396 C C . TRP B 1 86 ? -6.318 27.388 30.054 1.00 15.85 142 TRP B C 1
ATOM 2397 O O . TRP B 1 86 ? -5.194 27.865 29.744 1.00 17.26 142 TRP B O 1
ATOM 2408 N N . LYS B 1 87 ? -6.497 26.104 30.333 1.00 17.48 143 LYS B N 1
ATOM 2409 C CA . LYS B 1 87 ? -5.349 25.165 30.329 1.00 18.59 143 LYS B CA 1
ATOM 2410 C C . LYS B 1 87 ? -4.689 25.182 28.940 1.00 19.51 143 LYS B C 1
ATOM 2411 O O . LYS B 1 87 ? -5.377 24.977 27.923 1.00 20.04 143 LYS B O 1
ATOM 2417 N N . GLY B 1 88 ? -3.379 25.434 28.909 1.00 19.54 144 GLY B N 1
ATOM 2418 C CA . GLY B 1 88 ? -2.602 25.455 27.656 1.00 21.57 144 GLY B CA 1
ATOM 2419 C C . GLY B 1 88 ? -2.898 26.677 26.802 1.00 21.31 144 GLY B C 1
ATOM 2420 O O . GLY B 1 88 ? -2.497 26.675 25.623 1.00 22.77 144 GLY B O 1
ATOM 2421 N N . LYS B 1 89 ? -3.534 27.705 27.376 1.00 21.40 145 LYS B N 1
ATOM 2422 C CA . LYS B 1 89 ? -3.939 28.922 26.625 1.00 21.69 145 LYS B CA 1
ATOM 2423 C C . LYS B 1 89 ? -3.557 30.208 27.365 1.00 22.31 145 LYS B C 1
ATOM 2424 O O . LYS B 1 89 ? -2.933 31.061 26.735 1.00 25.79 145 LYS B O 1
ATOM 2430 N N . ASP B 1 90 ? -3.865 30.320 28.658 1.00 20.72 146 ASP B N 1
ATOM 2431 C CA . ASP B 1 90 ? -3.689 31.596 29.407 1.00 20.18 146 ASP B CA 1
ATOM 2432 C C . ASP B 1 90 ? -3.071 31.303 30.773 1.00 19.47 146 ASP B C 1
ATOM 2433 O O . ASP B 1 90 ? -3.768 31.021 31.742 1.00 18.89 146 ASP B O 1
ATOM 2438 N N . PRO B 1 91 ? -1.727 31.333 30.880 1.00 19.86 147 PRO B N 1
ATOM 2439 C CA . PRO B 1 91 ? -1.036 31.091 32.151 1.00 19.83 147 PRO B CA 1
ATOM 2440 C C . PRO B 1 91 ? -1.444 31.982 33.339 1.00 19.62 147 PRO B C 1
ATOM 2441 O O . PRO B 1 91 ? -1.254 31.576 34.471 1.00 21.93 147 PRO B O 1
ATOM 2445 N N A LYS B 1 92 ? -1.973 33.181 33.071 0.60 19.52 148 LYS B N 1
ATOM 2446 N N B LYS B 1 92 ? -2.002 33.157 33.042 0.40 19.74 148 LYS B N 1
ATOM 2447 C CA A LYS B 1 92 ? -2.472 34.069 34.165 0.60 21.08 148 LYS B CA 1
ATOM 2448 C CA B LYS B 1 92 ? -2.462 34.106 34.091 0.40 20.99 148 LYS B CA 1
ATOM 2449 C C A LYS B 1 92 ? -3.621 33.373 34.912 0.60 18.68 148 LYS B C 1
ATOM 2450 C C B LYS B 1 92 ? -3.715 33.559 34.797 0.40 19.47 148 LYS B C 1
ATOM 2451 O O A LYS B 1 92 ? -3.767 33.550 36.135 0.60 18.39 148 LYS B O 1
ATOM 2452 O O B LYS B 1 92 ? -4.029 34.052 35.895 0.40 21.02 148 LYS B O 1
ATOM 2463 N N . LYS B 1 93 ? -4.398 32.584 34.187 1.00 17.84 149 LYS B N 1
ATOM 2464 C CA . LYS B 1 93 ? -5.602 31.939 34.744 1.00 17.37 149 LYS B CA 1
ATOM 2465 C C . LYS B 1 93 ? -5.331 30.484 35.123 1.00 18.19 149 LYS B C 1
ATOM 2466 O O . LYS B 1 93 ? -5.901 30.027 36.104 1.00 18.18 149 LYS B O 1
ATOM 2472 N N . ASP B 1 94 ? -4.517 29.784 34.350 1.00 16.68 150 ASP B N 1
ATOM 2473 C CA . ASP B 1 94 ? -4.252 28.342 34.591 1.00 16.12 150 ASP B CA 1
ATOM 2474 C C . ASP B 1 94 ? -2.806 28.080 34.176 1.00 17.61 150 ASP B C 1
ATOM 2475 O O . ASP B 1 94 ? -2.530 28.096 32.972 1.00 19.71 150 ASP B O 1
ATOM 2480 N N . ALA B 1 95 ? -1.949 27.850 35.170 1.00 20.72 151 ALA B N 1
ATOM 2481 C CA . ALA B 1 95 ? -0.509 27.630 34.911 1.00 21.89 151 ALA B CA 1
ATOM 2482 C C . ALA B 1 95 ? -0.269 26.243 34.302 1.00 21.82 151 ALA B C 1
ATOM 2483 O O . ALA B 1 95 ? 0.882 25.969 33.933 1.00 23.95 151 ALA B O 1
ATOM 2485 N N . GLY B 1 96 ? -1.298 25.392 34.239 1.00 20.62 152 GLY B N 1
ATOM 2486 C CA . GLY B 1 96 ? -1.225 24.037 33.660 1.00 22.18 152 GLY B CA 1
ATOM 2487 C C . GLY B 1 96 ? -1.924 22.975 34.500 1.00 21.77 152 GLY B C 1
ATOM 2488 O O . GLY B 1 96 ? -2.182 21.880 33.954 1.00 24.17 152 GLY B O 1
ATOM 2489 N N . ASN B 1 97 ? -2.232 23.263 35.773 1.00 21.58 153 ASN B N 1
ATOM 2490 C CA . ASN B 1 97 ? -2.870 22.259 36.672 1.00 23.98 153 ASN B CA 1
ATOM 2491 C C . ASN B 1 97 ? -4.264 22.722 37.110 1.00 21.09 153 ASN B C 1
ATOM 2492 O O . ASN B 1 97 ? -4.881 21.989 37.891 1.00 23.71 153 ASN B O 1
ATOM 2497 N N . GLY B 1 98 ? -4.743 23.872 36.624 1.00 17.54 154 GLY B N 1
ATOM 2498 C CA . GLY B 1 98 ? -6.070 24.400 36.993 1.00 15.84 154 GLY B CA 1
ATOM 2499 C C . GLY B 1 98 ? -5.999 25.826 37.509 1.00 15.19 154 GLY B C 1
ATOM 2500 O O . GLY B 1 98 ? -4.888 26.390 37.620 1.00 17.68 154 GLY B O 1
ATOM 2501 N N . PHE B 1 99 ? -7.156 26.399 37.825 1.00 15.06 155 PHE B N 1
ATOM 2502 C CA . PHE B 1 99 ? -7.225 27.795 38.316 1.00 13.66 155 PHE B CA 1
ATOM 2503 C C . PHE B 1 99 ? -7.461 27.830 39.837 1.00 15.34 155 PHE B C 1
ATOM 2504 O O . PHE B 1 99 ? -7.791 26.804 40.480 1.00 15.27 155 PHE B O 1
ATOM 2512 N N . VAL B 1 100 ? -7.285 29.027 40.403 1.00 14.87 156 VAL B N 1
ATOM 2513 C CA . VAL B 1 100 ? -7.283 29.196 41.881 1.00 16.22 156 VAL B CA 1
ATOM 2514 C C . VAL B 1 100 ? -8.682 28.981 42.464 1.00 15.26 156 VAL B C 1
ATOM 2515 O O . VAL B 1 100 ? -9.694 29.246 41.792 1.00 15.79 156 VAL B O 1
ATOM 2519 N N . ASN B 1 101 ? -8.703 28.548 43.722 1.00 15.97 157 ASN B N 1
ATOM 2520 C CA . ASN B 1 101 ? -9.943 28.535 44.518 1.00 15.33 157 ASN B CA 1
ATOM 2521 C C . ASN B 1 101 ? -10.416 29.976 44.700 1.00 14.32 157 ASN B C 1
ATOM 2522 O O . ASN B 1 101 ? -9.583 30.883 44.792 1.00 17.28 157 ASN B O 1
ATOM 2527 N N . GLU B 1 102 ? -11.726 30.144 44.834 1.00 15.13 158 GLU B N 1
ATOM 2528 C CA . GLU B 1 102 ? -12.345 31.461 45.097 1.00 15.91 158 GLU B CA 1
ATOM 2529 C C . GLU B 1 102 ? -13.276 31.268 46.302 1.00 16.16 158 GLU B C 1
ATOM 2530 O O . GLU B 1 102 ? -14.444 30.936 46.102 1.00 17.85 158 GLU B O 1
ATOM 2536 N N . ILE B 1 103 ? -12.734 31.411 47.507 1.00 17.35 159 ILE B N 1
ATOM 2537 C CA . ILE B 1 103 ? -13.490 31.213 48.776 1.00 17.79 159 ILE B CA 1
ATOM 2538 C C . ILE B 1 103 ? -14.131 32.543 49.162 1.00 17.67 159 ILE B C 1
ATOM 2539 O O . ILE B 1 103 ? -13.455 33.568 49.107 1.00 22.21 159 ILE B O 1
ATOM 2544 N N . SER B 1 104 ? -15.383 32.496 49.600 1.00 16.48 160 SER B N 1
ATOM 2545 C CA . SER B 1 104 ? -16.148 33.712 49.955 1.00 17.44 160 SER B CA 1
ATOM 2546 C C . SER B 1 104 ? -16.801 33.522 51.316 1.00 17.47 160 SER B C 1
ATOM 2547 O O . SER B 1 104 ? -17.370 32.468 51.571 1.00 16.99 160 SER B O 1
ATOM 2550 N N . PRO B 1 105 ? -16.797 34.545 52.187 1.00 17.82 161 PRO B N 1
ATOM 2551 C CA . PRO B 1 105 ? -17.511 34.436 53.457 1.00 17.44 161 PRO B CA 1
ATOM 2552 C C . PRO B 1 105 ? -19.034 34.492 53.246 1.00 17.27 161 PRO B C 1
ATOM 2553 O O . PRO B 1 105 ? -19.772 34.368 54.221 1.00 16.81 161 PRO B O 1
ATOM 2557 N N . PHE B 1 106 ? -19.472 34.683 51.995 1.00 16.54 162 PHE B N 1
ATOM 2558 C CA . PHE B 1 106 ? -20.926 34.765 51.693 1.00 17.48 162 PHE B CA 1
ATOM 2559 C C . PHE B 1 106 ? -21.450 33.499 51.014 1.00 15.65 162 PHE B C 1
ATOM 2560 O O . PHE B 1 106 ? -22.669 33.461 50.803 1.00 15.72 162 PHE B O 1
ATOM 2568 N N . LEU B 1 107 ? -20.607 32.496 50.753 1.00 14.40 163 LEU B N 1
ATOM 2569 C CA . LEU B 1 107 ? -21.068 31.291 50.014 1.00 14.07 163 LEU B CA 1
ATOM 2570 C C . LEU B 1 107 ? -20.615 30.049 50.765 1.00 12.98 163 LEU B C 1
ATOM 2571 O O . LEU B 1 107 ? -19.442 29.998 51.173 1.00 13.59 163 LEU B O 1
ATOM 2576 N N . TYR B 1 108 ? -21.514 29.073 50.874 1.00 12.39 164 TYR B N 1
ATOM 2577 C CA . TYR B 1 108 ? -21.301 27.871 51.708 1.00 12.02 164 TYR B CA 1
ATOM 2578 C C . TYR B 1 108 ? -21.848 26.618 51.032 1.00 11.29 164 TYR B C 1
ATOM 2579 O O . TYR B 1 108 ? -22.729 26.708 50.150 1.00 11.36 164 TYR B O 1
ATOM 2588 N N . HIS B 1 109 ? -21.351 25.479 51.488 1.00 10.64 165 HIS B N 1
ATOM 2589 C CA . HIS B 1 109 ? -21.765 24.139 50.999 1.00 10.56 165 HIS B CA 1
ATOM 2590 C C . HIS B 1 109 ? -23.106 23.693 51.607 1.00 10.58 165 HIS B C 1
ATOM 2591 O O . HIS B 1 109 ? -23.251 22.528 51.950 1.00 11.75 165 HIS B O 1
ATOM 2598 N N . ILE B 1 110 ? -24.067 24.595 51.626 1.00 11.00 166 ILE B N 1
ATOM 2599 C CA . ILE B 1 110 ? -25.436 24.184 52.018 1.00 11.13 166 ILE B CA 1
ATOM 2600 C C . ILE B 1 110 ? -26.010 23.292 50.909 1.00 11.00 166 ILE B C 1
ATOM 2601 O O . ILE B 1 110 ? -25.543 23.306 49.764 1.00 11.05 166 ILE B O 1
ATOM 2606 N N . ARG B 1 111 ? -27.034 22.536 51.246 1.00 11.88 167 ARG B N 1
ATOM 2607 C CA . ARG B 1 111 ? -27.744 21.720 50.255 1.00 11.08 167 ARG B CA 1
ATOM 2608 C C . ARG B 1 111 ? -28.141 22.614 49.078 1.00 11.05 167 ARG B C 1
ATOM 2609 O O . ARG B 1 111 ? -28.631 23.745 49.283 1.00 11.43 167 ARG B O 1
ATOM 2617 N N . GLY B 1 112 ? -27.900 22.122 47.871 1.00 10.24 168 GLY B N 1
ATOM 2618 C CA . GLY B 1 112 ? -28.183 22.857 46.628 1.00 10.95 168 GLY B CA 1
ATOM 2619 C C . GLY B 1 112 ? -26.987 23.649 46.125 1.00 9.56 168 GLY B C 1
ATOM 2620 O O . GLY B 1 112 ? -27.057 24.130 44.996 1.00 10.90 168 GLY B O 1
ATOM 2621 N N . ALA B 1 113 ? -25.925 23.777 46.917 1.00 10.34 169 ALA B N 1
ATOM 2622 C CA . ALA B 1 113 ? -24.763 24.584 46.470 1.00 10.48 169 ALA B CA 1
ATOM 2623 C C . ALA B 1 113 ? -24.016 23.864 45.340 1.00 9.58 169 ALA B C 1
ATOM 2624 O O . ALA B 1 113 ? -23.801 22.647 45.422 1.00 11.43 169 ALA B O 1
ATOM 2626 N N . LEU B 1 114 ? -23.667 24.626 44.311 1.00 10.65 170 LEU B N 1
ATOM 2627 C CA . LEU B 1 114 ? -22.841 24.174 43.167 1.00 10.59 170 LEU B CA 1
ATOM 2628 C C . LEU B 1 114 ? -21.399 24.592 43.434 1.00 10.16 170 LEU B C 1
ATOM 2629 O O . LEU B 1 114 ? -21.173 25.780 43.714 1.00 10.26 170 LEU B O 1
ATOM 2634 N N . ALA B 1 115 ? -20.481 23.635 43.353 1.00 10.14 171 ALA B N 1
ATOM 2635 C CA . ALA B 1 115 ? -19.084 23.878 43.737 1.00 10.65 171 ALA B CA 1
ATOM 2636 C C . ALA B 1 115 ? -18.154 23.203 42.740 1.00 11.17 171 ALA B C 1
ATOM 2637 O O . ALA B 1 115 ? -18.556 22.307 42.002 1.00 11.01 171 ALA B O 1
ATOM 2647 N N . ALA B 1 117 ? -14.932 20.800 42.117 1.00 13.62 173 ALA B N 1
ATOM 2648 C CA . ALA B 1 117 ? -14.059 19.762 42.633 1.00 14.19 173 ALA B CA 1
ATOM 2649 C C . ALA B 1 117 ? -12.607 20.191 42.389 1.00 15.29 173 ALA B C 1
ATOM 2650 O O . ALA B 1 117 ? -12.374 20.967 41.455 1.00 17.65 173 ALA B O 1
ATOM 2652 N N . ASN B 1 118 ? -11.695 19.735 43.231 1.00 17.19 174 ASN B N 1
ATOM 2653 C CA . ASN B 1 118 ? -10.265 20.040 42.997 1.00 18.90 174 ASN B CA 1
ATOM 2654 C C . ASN B 1 118 ? -9.462 18.870 43.563 1.00 22.24 174 ASN B C 1
ATOM 2655 O O . ASN B 1 118 ? -10.012 18.069 44.350 1.00 25.00 174 ASN B O 1
ATOM 2660 N N . ALA B 1 119 ? -8.217 18.761 43.110 1.00 24.81 175 ALA B N 1
ATOM 2661 C CA . ALA B 1 119 ? -7.245 17.728 43.544 1.00 28.34 175 ALA B CA 1
ATOM 2662 C C . ALA B 1 119 ? -6.172 18.430 44.374 1.00 28.31 175 ALA B C 1
ATOM 2663 O O . ALA B 1 119 ? -4.994 18.059 44.292 1.00 31.03 175 ALA B O 1
ATOM 2665 N N . GLY B 1 120 ? -6.611 19.417 45.148 1.00 25.14 176 GLY B N 1
ATOM 2666 C CA . GLY B 1 120 ? -5.746 20.281 45.960 1.00 26.83 176 GLY B CA 1
ATOM 2667 C C . GLY B 1 120 ? -6.127 21.719 45.704 1.00 27.66 176 GLY B C 1
ATOM 2668 O O . GLY B 1 120 ? -6.653 21.999 44.610 1.00 25.06 176 GLY B O 1
ATOM 2669 N N . ALA B 1 121 ? -5.891 22.597 46.672 1.00 31.29 177 ALA B N 1
ATOM 2670 C CA . ALA B 1 121 ? -6.256 24.016 46.492 1.00 28.46 177 ALA B CA 1
ATOM 2671 C C . ALA B 1 121 ? -5.671 24.531 45.173 1.00 28.67 177 ALA B C 1
ATOM 2672 O O . ALA B 1 121 ? -4.489 24.264 44.897 1.00 29.14 177 ALA B O 1
ATOM 2674 N N . ASN B 1 122 ? -6.499 25.189 44.364 1.00 27.63 178 ASN B N 1
ATOM 2675 C CA . ASN B 1 122 ? -6.028 25.897 43.142 1.00 27.94 178 ASN B CA 1
ATOM 2676 C C . ASN B 1 122 ? -5.724 24.936 41.972 1.00 30.15 178 ASN B C 1
ATOM 2677 O O . ASN B 1 122 ? -4.855 25.273 41.174 1.00 29.71 178 ASN B O 1
ATOM 2682 N N . THR B 1 123 ? -6.418 23.797 41.862 1.00 21.98 179 THR B N 1
ATOM 2683 C CA . THR B 1 123 ? -6.328 22.830 40.728 1.00 18.99 179 THR B CA 1
ATOM 2684 C C . THR B 1 123 ? -7.726 22.667 40.096 1.00 17.36 179 THR B C 1
ATOM 2685 O O . THR B 1 123 ? -8.080 21.562 39.627 1.00 20.57 179 THR B O 1
ATOM 2689 N N . ASN B 1 124 ? -8.510 23.735 40.097 1.00 15.72 180 ASN B N 1
ATOM 2690 C CA . ASN B 1 124 ? -9.870 23.717 39.503 1.00 14.29 180 ASN B CA 1
ATOM 2691 C C . ASN B 1 124 ? -9.753 23.514 37.988 1.00 13.71 180 ASN B C 1
ATOM 2692 O O . ASN B 1 124 ? -8.972 24.249 37.341 1.00 14.03 180 ASN B O 1
ATOM 2697 N N . GLY B 1 125 ? -10.502 22.559 37.445 1.00 13.35 181 GLY B N 1
ATOM 2698 C CA . GLY B 1 125 ? -10.484 22.260 36.007 1.00 13.11 181 GLY B CA 1
ATOM 2699 C C . GLY B 1 125 ? -11.872 22.415 35.448 1.00 13.40 181 GLY B C 1
ATOM 2700 O O . GLY B 1 125 ? -12.273 23.549 35.163 1.00 13.30 181 GLY B O 1
ATOM 2701 N N . SER B 1 126 ? -12.591 21.305 35.359 1.00 13.07 182 SER B N 1
ATOM 2702 C CA . SER B 1 126 ? -13.961 21.332 34.799 1.00 12.50 182 SER B CA 1
ATOM 2703 C C . SER B 1 126 ? -14.946 20.583 35.701 1.00 12.32 182 SER B C 1
ATOM 2704 O O . SER B 1 126 ? -16.140 20.732 35.466 1.00 13.34 182 SER B O 1
ATOM 2707 N N . GLN B 1 127 ? -14.460 19.786 36.652 1.00 12.22 183 GLN B N 1
ATOM 2708 C CA . GLN B 1 127 ? -15.371 18.959 37.483 1.00 12.04 183 GLN B CA 1
ATOM 2709 C C . GLN B 1 127 ? -16.101 19.820 38.509 1.00 11.10 183 GLN B C 1
ATOM 2710 O O . GLN B 1 127 ? -15.465 20.627 39.207 1.00 12.51 183 GLN B O 1
ATOM 2716 N N . PHE B 1 128 ? -17.400 19.605 38.620 1.00 11.35 184 PHE B N 1
ATOM 2717 C CA . PHE B 1 128 ? -18.255 20.357 39.561 1.00 11.51 184 PHE B CA 1
ATOM 2718 C C . PHE B 1 128 ? -19.167 19.362 40.254 1.00 10.37 184 PHE B C 1
ATOM 2719 O O . PHE B 1 128 ? -19.353 18.223 39.812 1.00 11.16 184 PHE B O 1
ATOM 2727 N N . TYR B 1 129 ? -19.674 19.782 41.405 1.00 10.08 185 TYR B N 1
ATOM 2728 C CA . TYR B 1 129 ? -20.622 18.934 42.149 1.00 10.74 185 TYR B CA 1
ATOM 2729 C C . TYR B 1 129 ? -21.735 19.791 42.731 1.00 10.84 185 TYR B C 1
ATOM 2730 O O . TYR B 1 129 ? -21.586 21.015 42.930 1.00 10.61 185 TYR B O 1
ATOM 2739 N N . ILE B 1 130 ? -22.846 19.106 42.978 1.00 10.18 186 ILE B N 1
ATOM 2740 C CA . ILE B 1 130 ? -24.001 19.714 43.675 1.00 10.30 186 ILE B CA 1
ATOM 2741 C C . ILE B 1 130 ? -24.096 19.033 45.038 1.00 8.85 186 ILE B C 1
ATOM 2742 O O . ILE B 1 130 ? -24.165 17.802 45.110 1.00 10.66 186 ILE B O 1
ATOM 2747 N N . ASN B 1 131 ? -24.093 19.843 46.078 1.00 11.06 187 ASN B N 1
ATOM 2748 C CA . ASN B 1 131 ? -24.226 19.341 47.462 1.00 10.20 187 ASN B CA 1
ATOM 2749 C C . ASN B 1 131 ? -25.671 18.879 47.693 1.00 10.00 187 ASN B C 1
ATOM 2750 O O . ASN B 1 131 ? -26.608 19.674 47.451 1.00 11.76 187 ASN B O 1
ATOM 2755 N N . GLN B 1 132 ? -25.834 17.637 48.144 1.00 10.59 188 GLN B N 1
ATOM 2756 C CA . GLN B 1 132 ? -27.190 17.026 48.216 1.00 11.14 188 GLN B CA 1
ATOM 2757 C C . GLN B 1 132 ? -27.563 16.611 49.641 1.00 12.22 188 GLN B C 1
ATOM 2758 O O . GLN B 1 132 ? -28.756 16.367 49.877 1.00 13.82 188 GLN B O 1
ATOM 2764 N N . ASN B 1 133 ? -26.597 16.534 50.535 1.00 11.61 189 ASN B N 1
ATOM 2765 C CA . ASN B 1 133 ? -26.814 16.120 51.940 1.00 12.17 189 ASN B CA 1
ATOM 2766 C C . ASN B 1 133 ? -28.059 16.779 52.544 1.00 13.74 189 ASN B C 1
ATOM 2767 O O . ASN B 1 133 ? -28.251 17.998 52.373 1.00 12.48 189 ASN B O 1
ATOM 2772 N N . LYS B 1 134 ? -28.850 15.975 53.257 1.00 14.69 190 LYS B N 1
ATOM 2773 C CA . LYS B 1 134 ? -30.100 16.447 53.910 1.00 16.41 190 LYS B CA 1
ATOM 2774 C C . LYS B 1 134 ? -30.025 16.363 55.441 1.00 16.23 190 LYS B C 1
ATOM 2775 O O . LYS B 1 134 ? -31.087 16.547 56.078 1.00 21.19 190 LYS B O 1
ATOM 2781 N N . LYS B 1 135 ? -28.856 16.055 56.012 1.00 16.70 191 LYS B N 1
ATOM 2782 C CA . LYS B 1 135 ? -28.709 15.916 57.489 1.00 17.69 191 LYS B CA 1
ATOM 2783 C C . LYS B 1 135 ? -28.792 17.299 58.141 1.00 16.24 191 LYS B C 1
ATOM 2784 O O . LYS B 1 135 ? -28.224 18.246 57.604 1.00 16.40 191 LYS B O 1
ATOM 2790 N N . ASN B 1 136 ? -29.438 17.396 59.292 1.00 14.17 192 ASN B N 1
ATOM 2791 C CA . ASN B 1 136 ? -29.390 18.671 60.043 1.00 14.65 192 ASN B CA 1
ATOM 2792 C C . ASN B 1 136 ? -27.961 18.888 60.541 1.00 14.65 192 ASN B C 1
ATOM 2793 O O . ASN B 1 136 ? -27.532 18.186 61.462 1.00 16.53 192 ASN B O 1
ATOM 2798 N N . GLN B 1 137 ? -27.245 19.827 59.930 1.00 13.62 193 GLN B N 1
ATOM 2799 C CA . GLN B 1 137 ? -25.816 20.065 60.258 1.00 14.49 193 GLN B CA 1
ATOM 2800 C C . GLN B 1 137 ? -25.617 21.206 61.264 1.00 15.98 193 GLN B C 1
ATOM 2801 O O . GLN B 1 137 ? -24.474 21.430 61.672 1.00 18.63 193 GLN B O 1
ATOM 2807 N N A SER B 1 138 ? -26.707 21.862 61.685 0.60 15.91 194 SER B N 1
ATOM 2808 N N B SER B 1 138 ? -26.694 21.885 61.668 0.40 16.28 194 SER B N 1
ATOM 2809 C CA A SER B 1 138 ? -26.624 23.110 62.498 0.60 18.06 194 SER B CA 1
ATOM 2810 C CA B SER B 1 138 ? -26.579 23.127 62.482 0.40 17.78 194 SER B CA 1
ATOM 2811 C C A SER B 1 138 ? -25.825 22.936 63.797 0.60 19.64 194 SER B C 1
ATOM 2812 C C B SER B 1 138 ? -25.799 22.929 63.792 0.40 19.54 194 SER B C 1
ATOM 2813 O O A SER B 1 138 ? -24.931 23.761 64.049 0.60 20.04 194 SER B O 1
ATOM 2814 O O B SER B 1 138 ? -24.879 23.728 64.042 0.40 19.92 194 SER B O 1
ATOM 2819 N N . LYS B 1 139 ? -26.165 21.938 64.609 1.00 22.64 195 LYS B N 1
ATOM 2820 C CA . LYS B 1 139 ? -25.518 21.771 65.943 1.00 25.20 195 LYS B CA 1
ATOM 2821 C C . LYS B 1 139 ? -24.064 21.306 65.812 1.00 26.99 195 LYS B C 1
ATOM 2822 O O . LYS B 1 139 ? -23.251 21.693 66.673 1.00 28.66 195 LYS B O 1
ATOM 2828 N N . GLY B 1 140 ? -23.738 20.547 64.768 1.00 22.04 196 GLY B N 1
ATOM 2829 C CA . GLY B 1 140 ? -22.362 20.047 64.603 1.00 22.44 196 GLY B CA 1
ATOM 2830 C C . GLY B 1 140 ? -21.411 21.144 64.165 1.00 21.26 196 GLY B C 1
ATOM 2831 O O . GLY B 1 140 ? -20.191 20.912 64.222 1.00 23.61 196 GLY B O 1
ATOM 2832 N N . LEU B 1 141 ? -21.946 22.299 63.750 1.00 19.44 197 LEU B N 1
ATOM 2833 C CA . LEU B 1 141 ? -21.084 23.399 63.239 1.00 20.32 197 LEU B CA 1
ATOM 2834 C C . LEU B 1 141 ? -20.339 24.061 64.386 1.00 18.67 197 LEU B C 1
ATOM 2835 O O . LEU B 1 141 ? -20.871 24.088 65.505 1.00 19.39 197 LEU B O 1
ATOM 2840 N N . SER B 1 142 ? -19.179 24.632 64.076 1.00 18.70 198 SER B N 1
ATOM 2841 C CA . SER B 1 142 ? -18.523 25.576 65.010 1.00 20.35 198 SER B CA 1
ATOM 2842 C C . SER B 1 142 ? -19.299 26.884 64.852 1.00 19.15 198 SER B C 1
ATOM 2843 O O . SER B 1 142 ? -19.004 27.624 63.907 1.00 17.33 198 SER B O 1
ATOM 2846 N N . SER B 1 143 ? -20.283 27.121 65.717 1.00 19.27 199 SER B N 1
ATOM 2847 C CA . SER B 1 143 ? -21.237 28.257 65.603 1.00 20.50 199 SER B CA 1
ATOM 2848 C C . SER B 1 143 ? -20.494 29.579 65.448 1.00 16.46 199 SER B C 1
ATOM 2849 O O . SER B 1 143 ? -20.925 30.422 64.639 1.00 16.85 199 SER B O 1
ATOM 2852 N N . THR B 1 144 ? -19.398 29.733 66.179 1.00 17.37 200 THR B N 1
ATOM 2853 C CA . THR B 1 144 ? -18.669 31.017 66.193 1.00 17.04 200 THR B CA 1
ATOM 2854 C C . THR B 1 144 ? -18.190 31.377 64.784 1.00 14.93 200 THR B C 1
ATOM 2855 O O . THR B 1 144 ? -18.070 32.571 64.508 1.00 15.69 200 THR B O 1
ATOM 2859 N N . ASN B 1 145 ? -17.974 30.370 63.934 1.00 14.96 201 ASN B N 1
ATOM 2860 C CA . ASN B 1 145 ? -17.327 30.577 62.618 1.00 16.03 201 ASN B CA 1
ATOM 2861 C C . ASN B 1 145 ? -18.351 30.624 61.477 1.00 15.19 201 ASN B C 1
ATOM 2862 O O . ASN B 1 145 ? -17.915 30.706 60.312 1.00 17.36 201 ASN B O 1
ATOM 2867 N N . TYR B 1 146 ? -19.649 30.660 61.794 1.00 14.97 202 TYR B N 1
ATOM 2868 C CA . TYR B 1 146 ? -20.693 30.684 60.737 1.00 15.30 202 TYR B CA 1
ATOM 2869 C C . TYR B 1 146 ? -21.701 31.795 60.987 1.00 15.77 202 TYR B C 1
ATOM 2870 O O . TYR B 1 146 ? -22.120 32.005 62.122 1.00 17.08 202 TYR B O 1
ATOM 2879 N N . PRO B 1 147 ? -22.103 32.547 59.939 1.00 15.62 203 PRO B N 1
ATOM 2880 C CA . PRO B 1 147 ? -23.161 33.550 60.075 1.00 16.38 203 PRO B CA 1
ATOM 2881 C C . PRO B 1 147 ? -24.472 32.890 60.526 1.00 15.10 203 PRO B C 1
ATOM 2882 O O . PRO B 1 147 ? -24.743 31.763 60.134 1.00 15.20 203 PRO B O 1
ATOM 2886 N N A LYS B 1 148 ? -25.256 33.603 61.339 0.50 17.54 204 LYS B N 1
ATOM 2887 N N B LYS B 1 148 ? -25.265 33.610 61.322 0.50 16.88 204 LYS B N 1
ATOM 2888 C CA A LYS B 1 148 ? -26.532 33.046 61.866 0.50 18.24 204 LYS B CA 1
ATOM 2889 C CA B LYS B 1 148 ? -26.541 33.071 61.864 0.50 17.04 204 LYS B CA 1
ATOM 2890 C C A LYS B 1 148 ? -27.439 32.547 60.741 0.50 17.19 204 LYS B C 1
ATOM 2891 C C B LYS B 1 148 ? -27.449 32.557 60.749 0.50 16.58 204 LYS B C 1
ATOM 2892 O O A LYS B 1 148 ? -27.980 31.451 60.847 0.50 16.73 204 LYS B O 1
ATOM 2893 O O B LYS B 1 148 ? -27.996 31.465 60.867 0.50 16.43 204 LYS B O 1
ATOM 2904 N N . PRO B 1 149 ? -27.653 33.291 59.629 1.00 16.28 205 PRO B N 1
ATOM 2905 C CA . PRO B 1 149 ? -28.527 32.788 58.564 1.00 16.20 205 PRO B CA 1
ATOM 2906 C C . PRO B 1 149 ? -28.041 31.474 57.939 1.00 14.22 205 PRO B C 1
ATOM 2907 O O . PRO B 1 149 ? -28.859 30.712 57.457 1.00 14.33 205 PRO B O 1
ATOM 2911 N N . ILE B 1 150 ? -26.722 31.261 57.947 1.00 13.71 206 ILE B N 1
ATOM 2912 C CA . ILE B 1 150 ? -26.118 30.034 57.360 1.00 14.03 206 ILE B CA 1
ATOM 2913 C C . ILE B 1 150 ? -26.237 28.879 58.355 1.00 12.20 206 ILE B C 1
ATOM 2914 O O . ILE B 1 150 ? -26.512 27.748 57.930 1.00 12.70 206 ILE B O 1
ATOM 2919 N N . ILE B 1 151 ? -26.036 29.139 59.647 1.00 12.63 207 ILE B N 1
ATOM 2920 C CA . ILE B 1 151 ? -26.297 28.080 60.666 1.00 13.00 207 ILE B CA 1
ATOM 2921 C C . ILE B 1 151 ? -27.739 27.600 60.474 1.00 11.91 207 ILE B C 1
ATOM 2922 O O . ILE B 1 151 ? -27.985 26.385 60.449 1.00 13.73 207 ILE B O 1
ATOM 2927 N N A SER B 1 152 ? -28.664 28.548 60.346 0.70 12.58 208 SER B N 1
ATOM 2928 N N B SER B 1 152 ? -28.678 28.542 60.349 0.30 12.59 208 SER B N 1
ATOM 2929 C CA A SER B 1 152 ? -30.091 28.192 60.153 0.70 13.93 208 SER B CA 1
ATOM 2930 C CA B SER B 1 152 ? -30.108 28.186 60.150 0.30 13.32 208 SER B CA 1
ATOM 2931 C C A SER B 1 152 ? -30.288 27.395 58.852 0.70 13.08 208 SER B C 1
ATOM 2932 C C B SER B 1 152 ? -30.296 27.393 58.851 0.30 12.88 208 SER B C 1
ATOM 2933 O O A SER B 1 152 ? -30.945 26.354 58.864 0.70 13.30 208 SER B O 1
ATOM 2934 O O B SER B 1 152 ? -30.984 26.362 58.874 0.30 13.00 208 SER B O 1
ATOM 2939 N N . ALA B 1 153 ? -29.688 27.846 57.752 1.00 12.37 209 ALA B N 1
ATOM 2940 C CA . ALA B 1 153 ? -29.822 27.136 56.452 1.00 12.64 209 ALA B CA 1
ATOM 2941 C C . ALA B 1 153 ? -29.295 25.703 56.566 1.00 11.82 209 ALA B C 1
ATOM 2942 O O . ALA B 1 153 ? -29.877 24.806 55.942 1.00 12.93 209 ALA B O 1
ATOM 2944 N N . TYR B 1 154 ? -28.208 25.507 57.315 1.00 11.47 210 TYR B N 1
ATOM 2945 C CA . TYR B 1 154 ? -27.596 24.163 57.449 1.00 11.99 210 TYR B CA 1
ATOM 2946 C C . TYR B 1 154 ? -28.526 23.172 58.155 1.00 11.37 210 TYR B C 1
ATOM 2947 O O . TYR B 1 154 ? -28.241 21.985 58.118 1.00 12.38 210 TYR B O 1
ATOM 2956 N N A GLU B 1 155 ? -29.621 23.635 58.762 0.50 12.31 211 GLU B N 1
ATOM 2957 N N B GLU B 1 155 ? -29.618 23.651 58.764 0.50 12.30 211 GLU B N 1
ATOM 2958 C CA A GLU B 1 155 ? -30.574 22.670 59.375 0.50 13.58 211 GLU B CA 1
ATOM 2959 C CA B GLU B 1 155 ? -30.613 22.721 59.365 0.50 13.56 211 GLU B CA 1
ATOM 2960 C C A GLU B 1 155 ? -31.199 21.794 58.282 0.50 12.93 211 GLU B C 1
ATOM 2961 C C B GLU B 1 155 ? -31.159 21.787 58.280 0.50 12.80 211 GLU B C 1
ATOM 2962 O O A GLU B 1 155 ? -31.682 20.697 58.617 0.50 14.28 211 GLU B O 1
ATOM 2963 O O B GLU B 1 155 ? -31.536 20.649 58.612 0.50 13.69 211 GLU B O 1
ATOM 2974 N N . HIS B 1 156 ? -31.145 22.239 57.022 1.00 12.93 212 HIS B N 1
ATOM 2975 C CA . HIS B 1 156 ? -31.769 21.482 55.909 1.00 13.46 212 HIS B CA 1
ATOM 2976 C C . HIS B 1 156 ? -30.757 20.625 55.162 1.00 12.60 212 HIS B C 1
ATOM 2977 O O . HIS B 1 156 ? -31.170 19.941 54.226 1.00 14.83 212 HIS B O 1
ATOM 2984 N N . GLY B 1 157 ? -29.500 20.654 55.590 1.00 11.65 213 GLY B N 1
ATOM 2985 C CA . GLY B 1 157 ? -28.493 19.787 54.963 1.00 12.18 213 GLY B CA 1
ATOM 2986 C C . GLY B 1 157 ? -27.329 20.551 54.372 1.00 12.02 213 GLY B C 1
ATOM 2987 O O . GLY B 1 157 ? -27.400 21.771 54.127 1.00 12.00 213 GLY B O 1
ATOM 2988 N N . GLY B 1 158 ? -26.253 19.825 54.174 1.00 12.07 214 GLY B N 1
ATOM 2989 C CA . GLY B 1 158 ? -25.073 20.373 53.494 1.00 11.45 214 GLY B CA 1
ATOM 2990 C C . GLY B 1 158 ? -23.825 19.668 53.931 1.00 11.90 214 GLY B C 1
ATOM 2991 O O . GLY B 1 158 ? -23.896 18.728 54.711 1.00 12.55 214 GLY B O 1
ATOM 2992 N N . ASN B 1 159 ? -22.705 20.125 53.384 1.00 11.56 215 ASN B N 1
ATOM 2993 C CA . ASN B 1 159 ? -21.396 19.492 53.647 1.00 11.73 215 ASN B CA 1
ATOM 2994 C C . ASN B 1 159 ? -20.454 20.550 54.202 1.00 12.06 215 ASN B C 1
ATOM 2995 O O . ASN B 1 159 ? -19.535 21.005 53.506 1.00 12.77 215 ASN B O 1
ATOM 3000 N N . PRO B 1 160 ? -20.625 20.958 55.477 1.00 12.32 216 PRO B N 1
ATOM 3001 C CA . PRO B 1 160 ? -19.830 22.051 56.030 1.00 13.13 216 PRO B CA 1
ATOM 3002 C C . PRO B 1 160 ? -18.323 21.761 56.084 1.00 12.98 216 PRO B C 1
ATOM 3003 O O . PRO B 1 160 ? -17.562 22.698 56.135 1.00 14.11 216 PRO B O 1
ATOM 3007 N N . SER B 1 161 ? -17.934 20.482 56.056 1.00 13.86 217 SER B N 1
ATOM 3008 C CA . SER B 1 161 ? -16.492 20.121 56.072 1.00 15.81 217 SER B CA 1
ATOM 3009 C C . SER B 1 161 ? -15.805 20.641 54.805 1.00 15.62 217 SER B C 1
ATOM 3010 O O . SER B 1 161 ? -14.585 20.747 54.807 1.00 18.42 217 SER B O 1
ATOM 3013 N N . LEU B 1 162 ? -16.566 20.975 53.773 1.00 14.01 218 LEU B N 1
ATOM 3014 C CA . LEU B 1 162 ? -15.987 21.438 52.487 1.00 13.45 218 LEU B CA 1
ATOM 3015 C C . LEU B 1 162 ? -15.829 22.960 52.485 1.00 12.39 218 LEU B C 1
ATOM 3016 O O . LEU B 1 162 ? -15.109 23.481 51.611 1.00 14.67 218 LEU B O 1
ATOM 3021 N N . ASP B 1 163 ? -16.460 23.648 53.436 1.00 13.68 219 ASP B N 1
ATOM 3022 C CA . ASP B 1 163 ? -16.363 25.130 53.489 1.00 12.88 219 ASP B CA 1
ATOM 3023 C C . ASP B 1 163 ? -14.898 25.546 53.652 1.00 14.26 219 ASP B C 1
ATOM 3024 O O . ASP B 1 163 ? -14.206 25.013 54.528 1.00 15.48 219 ASP B O 1
ATOM 3029 N N . GLY B 1 164 ? -14.462 26.474 52.807 1.00 14.58 220 GLY B N 1
ATOM 3030 C CA . GLY B 1 164 ? -13.086 26.986 52.864 1.00 15.25 220 GLY B CA 1
ATOM 3031 C C . GLY B 1 164 ? -12.124 26.209 51.978 1.00 14.90 220 GLY B C 1
ATOM 3032 O O . GLY B 1 164 ? -11.019 26.737 51.720 1.00 17.56 220 GLY B O 1
ATOM 3033 N N . GLY B 1 165 ? -12.481 24.997 51.547 1.00 15.02 221 GLY B N 1
ATOM 3034 C CA . GLY B 1 165 ? -11.577 24.122 50.766 1.00 14.85 221 GLY B CA 1
ATOM 3035 C C . GLY B 1 165 ? -11.906 24.028 49.287 1.00 14.71 221 GLY B C 1
ATOM 3036 O O . GLY B 1 165 ? -11.040 23.562 48.503 1.00 16.25 221 GLY B O 1
ATOM 3037 N N . TYR B 1 166 ? -13.089 24.484 48.903 1.00 13.78 222 TYR B N 1
ATOM 3038 C CA . TYR B 1 166 ? -13.607 24.312 47.532 1.00 13.20 222 TYR B CA 1
ATOM 3039 C C . TYR B 1 166 ? -14.413 25.538 47.154 1.00 12.62 222 TYR B C 1
ATOM 3040 O O . TYR B 1 166 ? -15.184 26.027 47.997 1.00 12.93 222 TYR B O 1
ATOM 3049 N N . THR B 1 167 ? -14.284 25.968 45.910 1.00 12.24 223 THR B N 1
ATOM 3050 C CA . THR B 1 167 ? -15.072 27.127 45.445 1.00 12.79 223 THR B CA 1
ATOM 3051 C C . THR B 1 167 ? -16.563 26.795 45.322 1.00 12.00 223 THR B C 1
ATOM 3052 O O . THR B 1 167 ? -16.915 25.804 44.671 1.00 12.52 223 THR B O 1
ATOM 3056 N N . VAL B 1 168 ? -17.387 27.596 45.985 1.00 12.04 224 VAL B N 1
ATOM 3057 C CA . VAL B 1 168 ? -18.854 27.568 45.748 1.00 11.31 224 VAL B CA 1
ATOM 3058 C C . VAL B 1 168 ? -19.159 28.643 44.703 1.00 11.95 224 VAL B C 1
ATOM 3059 O O . VAL B 1 168 ? -18.720 29.802 44.895 1.00 12.47 224 VAL B O 1
ATOM 3063 N N . PHE B 1 169 ? -19.882 28.299 43.640 1.00 10.85 225 PHE B N 1
ATOM 3064 C CA . PHE B 1 169 ? -20.123 29.315 42.580 1.00 12.06 225 PHE B CA 1
ATOM 3065 C C . PHE B 1 169 ? -21.569 29.319 42.083 1.00 11.77 225 PHE B C 1
ATOM 3066 O O . PHE B 1 169 ? -21.873 30.091 41.174 1.00 12.62 225 PHE B O 1
ATOM 3074 N N . GLY B 1 170 ? -22.453 28.523 42.684 1.00 11.28 226 GLY B N 1
ATOM 3075 C CA . GLY B 1 170 ? -23.854 28.543 42.254 1.00 11.93 226 GLY B CA 1
ATOM 3076 C C . GLY B 1 170 ? -24.766 27.884 43.258 1.00 11.21 226 GLY B C 1
ATOM 3077 O O . GLY B 1 170 ? -24.304 27.402 44.310 1.00 10.56 226 GLY B O 1
ATOM 3078 N N . GLN B 1 171 ? -26.049 27.899 42.923 1.00 11.07 227 GLN B N 1
ATOM 3079 C CA . GLN B 1 171 ? -27.086 27.336 43.815 1.00 11.16 227 GLN B CA 1
ATOM 3080 C C . GLN B 1 171 ? -28.256 26.824 42.977 1.00 11.55 227 GLN B C 1
ATOM 3081 O O . GLN B 1 171 ? -28.705 27.529 42.060 1.00 11.46 227 GLN B O 1
ATOM 3087 N N . VAL B 1 172 ? -28.731 25.625 43.295 1.00 10.67 228 VAL B N 1
ATOM 3088 C CA . VAL B 1 172 ? -29.963 25.096 42.661 1.00 11.28 228 VAL B CA 1
ATOM 3089 C C . VAL B 1 172 ? -31.161 25.939 43.099 1.00 12.14 228 VAL B C 1
ATOM 3090 O O . VAL B 1 172 ? -31.341 26.120 44.312 1.00 13.32 228 VAL B O 1
ATOM 3094 N N . ILE B 1 173 ? -31.908 26.457 42.130 1.00 12.47 229 ILE B N 1
ATOM 3095 C CA . ILE B 1 173 ? -33.138 27.244 42.450 1.00 13.94 229 ILE B CA 1
ATOM 3096 C C . ILE B 1 173 ? -34.394 26.532 41.932 1.00 14.20 229 ILE B C 1
ATOM 3097 O O . ILE B 1 173 ? -35.499 26.965 42.271 1.00 16.48 229 ILE B O 1
ATOM 3102 N N . ASP B 1 174 ? -34.242 25.464 41.161 1.00 13.41 230 ASP B N 1
ATOM 3103 C CA . ASP B 1 174 ? -35.394 24.619 40.760 1.00 14.60 230 ASP B CA 1
ATOM 3104 C C . ASP B 1 174 ? -34.829 23.247 40.399 1.00 13.40 230 ASP B C 1
ATOM 3105 O O . ASP B 1 174 ? -33.696 23.182 39.925 1.00 13.33 230 ASP B O 1
ATOM 3110 N N . GLY B 1 175 ? -35.578 22.187 40.644 1.00 13.55 231 GLY B N 1
ATOM 3111 C CA . GLY B 1 175 ? -35.103 20.849 40.277 1.00 14.66 231 GLY B CA 1
ATOM 3112 C C . GLY B 1 175 ? -34.277 20.165 41.358 1.00 14.19 231 GLY B C 1
ATOM 3113 O O . GLY B 1 175 ? -33.599 19.189 41.053 1.00 13.45 231 GLY B O 1
ATOM 3122 N N . ASP B 1 177 ? -35.522 18.263 43.331 1.00 12.91 233 ASP B N 1
ATOM 3123 C CA . ASP B 1 177 ? -36.059 16.907 43.303 1.00 14.21 233 ASP B CA 1
ATOM 3124 C C . ASP B 1 177 ? -35.250 16.022 42.329 1.00 12.01 233 ASP B C 1
ATOM 3125 O O . ASP B 1 177 ? -35.136 14.807 42.558 1.00 13.51 233 ASP B O 1
ATOM 3130 N N . VAL B 1 178 ? -34.794 16.583 41.213 1.00 12.38 234 VAL B N 1
ATOM 3131 C CA . VAL B 1 178 ? -33.964 15.833 40.222 1.00 12.27 234 VAL B CA 1
ATOM 3132 C C . VAL B 1 178 ? -32.621 15.474 40.856 1.00 11.20 234 VAL B C 1
ATOM 3133 O O . VAL B 1 178 ? -32.167 14.331 40.712 1.00 12.27 234 VAL B O 1
ATOM 3137 N N . VAL B 1 179 ? -32.021 16.419 41.562 1.00 11.45 235 VAL B N 1
ATOM 3138 C CA . VAL B 1 179 ? -30.756 16.105 42.276 1.00 11.72 235 VAL B CA 1
ATOM 3139 C C . VAL B 1 179 ? -30.966 14.916 43.219 1.00 11.50 235 VAL B C 1
ATOM 3140 O O . VAL B 1 179 ? -30.130 14.004 43.261 1.00 11.88 235 VAL B O 1
ATOM 3144 N N . ASP B 1 180 ? -32.070 14.925 43.962 1.00 11.95 236 ASP B N 1
ATOM 3145 C CA . ASP B 1 180 ? -32.362 13.820 44.902 1.00 12.57 236 ASP B CA 1
ATOM 3146 C C . ASP B 1 180 ? -32.620 12.517 44.142 1.00 12.55 236 ASP B C 1
ATOM 3147 O O . ASP B 1 180 ? -32.211 11.453 44.640 1.00 13.52 236 ASP B O 1
ATOM 3152 N N . LYS B 1 181 ? -33.324 12.577 43.006 1.00 13.38 237 LYS B N 1
ATOM 3153 C CA . LYS B 1 181 ? -33.603 11.381 42.164 1.00 14.52 237 LYS B CA 1
ATOM 3154 C C . LYS B 1 181 ? -32.272 10.774 41.711 1.00 13.66 237 LYS B C 1
ATOM 3155 O O . LYS B 1 181 ? -32.093 9.549 41.756 1.00 15.41 237 LYS B O 1
ATOM 3161 N N . ILE B 1 182 ? -31.351 11.622 41.301 1.00 12.75 238 ILE B N 1
ATOM 3162 C CA . ILE B 1 182 ? -30.019 11.111 40.866 1.00 12.58 238 ILE B CA 1
ATOM 3163 C C . ILE B 1 182 ? -29.306 10.479 42.066 1.00 13.01 238 ILE B C 1
ATOM 3164 O O . ILE B 1 182 ? -28.833 9.341 41.968 1.00 14.00 238 ILE B O 1
ATOM 3169 N N . ALA B 1 183 ? -29.282 11.170 43.197 1.00 12.91 239 ALA B N 1
ATOM 3170 C CA . ALA B 1 183 ? -28.589 10.642 44.393 1.00 15.05 239 ALA B CA 1
ATOM 3171 C C . ALA B 1 183 ? -29.222 9.320 44.843 1.00 15.03 239 ALA B C 1
ATOM 3172 O O . ALA B 1 183 ? -28.480 8.441 45.314 1.00 16.81 239 ALA B O 1
ATOM 3174 N N . ALA B 1 184 ? -30.542 9.175 44.682 1.00 14.91 240 ALA B N 1
ATOM 3175 C CA . ALA B 1 184 ? -31.234 7.943 45.137 1.00 18.09 240 ALA B CA 1
ATOM 3176 C C . ALA B 1 184 ? -30.689 6.703 44.419 1.00 18.04 240 ALA B C 1
ATOM 3177 O O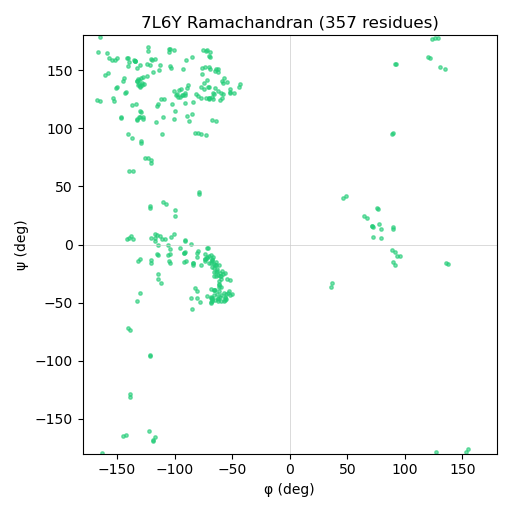 . ALA B 1 184 ? -30.828 5.597 44.975 1.00 20.57 240 ALA B O 1
ATOM 3179 N N . THR B 1 185 ? -30.120 6.856 43.220 1.00 18.21 241 THR B N 1
ATOM 3180 C CA . THR B 1 185 ? -29.597 5.679 42.471 1.00 17.49 241 THR B CA 1
ATOM 3181 C C . THR B 1 185 ? -28.434 5.018 43.220 1.00 18.19 241 THR B C 1
ATOM 3182 O O . THR B 1 185 ? -28.123 3.866 42.875 1.00 19.90 241 THR B O 1
ATOM 3186 N N . SER B 1 186 ? -27.841 5.682 44.217 1.00 16.77 242 SER B N 1
ATOM 3187 C CA . SER B 1 186 ? -26.731 5.061 44.988 1.00 17.57 242 SER B CA 1
ATOM 3188 C C . SER B 1 186 ? -27.283 4.172 46.109 1.00 20.42 242 SER B C 1
ATOM 3189 O O . SER B 1 186 ? -26.512 3.352 46.617 1.00 26.31 242 SER B O 1
ATOM 3192 N N . ILE B 1 187 ? -28.557 4.339 46.476 1.00 20.71 243 ILE B N 1
ATOM 3193 C CA . ILE B 1 187 ? -29.194 3.543 47.570 1.00 23.01 243 ILE B CA 1
ATOM 3194 C C . ILE B 1 187 ? -29.538 2.145 47.043 1.00 24.66 243 ILE B C 1
ATOM 3195 O O . ILE B 1 187 ? -30.232 2.059 46.011 1.00 24.06 243 ILE B O 1
ATOM 3200 N N . ASN B 1 188 ? -29.076 1.098 47.737 1.00 25.89 244 ASN B N 1
ATOM 3201 C CA . ASN B 1 188 ? -29.385 -0.307 47.349 1.00 28.97 244 ASN B CA 1
ATOM 3202 C C . ASN B 1 188 ? -29.097 -0.480 45.853 1.00 27.64 244 ASN B C 1
ATOM 3203 O O . ASN B 1 188 ? -29.888 -1.155 45.162 1.00 30.94 244 ASN B O 1
ATOM 3208 N N . GLN B 1 189 ? -27.985 0.091 45.384 1.00 29.84 245 GLN B N 1
ATOM 3209 C CA . GLN B 1 189 ? -27.625 0.088 43.940 1.00 29.68 245 GLN B CA 1
ATOM 3210 C C . GLN B 1 189 ? -27.345 -1.354 43.498 1.00 29.73 245 GLN B C 1
ATOM 3211 O O . GLN B 1 189 ? -27.523 -1.641 42.302 1.00 32.06 245 GLN B O 1
ATOM 3217 N N . ASN B 1 190 ? -26.978 -2.231 44.441 1.00 31.56 246 ASN B N 1
ATOM 3218 C CA . ASN B 1 190 ? -26.718 -3.667 44.143 1.00 34.12 246 ASN B CA 1
ATOM 3219 C C . ASN B 1 190 ? -28.033 -4.361 43.738 1.00 34.29 246 ASN B C 1
ATOM 3220 O O . ASN B 1 190 ? -27.955 -5.427 43.085 1.00 38.20 246 ASN B O 1
ATOM 3225 N N . ASP B 1 191 ? -29.188 -3.769 44.083 1.00 35.34 247 ASP B N 1
ATOM 3226 C CA . ASP B 1 191 ? -30.531 -4.356 43.800 1.00 35.35 247 ASP B CA 1
ATOM 3227 C C . ASP B 1 191 ? -31.252 -3.581 42.688 1.00 35.44 247 ASP B C 1
ATOM 3228 O O . ASP B 1 191 ? -32.426 -3.904 42.417 1.00 40.47 247 ASP B O 1
ATOM 3233 N N . LYS B 1 192 ? -30.585 -2.600 42.074 1.00 28.64 248 LYS B N 1
ATOM 3234 C CA . LYS B 1 192 ? -31.211 -1.762 41.013 1.00 26.11 248 LYS B CA 1
ATOM 3235 C C . LYS B 1 192 ? -30.484 -1.955 39.690 1.00 24.09 248 LYS B C 1
ATOM 3236 O O . LYS B 1 192 ? -29.319 -2.350 39.674 1.00 25.35 248 LYS B O 1
ATOM 3242 N N . PRO B 1 193 ? -31.125 -1.623 38.545 1.00 24.14 249 PRO B N 1
ATOM 3243 C CA . PRO B 1 193 ? -30.471 -1.752 37.249 1.00 25.38 249 PRO B CA 1
ATOM 3244 C C . PRO B 1 193 ? -29.271 -0.806 37.115 1.00 26.32 249 PRO B C 1
ATOM 3245 O O . PRO B 1 193 ? -29.250 0.280 37.709 1.00 24.14 249 PRO B O 1
ATOM 3249 N N . GLU B 1 194 ? -28.287 -1.243 36.343 1.00 25.62 250 GLU B N 1
ATOM 3250 C CA . GLU B 1 194 ? -27.110 -0.400 36.045 1.00 26.71 250 GLU B CA 1
ATOM 3251 C C . GLU B 1 194 ? -27.653 0.867 35.389 1.00 24.20 250 GLU B C 1
ATOM 3252 O O . GLU B 1 194 ? -28.608 0.774 34.599 1.00 24.67 250 GLU B O 1
ATOM 3258 N N . GLN B 1 195 ? -27.097 2.016 35.745 1.00 23.39 251 GLN B N 1
ATOM 3259 C CA . GLN B 1 195 ? -27.613 3.278 35.177 1.00 21.75 251 GLN B CA 1
ATOM 3260 C C . GLN B 1 195 ? -26.503 4.322 35.165 1.00 21.70 251 GLN B C 1
ATOM 3261 O O . GLN B 1 195 ? -25.883 4.556 36.222 1.00 22.43 251 GLN B O 1
ATOM 3267 N N . ASP B 1 196 ? -26.262 4.891 33.991 1.00 19.21 252 ASP B N 1
ATOM 3268 C CA . ASP B 1 196 ? -25.371 6.068 33.871 1.00 18.12 252 ASP B CA 1
ATOM 3269 C C . ASP B 1 196 ? -26.283 7.277 33.712 1.00 17.42 252 ASP B C 1
ATOM 3270 O O . ASP B 1 196 ? -27.125 7.247 32.807 1.00 20.96 252 ASP B O 1
ATOM 3275 N N . ILE B 1 197 ? -26.183 8.239 34.623 1.00 14.43 253 ILE B N 1
ATOM 3276 C CA . ILE B 1 197 ? -26.965 9.494 34.497 1.00 13.77 253 ILE B CA 1
ATOM 3277 C C . ILE B 1 197 ? -26.092 10.478 33.734 1.00 12.81 253 ILE B C 1
ATOM 3278 O O . ILE B 1 197 ? -24.913 10.629 34.089 1.00 13.44 253 ILE B O 1
ATOM 3283 N N . THR B 1 198 ? -26.649 11.091 32.700 1.00 13.00 254 THR B N 1
ATOM 3284 C CA . THR B 1 198 ? -25.870 12.026 31.864 1.00 13.43 254 THR B CA 1
ATOM 3285 C C . THR B 1 198 ? -26.475 13.424 31.837 1.00 12.74 254 THR B C 1
ATOM 3286 O O . THR B 1 198 ? -27.686 13.599 32.089 1.00 14.29 254 THR B O 1
ATOM 3290 N N . ILE B 1 199 ? -25.609 14.391 31.585 1.00 12.92 255 ILE B N 1
ATOM 3291 C CA . ILE B 1 199 ? -26.026 15.760 31.212 1.00 13.48 255 ILE B CA 1
ATOM 3292 C C . ILE B 1 199 ? -26.347 15.740 29.716 1.00 13.96 255 ILE B C 1
ATOM 3293 O O . ILE B 1 199 ? -25.520 15.249 28.931 1.00 15.90 255 ILE B O 1
ATOM 3298 N N . THR B 1 200 ? -27.507 16.247 29.334 1.00 14.87 256 THR B N 1
ATOM 3299 C CA . THR B 1 200 ? -27.898 16.376 27.912 1.00 17.63 256 THR B CA 1
ATOM 3300 C C . THR B 1 200 ? -27.333 17.688 27.365 1.00 18.37 256 THR B C 1
ATOM 3301 O O . THR B 1 200 ? -26.640 17.678 26.318 1.00 23.27 256 THR B O 1
ATOM 3305 N N . SER B 1 201 ? -27.666 18.787 28.032 1.00 17.82 257 SER B N 1
ATOM 3306 C CA . SER B 1 201 ? -27.192 20.131 27.640 1.00 20.21 257 SER B CA 1
ATOM 3307 C C . SER B 1 201 ? -27.291 21.076 28.830 1.00 18.50 257 SER B C 1
ATOM 3308 O O . SER B 1 201 ? -27.957 20.719 29.818 1.00 18.43 257 SER B O 1
ATOM 3311 N N . ILE B 1 202 ? -26.624 22.222 28.728 1.00 19.84 258 ILE B N 1
ATOM 3312 C CA . ILE B 1 202 ? -26.687 23.306 29.744 1.00 20.04 258 ILE B CA 1
ATOM 3313 C C . ILE B 1 202 ? -27.035 24.573 28.973 1.00 21.73 258 ILE B C 1
ATOM 3314 O O . ILE B 1 202 ? -26.180 25.057 28.206 1.00 26.40 258 ILE B O 1
ATOM 3319 N N . ASP B 1 203 ? -28.268 25.046 29.156 1.00 21.99 259 ASP B N 1
ATOM 3320 C CA . ASP B 1 203 ? -28.822 26.223 28.449 1.00 22.78 259 ASP B CA 1
ATOM 3321 C C . ASP B 1 203 ? -28.575 27.465 29.293 1.00 17.66 259 ASP B C 1
ATOM 3322 O O . ASP B 1 203 ? -28.878 27.431 30.481 1.00 18.11 259 ASP B O 1
ATOM 3327 N N . ILE B 1 204 ? -28.002 28.501 28.691 1.00 19.09 260 ILE B N 1
ATOM 3328 C CA . ILE B 1 204 ? -27.769 29.774 29.418 1.00 18.91 260 ILE B CA 1
ATOM 3329 C C . ILE B 1 204 ? -29.006 30.651 29.255 1.00 17.99 260 ILE B C 1
ATOM 3330 O O . ILE B 1 204 ? -29.308 31.091 28.146 1.00 21.28 260 ILE B O 1
ATOM 3335 N N . VAL B 1 205 ? -29.723 30.838 30.356 1.00 16.70 261 VAL B N 1
ATOM 3336 C CA . VAL B 1 205 ? -30.953 31.681 30.379 1.00 18.28 261 VAL B CA 1
ATOM 3337 C C . VAL B 1 205 ? -30.530 33.131 30.608 1.00 18.13 261 VAL B C 1
ATOM 3338 O O . VAL B 1 205 ? -31.052 34.017 29.925 1.00 21.35 261 VAL B O 1
ATOM 3342 N N . LYS B 1 206 ? -29.632 33.358 31.563 1.00 17.99 262 LYS B N 1
ATOM 3343 C CA . LYS B 1 206 ? -29.100 34.719 31.811 1.00 18.17 262 LYS B CA 1
ATOM 3344 C C . LYS B 1 206 ? -27.576 34.606 31.856 1.00 18.51 262 LYS B C 1
ATOM 3345 O O . LYS B 1 206 ? -27.052 33.932 32.754 1.00 18.30 262 LYS B O 1
ATOM 3351 N N . ASP B 1 207 ? -26.902 35.230 30.895 1.00 19.65 263 ASP B N 1
ATOM 3352 C CA . ASP B 1 207 ? -25.425 35.161 30.774 1.00 20.48 263 ASP B CA 1
ATOM 3353 C C . ASP B 1 207 ? -24.818 36.276 31.635 1.00 20.90 263 ASP B C 1
ATOM 3354 O O . ASP B 1 207 ? -25.572 37.028 32.263 1.00 22.16 263 ASP B O 1
ATOM 3359 N N A TYR B 1 208 ? -23.494 36.387 31.589 0.50 21.91 264 TYR B N 1
ATOM 3360 N N B TYR B 1 208 ? -23.481 36.386 31.675 0.50 20.99 264 TYR B N 1
ATOM 3361 C CA A TYR B 1 208 ? -22.802 37.449 32.350 0.50 21.83 264 TYR B CA 1
ATOM 3362 C CA B TYR B 1 208 ? -22.770 37.437 32.466 0.50 19.64 264 TYR B CA 1
ATOM 3363 C C A TYR B 1 208 ? -21.556 37.874 31.573 0.50 21.43 264 TYR B C 1
ATOM 3364 C C B TYR B 1 208 ? -21.487 37.856 31.739 0.50 20.48 264 TYR B C 1
ATOM 3365 O O A TYR B 1 208 ? -20.933 37.022 30.909 0.50 23.78 264 TYR B O 1
ATOM 3366 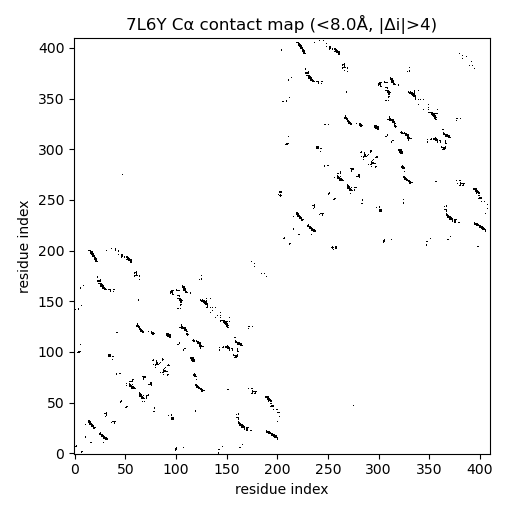O O B TYR B 1 208 ? -20.711 36.962 31.351 0.50 23.34 264 TYR B O 1
ATOM 3383 N N . ARG B 1 209 ? -21.244 39.167 31.630 1.00 21.47 265 ARG B N 1
ATOM 3384 C CA . ARG B 1 209 ? -20.062 39.705 30.903 1.00 22.46 265 ARG B CA 1
ATOM 3385 C C . ARG B 1 209 ? -18.870 39.842 31.844 1.00 21.60 265 ARG B C 1
ATOM 3386 O O . ARG B 1 209 ? -19.024 40.512 32.885 1.00 24.68 265 ARG B O 1
ATOM 3394 N N . PHE B 1 210 ? -17.739 39.244 31.446 1.00 21.55 266 PHE B N 1
ATOM 3395 C CA . PHE B 1 210 ? -16.442 39.322 32.167 1.00 22.15 266 PHE B CA 1
ATOM 3396 C C . PHE B 1 210 ? -15.582 40.365 31.440 1.00 25.42 266 PHE B C 1
ATOM 3397 O O . PHE B 1 210 ? -15.151 40.083 30.311 1.00 25.62 266 PHE B O 1
ATOM 3405 N N . LYS B 1 211 ? -15.381 41.535 32.067 1.00 28.12 267 LYS B N 1
ATOM 3406 C CA . LYS B 1 211 ? -14.715 42.716 31.449 1.00 32.32 267 LYS B CA 1
ATOM 3407 C C . LYS B 1 211 ? -13.392 43.049 32.146 1.00 36.61 267 LYS B C 1
ATOM 3408 O O . LYS B 1 211 ? -12.744 44.008 31.699 1.00 40.87 267 LYS B O 1
ATOM 3414 N N . ASN B 1 212 ? -13.006 42.296 33.183 1.00 39.26 268 ASN B N 1
ATOM 3415 C CA . ASN B 1 212 ? -11.730 42.515 33.924 1.00 47.51 268 ASN B CA 1
ATOM 3416 C C . ASN B 1 212 ? -11.221 43.944 33.673 1.00 53.26 268 ASN B C 1
ATOM 3417 O O . ASN B 1 212 ? -11.705 44.887 34.302 1.00 61.20 268 ASN B O 1
#

Radius of gyration: 25.62 Å; Cα contacts (8 Å, |Δi|>4): 953; chains: 2; bounding box: 36×71×79 Å

Solvent-accessible surface area: 19796 Å² total

Sequence (410 aa):
DASQFPQLTKKEVGKEEAKVVRTSQGDITLKLFPKKYAPLAVENFLTHAKKKGYYDNNLTFHRVINDFIQQSGDPKGDGTGGESIWKGKDPKKDAGNGFVNEISPFLYHIRGALAANAGANTNGSQFYINQNKKNQSSKGLSSTNYPKKPIISAYEEHGGNPSLDGGYTVFGQVIDGDVVDKIAATSINQNDKPEQDITITSIDIVKDYYRFKNDASQQFPQLTKEEVGKEEAKVVRTSQGDITLKLFPKYAPLLAVENFLTHAKKKGYYDNLTFHRVINDFIQSGDPKGDGTGGESIWKGKDPKKKDAGNGFVNEISPFLYHIRGALAANAGANTNGSQFYINQNKKNQSSKGLSSTNYPKKPIISSAYEEHGGNPSLDGGYTVFGQVIDGDVVDKIAATSINQNDKPEQDITITSIDIVKDYYRFKN

Foldseek 3Di:
DCVLQVQSDLDADPQKWWKWQKPLGMWIKIWHCVQVVQLQQQAQVCQVVCQQAFWFQLDAAALFTKTFAPVSNPPHFATPCAVNPCVAPVHQAGAARADLNYAFFQQWKWDAPFGGRHGGMIDGGHHQDQCLVVDPPVSHDPSVSVSCHRGGDRVCHPTIHTTMGTSDCVSSNVRNCCVPCVVPDDDDTMGDNHMGTPGGHDDDD/DCVLQVQSDLDADPQKWWKWAKPLGMWIKIWHCVQVVQLQVQAVVCQVVCQQAFWFQLDFAALFTKTQAPVSNPPHAFTPPAVNPCVAPVHQAGAARADLNYAFFQQWKWDAPFGGRHGGMIDGTHHQDQCLVVDPVVSHDPSVSVSSHRGGDRVCHPTIHTTMGTSDCVSSNVRNCCVPCVVVPDDDTMGDRHMGTPGGHDDPD

CATH classification: 2.40.100.10

InterPro domains:
  IPR002130 Cyclophilin-type peptidyl-prolyl cis-trans isomerase domain [PF00160] (78-258)
  IPR002130 Cyclophilin-type peptidyl-prolyl cis-trans isomerase domain [PR00153] (91-106)
  IPR002130 Cyclophilin-type peptidyl-prolyl cis-trans isomerase domain [PR00153] (117-129)
  IPR002130 Cyclophilin-type peptidyl-prolyl cis-trans isomerase domain [PR00153] (168-183)
  IPR002130 Cyclophilin-type peptidyl-prolyl cis-trans isomerase domain [PS50072] (85-260)
  IPR029000 Cyclophilin-like domain superfamily [G3DSA:2.40.100.10] (61-266)
  IPR029000 Cyclophilin-like domain superfamily [SSF50891] (77-263)
  IPR044666 Cyclophilin-type peptidyl-prolyl cis-trans isomerase, cyclophilin A-like [PTHR45625] (73-259)

Organism: Streptococcus pyogenes serotype M1 (NCBI:txid301447)